Protein 6IN9 (pdb70)

Secondary structure (DSSP, 8-state):
-HHHHHHHHHHHHHH--EEEEEEEEETTEEEEEEEEEEE-TTS-EEEEEEE-SSS--EEEEETTEEEEEEGGGTTT----TTGGGTEEEEEEEEEEETTEEEEEEEEEESSTTS-EEEEEEETTT--EEEEEEE-TTS-EEEEEEEEEEEESSPPPGGGG---TTEEE---SEEES---TT-EEEEEEEEE-SSSS-EEEEEEEE-SS-EEEEEEEE-TT-----EEEEETTEEEEEEEE--TTS-EEEEEEESS-HHHHHHHHTTEEE---/-HHHHHHHHHHHHHHH--EEEEEEEEETTEEEEEEEEEEE-TT--EEEEEEE-SSS--EEEEETTEEEEEEGGGTTT--TTGGGTEEEEEEEEEEETTEEEEEEEEEESSTTS-EEEEEEETTT--EEEEEEE-TTS-EEEEEEEEEEESS--------TTEEE----EEES---TT-EEEEEEEEE-SSSS-EEEEEEEE-SS-EEEEEEEE-TT-----EEEEETTEEEEEEEE--TTS-EEEEEEESS-HHHHHHHHHHEEE---/-B--HHHHHHHHTTHHHHHHHHHHHHHHH-TTSSHHHHHHHT--/--B--S-HHHHHHHHTTHHHHHHHHHHHHHH--HHHHHHHHT--

InterPro domains:
  IPR005588 MucB/RseB [PIRSF005427] (5-313)
  IPR005588 MucB/RseB [PTHR38782] (1-313)
  IPR033434 MucB/RseB, N-terminal [PF03888] (23-193)
  IPR033434 MucB/RseB, N-terminal [cd16327] (23-184)
  IPR033436 MucB/RseB, C-terminal [PF17188] (210-309)
  IPR038484 MucB/RseB, C-terminal domain superfamily [G3DSA:3.30.200.100] (210-314)

Organism: Pseudomonas aeruginosa (strain ATCC 15692 / DSM 22644 / CIP 104116 / JCM 14847 / LMG 12228 / 1C / PRS 101 / PAO1) (NCBI:txid208964)

GO terms:
  GO:0032885 regulation of polysaccharide biosynthetic process (P, IMP)
  GO:0005515 protein binding (F, IPI)

Radius of gyration: 27.79 Å; Cα contacts (8 Å, |Δi|>4): 1560; chains: 4; bounding box: 95×62×57 Å

Solvent-accessible surface area: 27095 Å² total; per-residue (Å²): 101,4,51,89,34,12,81,101,44,35,106,4,30,116,148,30,12,8,33,0,2,0,0,2,34,23,128,75,22,27,11,0,0,33,4,15,1,47,33,53,130,122,36,21,11,54,15,19,0,27,14,8,13,41,65,128,19,5,6,3,22,29,83,67,139,27,65,5,7,6,36,30,5,25,76,35,53,96,153,31,92,125,10,48,48,62,1,58,28,137,77,90,33,128,31,41,0,11,34,40,86,0,1,15,0,24,5,68,35,141,49,143,27,7,16,6,21,53,19,9,0,1,97,106,11,0,2,38,0,28,8,20,3,45,20,118,144,48,94,81,38,2,32,8,1,6,0,34,10,71,35,58,88,54,10,55,74,88,66,5,107,34,41,109,89,10,106,128,111,174,15,59,37,132,23,122,49,50,2,69,26,13,87,87,75,125,37,24,95,47,147,3,50,57,37,116,24,80,0,2,0,4,20,9,6,9,59,63,8,94,1,3,0,1,3,4,28,7,134,45,41,153,11,29,79,3,116,6,84,31,8,2,6,2,2,1,0,32,95,18,151,32,152,86,29,0,8,4,0,4,0,0,0,9,0,16,76,43,2,0,54,121,0,2,94,13,0,83,69,95,92,156,106,82,2,29,70,37,4,62,106,40,43,60,1,26,124,129,33,35,6,26,0,2,0,0,1,33,24,130,73,24,28,7,0,0,32,4,27,2,79,35,55,130,123,38,26,18,70,9,14,0,12,11,9,13,38,85,89,27,0,4,14,5,34,91,40,136,13,60,10,11,5,51,40,3,24,78,43,99,98,93,122,8,41,50,60,0,51,13,109,66,101,32,144,32,24,0,11,37,37,62,1,11,12,0,26,2,67,36,125,41,138,32,5,19,7,17,54,12,10,0,1,112,89,10,0,4,22,0,28,6,20,2,47,29,131,164,53,104,81,36,3,33,4,1,10,0,35,12,62,50,71,32,80,30,122,15,131,30,26,91,101,11,117,118,108,183,17,55,38,135,24,139,65,50,1,72,19,8,88,94,82,105,44,55,97,40,126,1,40,62,43,133,20,82,0,2,1,2,13,9,14,10,53,47,9,60,0,2,0,1,3,5,27,7,138,51,44,166,11,22,79,6,76,26,91,53,12,2,5,1,1,1,0,40,93,18,154,29,151,84,31,3,8,2,0,3,0,0,0,9,0,8,59,41,2,0,49,139,0,2,97,12,0,100,68,92,89,156,75,94,77,77,83,68,22,37,143,46,0,103,95,8,3,59,48,2,23,53,5,1,6,0,12,12,8,35,50,0,26,100,25,6,18,6,3,0,28,2,5,13,22,200,116,19,68,52,66,108,36,94,82,18,34,164,46,0,88,91,12,5,43,45,4,5,44,2,3,7,0,21,19,16,50,103,96,10,30,34,5,0,31,3,6,12,14,189

Structure (mmCIF, N/CA/C/O backbone):
data_6IN9
#
_entry.id   6IN9
#
_cell.length_a   70.149
_cell.length_b   50.268
_cell.length_c   100.137
_cell.angle_alpha   90.00
_cell.angle_beta   109.05
_cell.angle_gamma   90.00
#
_symmetry.space_group_name_H-M   'P 1 21 1'
#
loop_
_entity.id
_entity.type
_entity.pdbx_description
1 polymer 'Sigma factor AlgU regulatory protein MucB'
2 polymer 'Sigma factor AlgU negative regulatory protein'
3 water water
#
loop_
_atom_site.group_PDB
_atom_site.id
_atom_site.type_symbol
_atom_site.label_atom_id
_atom_site.label_alt_id
_atom_site.label_comp_id
_atom_site.label_asym_id
_atom_site.label_entity_id
_atom_site.label_seq_id
_atom_site.pdbx_PDB_ins_code
_atom_site.Cartn_x
_atom_site.Cartn_y
_atom_site.Cartn_z
_atom_site.occupancy
_atom_site.B_iso_or_equiv
_atom_site.auth_seq_id
_atom_site.auth_comp_id
_atom_site.auth_asym_id
_atom_site.auth_atom_id
_atom_site.pdbx_PDB_model_num
ATOM 1 N N . ASP A 1 2 ? -77.077 23.447 318.051 1.00 53.90 23 ASP A N 1
ATOM 2 C CA . ASP A 1 2 ? -76.165 22.839 317.088 1.00 44.95 23 ASP A CA 1
ATOM 3 C C . ASP A 1 2 ? -76.391 21.336 316.943 1.00 42.77 23 ASP A C 1
ATOM 4 O O . ASP A 1 2 ? -76.507 20.604 317.943 1.00 38.95 23 ASP A O 1
ATOM 9 N N . ALA A 1 3 ? -76.440 20.871 315.691 1.00 38.22 24 ALA A N 1
ATOM 10 C CA . ALA A 1 3 ? -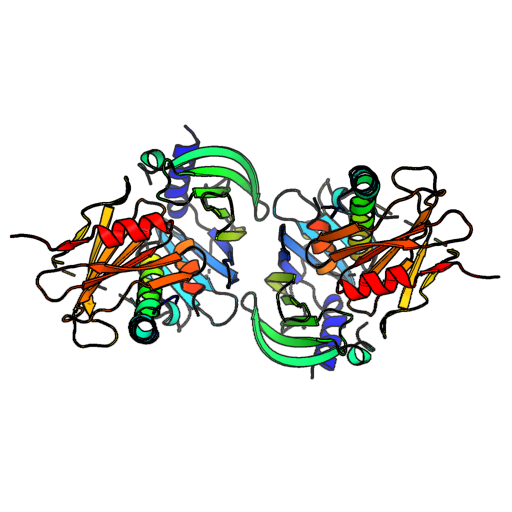76.838 19.490 315.444 1.00 36.62 24 ALA A CA 1
ATOM 11 C C . ALA A 1 3 ? -75.782 18.516 315.937 1.00 33.54 24 ALA A C 1
ATOM 12 O O . ALA A 1 3 ? -76.120 17.463 316.491 1.00 29.82 24 ALA A O 1
ATOM 14 N N . SER A 1 4 ? -74.499 18.851 315.738 1.00 31.41 25 SER A N 1
ATOM 15 C CA . SER A 1 4 ? -73.410 18.045 316.282 1.00 35.42 25 SER A CA 1
ATOM 16 C C . SER A 1 4 ? -73.613 17.770 317.762 1.00 27.27 25 SER A C 1
ATOM 17 O O . SER A 1 4 ? -73.442 16.639 318.227 1.00 28.81 25 SER A O 1
ATOM 20 N N . ASP A 1 5 ? -73.949 18.807 318.525 1.00 30.24 26 ASP A N 1
ATOM 21 C CA . ASP A 1 5 ? -74.123 18.627 319.961 1.00 30.07 26 ASP A CA 1
ATOM 22 C C . ASP A 1 5 ? -75.305 17.722 320.267 1.00 27.33 26 ASP A C 1
ATOM 23 O O . ASP A 1 5 ? -75.237 16.892 321.183 1.00 25.48 26 ASP A O 1
ATOM 28 N N . TRP A 1 6 ? -76.400 17.872 319.519 1.00 27.94 27 TRP A N 1
ATOM 29 C CA . TRP A 1 6 ? -77.556 17.008 319.746 1.00 25.54 27 TRP A CA 1
ATOM 30 C C . TRP A 1 6 ? -77.252 15.555 319.407 1.00 25.58 27 TRP A C 1
ATOM 31 O O . TRP A 1 6 ? -77.760 14.646 320.071 1.00 25.39 27 TRP A O 1
ATOM 42 N N . LEU A 1 7 ? -76.418 15.308 318.392 1.00 28.86 28 LEU A N 1
ATOM 43 C CA . LEU A 1 7 ? -76.057 13.932 318.075 1.00 24.81 28 LEU A CA 1
ATOM 44 C C . LEU A 1 7 ? -75.098 13.340 319.102 1.00 28.42 28 LEU A C 1
ATOM 45 O O . LEU A 1 7 ? -75.147 12.135 319.362 1.00 29.73 28 LEU A O 1
ATOM 50 N N . ASN A 1 8 ? -74.206 14.151 319.679 1.00 28.73 29 ASN A N 1
ATOM 51 C CA . ASN A 1 8 ? -73.401 13.648 320.789 1.00 29.39 29 ASN A CA 1
ATOM 52 C C . ASN A 1 8 ? -74.282 13.328 321.985 1.00 28.92 29 ASN A C 1
ATOM 53 O O . ASN A 1 8 ? -74.061 12.328 322.681 1.00 30.97 29 ASN A O 1
ATOM 58 N N . ARG A 1 9 ? -75.284 14.166 322.240 1.00 26.04 30 ARG A N 1
ATOM 59 C CA . ARG A 1 9 ? -76.196 13.867 323.335 1.00 27.32 30 ARG A CA 1
ATOM 60 C C . ARG A 1 9 ? -76.980 12.598 323.047 1.00 29.09 30 ARG A C 1
ATOM 61 O O . ARG A 1 9 ? -77.201 11.779 323.943 1.00 28.02 30 ARG A O 1
ATOM 69 N N . LEU A 1 10 ? -77.393 12.414 321.794 1.00 23.38 31 LEU A N 1
ATOM 70 C CA . LEU A 1 10 ? -78.041 11.168 321.411 1.00 27.31 31 LEU A CA 1
ATOM 71 C C . LEU A 1 10 ? -77.130 9.967 321.662 1.00 28.48 31 LEU A C 1
ATOM 72 O O . LEU A 1 10 ? -77.575 8.940 322.186 1.00 29.81 31 LEU A O 1
ATOM 77 N N . ALA A 1 11 ? -75.848 10.088 321.324 1.00 28.65 32 ALA A N 1
ATOM 78 C CA . ALA A 1 11 ? -74.935 8.959 321.470 1.00 30.87 32 ALA A CA 1
ATOM 79 C C . ALA A 1 11 ? -74.837 8.498 322.916 1.00 32.53 32 ALA A C 1
ATOM 80 O O . ALA A 1 11 ? -74.678 7.302 323.174 1.00 37.22 32 ALA A O 1
ATOM 82 N N . GLU A 1 12 ? -74.947 9.421 323.870 1.00 26.51 33 GLU A N 1
ATOM 83 C CA . GLU A 1 12 ? -74.803 9.092 325.281 1.00 30.40 33 GLU A CA 1
ATOM 84 C C . GLU A 1 12 ? -76.126 8.905 326.011 1.00 32.47 33 GLU A C 1
ATOM 85 O O . GLU A 1 12 ? -76.111 8.423 327.150 1.00 30.64 33 GLU A O 1
ATOM 91 N N . ALA A 1 13 ? -77.260 9.251 325.382 1.00 28.78 34 ALA A N 1
ATOM 92 C CA . ALA A 1 13 ? -78.547 9.230 326.078 1.00 30.31 34 ALA A CA 1
ATOM 93 C C . ALA A 1 13 ? -78.901 7.830 326.552 1.00 32.24 34 ALA A C 1
ATOM 94 O O . ALA A 1 13 ? -79.506 7.656 327.617 1.00 27.99 34 ALA A O 1
ATOM 96 N N . ASP A 1 14 ? -78.529 6.816 325.772 1.00 30.38 35 ASP A N 1
ATOM 97 C CA . ASP A 1 14 ? -78.876 5.450 326.125 1.00 31.86 35 ASP A CA 1
ATOM 98 C C . ASP A 1 14 ? -78.150 4.951 327.378 1.00 28.92 35 ASP A C 1
ATOM 99 O O . ASP A 1 14 ? -78.662 4.043 328.035 1.00 27.15 35 ASP A O 1
ATOM 104 N N . ARG A 1 15 ? -76.994 5.519 327.752 1.00 26.26 36 ARG A N 1
ATOM 105 C CA . ARG A 1 15 ? -76.342 5.131 329.006 1.00 30.77 36 ARG A CA 1
ATOM 106 C C . ARG A 1 15 ? -76.686 6.016 330.183 1.00 31.06 36 ARG A C 1
ATOM 107 O O . ARG A 1 15 ? -76.241 5.714 331.291 1.00 30.98 36 ARG A O 1
ATOM 115 N N . GLN A 1 16 ? -77.428 7.104 329.978 1.00 28.74 37 GLN A N 1
ATOM 116 C CA . GLN A 1 16 ? -77.736 8.046 331.045 1.00 28.60 37 GLN A CA 1
ATOM 117 C C . GLN A 1 16 ? -79.215 8.076 331.406 1.00 27.93 37 GLN A C 1
ATOM 118 O O . GLN A 1 16 ? -79.611 8.875 332.258 1.00 28.05 37 GLN A O 1
ATOM 124 N N . ASN A 1 17 ? -80.036 7.215 330.806 1.00 21.59 38 ASN A N 1
ATOM 125 C CA . ASN A 1 17 ? -81.473 7.243 331.035 1.00 23.77 38 ASN A CA 1
ATOM 126 C C . ASN A 1 17 ? -82.038 5.831 331.058 1.00 25.01 38 ASN A C 1
ATOM 127 O O . ASN A 1 17 ? -81.810 5.062 330.121 1.00 24.64 38 ASN A O 1
ATOM 132 N N . SER A 1 18 ? -82.795 5.504 332.108 1.00 22.89 39 SER A N 1
ATOM 133 C CA . SER A 1 18 ? -83.681 4.347 332.090 1.00 21.71 39 SER A CA 1
ATOM 134 C C . SER A 1 18 ? -85.020 4.762 331.494 1.00 24.28 39 SER A C 1
ATOM 135 O O . SER A 1 18 ? -85.477 5.887 331.709 1.00 27.38 39 SER A O 1
ATOM 138 N N . PHE A 1 19 ? -85.649 3.866 330.735 1.00 22.53 40 PHE A N 1
ATOM 139 C CA . PHE A 1 19 ? -86.942 4.225 330.161 1.00 24.63 40 PHE A CA 1
ATOM 140 C C . PHE A 1 19 ? -87.717 2.987 329.737 1.00 23.14 40 PHE A C 1
ATOM 141 O O . PHE A 1 19 ? -87.182 1.882 329.668 1.00 22.40 40 PHE A O 1
ATOM 149 N N . GLN A 1 20 ? -88.999 3.212 329.437 1.00 21.94 41 GLN A N 1
ATOM 150 C CA . GLN A 1 20 ? -89.916 2.227 328.885 1.00 26.02 41 GLN A CA 1
ATOM 151 C C . GLN A 1 20 ? -90.753 2.924 327.824 1.00 23.97 41 GLN A C 1
ATOM 152 O O . GLN A 1 20 ? -91.050 4.116 327.937 1.00 25.35 41 GLN A O 1
ATOM 158 N N . GLY A 1 21 ? -91.141 2.183 326.797 1.00 20.93 42 GLY A N 1
ATOM 159 C CA . GLY A 1 21 ? -91.904 2.833 325.751 1.00 21.17 42 GLY A CA 1
ATOM 160 C C . GLY A 1 21 ? -92.422 1.848 324.734 1.00 21.14 42 GLY A C 1
ATOM 161 O O . GLY A 1 21 ? -92.052 0.669 324.722 1.00 21.05 42 GLY A O 1
ATOM 162 N N . THR A 1 22 ? -93.310 2.355 323.886 1.00 17.62 43 THR A N 1
ATOM 163 C CA . THR A 1 22 ? -93.868 1.585 322.782 1.00 17.02 43 THR A CA 1
ATOM 164 C C . THR A 1 22 ? -93.610 2.356 321.496 1.00 21.41 43 THR A C 1
ATOM 165 O O . THR A 1 22 ? -93.739 3.579 321.470 1.00 18.08 43 THR A O 1
ATOM 169 N N . PHE A 1 23 ? -93.227 1.652 320.432 1.00 17.11 44 PHE A N 1
ATOM 170 C CA . PHE A 1 23 ? -92.904 2.327 319.183 1.00 14.30 44 PHE A CA 1
ATOM 171 C C . PHE A 1 23 ? -93.418 1.496 318.027 1.00 16.04 44 PHE A C 1
ATOM 172 O O . PHE A 1 23 ? -93.679 0.303 318.169 1.00 15.98 44 PHE A O 1
ATOM 180 N N . VAL A 1 24 ? -93.572 2.141 316.885 1.00 15.92 45 VAL A N 1
ATOM 181 C CA . VAL A 1 24 ? -93.997 1.457 315.672 1.00 16.73 45 VAL A CA 1
ATOM 182 C C . VAL A 1 24 ? -92.841 1.484 314.685 1.00 15.75 45 VAL A C 1
ATOM 183 O O . VAL A 1 24 ? -92.000 2.395 314.697 1.00 16.94 45 VAL A O 1
ATOM 187 N N . TYR A 1 25 ? -92.793 0.462 313.837 1.00 16.29 46 TYR A N 1
ATOM 188 C CA . TYR A 1 25 ? -91.846 0.411 312.728 1.00 16.20 46 TYR A CA 1
ATOM 189 C C . TYR A 1 25 ? -92.628 0.094 311.457 1.00 16.77 46 TYR A C 1
ATOM 190 O O . TYR A 1 25 ? -93.406 -0.867 311.425 1.00 18.17 46 TYR A O 1
ATOM 199 N N . GLU A 1 26 ? -92.448 0.916 310.427 1.00 13.48 47 GLU A N 1
ATOM 200 C CA . GLU A 1 26 ? -93.201 0.735 309.199 1.00 17.15 47 GLU A CA 1
ATOM 201 C C . GLU A 1 26 ? -92.303 0.911 307.979 1.00 20.43 47 GLU A C 1
ATOM 202 O O . GLU A 1 26 ? -91.447 1.802 307.930 1.00 18.40 47 GLU A O 1
ATOM 208 N N . ARG A 1 27 ? -92.500 0.025 307.009 1.00 19.47 48 ARG A N 1
ATOM 209 C CA . ARG A 1 27 ? -91.872 0.111 305.703 1.00 22.83 48 ARG A CA 1
ATOM 210 C C . ARG A 1 27 ? -92.902 -0.388 304.709 1.00 25.49 48 ARG A C 1
ATOM 211 O O . ARG A 1 27 ? -93.979 -0.856 305.092 1.00 25.08 48 ARG A O 1
ATOM 219 N N . ASN A 1 28 ? -92.581 -0.283 303.427 1.00 21.13 49 ASN A N 1
ATOM 220 C CA . ASN A 1 28 ? -93.472 -0.869 302.441 1.00 24.42 49 ASN A CA 1
ATOM 221 C C . ASN A 1 28 ? -93.605 -2.362 302.713 1.00 27.11 49 ASN A C 1
ATOM 222 O O . ASN A 1 28 ? -92.610 -3.097 302.722 1.00 28.09 49 ASN A O 1
ATOM 227 N N . GLY A 1 29 ? -94.824 -2.799 303.000 1.00 25.95 50 GLY A N 1
ATOM 228 C CA . GLY A 1 29 ? -95.071 -4.209 303.223 1.00 33.22 50 GLY A CA 1
ATOM 229 C C . GLY A 1 29 ? -95.049 -4.686 304.665 1.00 32.18 50 GLY A C 1
ATOM 230 O O . GLY A 1 29 ? -95.247 -5.886 304.897 1.00 28.79 50 GLY A O 1
ATOM 231 N N . SER A 1 30 ? -94.813 -3.808 305.643 1.00 23.54 51 SER A N 1
ATOM 232 C CA . SER A 1 30 ? -94.788 -4.257 307.032 1.00 26.63 51 SER A CA 1
ATOM 233 C C . SER A 1 30 ? -95.120 -3.106 307.977 1.00 24.51 51 SER A C 1
ATOM 234 O O . SER A 1 30 ? -94.566 -2.013 307.845 1.00 21.95 51 SER A O 1
ATOM 237 N N . PHE A 1 31 ? -96.024 -3.356 308.925 1.00 20.39 52 PHE A N 1
ATOM 238 C CA . PHE A 1 31 ? -96.301 -2.433 310.025 1.00 21.17 52 PHE A CA 1
ATOM 239 C C . PHE A 1 31 ? -96.290 -3.226 311.320 1.00 21.71 52 PHE A C 1
ATOM 240 O O . PHE A 1 31 ? -97.019 -4.220 311.435 1.00 23.70 52 PHE A O 1
ATOM 248 N N . SER A 1 32 ? -95.488 -2.798 312.297 1.00 18.33 53 SER A N 1
ATOM 249 C CA . SER A 1 32 ? -95.475 -3.539 313.551 1.00 22.00 53 SER A CA 1
ATOM 250 C C . SER A 1 32 ? -95.226 -2.633 314.750 1.00 20.09 53 SER A C 1
ATOM 251 O O . SER A 1 32 ? -94.566 -1.596 314.654 1.00 22.20 53 SER A O 1
ATOM 254 N N . THR A 1 33 ? -95.760 -3.056 315.891 1.00 18.28 54 THR A N 1
ATOM 255 C CA . THR A 1 33 ? -95.597 -2.370 317.162 1.00 15.70 54 THR A CA 1
ATOM 256 C C . THR A 1 33 ? -94.696 -3.191 318.068 1.00 17.32 54 THR A C 1
ATOM 257 O O . THR A 1 33 ? -94.720 -4.430 318.028 1.00 16.18 54 THR A O 1
ATOM 261 N N . HIS A 1 34 ? -93.866 -2.489 318.845 1.00 18.15 55 HIS A N 1
ATOM 262 C CA . HIS A 1 34 ? -92.916 -3.112 319.750 1.00 19.20 55 HIS A CA 1
ATOM 263 C C . HIS A 1 34 ? -92.906 -2.365 321.079 1.00 20.46 55 HIS A C 1
ATOM 264 O O . HIS A 1 34 ? -93.261 -1.183 321.163 1.00 19.82 55 HIS A O 1
ATOM 271 N N . GLU A 1 35 ? -92.481 -3.065 322.122 1.00 19.63 56 GLU A N 1
ATOM 272 C CA . GLU A 1 35 ? -92.283 -2.450 323.423 1.00 20.02 56 GLU A CA 1
ATOM 273 C C . GLU A 1 35 ? -90.825 -2.607 323.825 1.00 22.41 56 GLU A C 1
ATOM 274 O O . GLU A 1 35 ? -90.179 -3.604 323.486 1.00 20.22 56 GLU A O 1
ATOM 280 N N . ILE A 1 36 ? -90.294 -1.612 324.538 1.00 18.43 57 ILE A N 1
ATOM 281 C CA . ILE A 1 36 ? -88.907 -1.644 324.988 1.00 18.36 57 ILE A CA 1
ATOM 282 C C . ILE A 1 36 ? -88.858 -1.290 326.467 1.00 21.80 57 ILE A C 1
ATOM 283 O O . ILE A 1 36 ? -89.545 -0.365 326.917 1.00 20.77 57 ILE A O 1
ATOM 288 N N . TRP A 1 37 ? -88.062 -2.044 327.225 1.00 20.90 58 TRP A N 1
ATOM 289 C CA . TRP A 1 37 ? -87.719 -1.713 328.606 1.00 21.34 58 TRP A CA 1
ATOM 290 C C . TRP A 1 37 ? -86.211 -1.562 328.692 1.00 24.53 58 TRP A C 1
ATOM 291 O O . TRP A 1 37 ? -85.470 -2.462 328.284 1.00 20.70 58 TRP A O 1
ATOM 302 N N . HIS A 1 38 ? -85.758 -0.433 329.225 1.00 20.31 59 HIS A N 1
ATOM 303 C CA . HIS A 1 38 ? -84.359 -0.037 329.141 1.00 22.47 59 HIS A CA 1
ATOM 304 C C . HIS A 1 38 ? -83.885 0.414 330.519 1.00 25.53 59 HIS A C 1
ATOM 305 O O . HIS A 1 38 ? -84.267 1.491 330.982 1.00 21.95 59 HIS A O 1
ATOM 312 N N . ARG A 1 39 ? -83.058 -0.394 331.183 1.00 26.40 60 ARG A N 1
ATOM 313 C CA . ARG A 1 39 ? -82.583 -0.057 332.523 1.00 26.49 60 ARG A CA 1
ATOM 314 C C . ARG A 1 39 ? -81.079 0.151 332.516 1.00 28.62 60 ARG A C 1
ATOM 315 O O . ARG A 1 39 ? -80.327 -0.698 332.026 1.00 27.15 60 ARG A O 1
ATOM 323 N N . VAL A 1 40 ? -80.648 1.286 333.046 1.00 26.92 61 VAL A N 1
ATOM 324 C CA . VAL A 1 40 ? -79.241 1.560 333.275 1.00 26.58 61 VAL A CA 1
ATOM 325 C C . VAL A 1 40 ? -78.930 1.184 334.718 1.00 29.97 61 VAL A C 1
ATOM 326 O O . VAL A 1 40 ? -79.507 1.746 335.657 1.00 27.51 61 VAL A O 1
ATOM 330 N N . GLU A 1 41 ? -78.031 0.224 334.893 1.00 26.91 62 GLU A N 1
ATOM 331 C CA . GLU A 1 41 ? -77.641 -0.218 336.219 1.00 29.21 62 GLU A CA 1
ATOM 332 C C . GLU A 1 41 ? -76.663 0.777 336.841 1.00 29.30 62 GLU A C 1
ATOM 333 O O . GLU A 1 41 ? -76.133 1.667 336.176 1.00 26.47 62 GLU A O 1
ATOM 339 N N . SER A 1 42 ? -76.412 0.602 338.143 1.00 29.92 63 SER A N 1
ATOM 340 C CA . SER A 1 42 ? -75.617 1.574 338.890 1.00 33.24 63 SER A CA 1
ATOM 341 C C . SER A 1 42 ? -74.165 1.631 338.441 1.00 36.34 63 SER A C 1
ATOM 342 O O . SER A 1 42 ? -73.497 2.640 338.696 1.00 39.54 63 SER A O 1
ATOM 345 N N . ASP A 1 43 ? -73.652 0.580 337.797 1.00 31.33 64 ASP A N 1
ATOM 346 C CA . ASP A 1 43 ? -72.313 0.617 337.220 1.00 34.63 64 ASP A CA 1
ATOM 347 C C . ASP A 1 43 ? -72.305 1.154 335.796 1.00 33.01 64 ASP A C 1
ATOM 348 O O . ASP A 1 43 ? -71.238 1.216 335.179 1.00 29.90 64 ASP A O 1
ATOM 353 N N . GLY A 1 44 ? -73.464 1.538 335.259 1.00 31.15 65 GLY A N 1
ATOM 354 C CA . GLY A 1 44 ? -73.545 2.049 333.908 1.00 36.07 65 GLY A CA 1
ATOM 355 C C . GLY A 1 44 ? -73.886 1.026 332.843 1.00 33.62 65 GLY A C 1
ATOM 356 O O . GLY A 1 44 ? -74.073 1.407 331.682 1.00 32.50 65 GLY A O 1
ATOM 357 N N . ALA A 1 45 ? -73.969 -0.254 333.191 1.00 30.09 66 ALA A N 1
ATOM 358 C CA . ALA A 1 45 ? -74.367 -1.262 332.219 1.00 32.36 66 ALA A CA 1
ATOM 359 C C . ALA A 1 45 ? -75.820 -1.049 331.812 1.00 28.06 66 ALA A C 1
ATOM 360 O O . ALA A 1 45 ? -76.660 -0.689 332.633 1.00 26.72 66 ALA A O 1
ATOM 362 N N . VAL A 1 46 ? -76.112 -1.282 330.539 1.00 26.49 67 VAL A N 1
ATOM 363 C CA . VAL A 1 46 ? -77.467 -1.173 330.018 1.00 27.58 67 VAL A CA 1
ATOM 364 C C . VAL A 1 46 ? -78.072 -2.569 329.913 1.00 28.36 67 VAL A C 1
ATOM 365 O O . VAL A 1 46 ? -77.497 -3.468 329.288 1.00 26.87 67 VAL A O 1
ATOM 369 N N . ARG A 1 47 ? -79.233 -2.759 330.526 1.00 25.63 68 ARG A N 1
ATOM 370 C CA . ARG A 1 47 ? -80.023 -3.970 330.363 1.00 25.09 68 ARG A CA 1
ATOM 371 C C . ARG A 1 47 ? -81.284 -3.579 329.607 1.00 27.43 68 ARG A C 1
ATOM 372 O O . ARG A 1 47 ? -81.989 -2.658 330.023 1.00 27.32 68 ARG A O 1
ATOM 380 N N . GLU A 1 48 ? -81.560 -4.259 328.497 1.00 26.46 69 GLU A N 1
ATOM 381 C CA . GLU A 1 48 ? -82.632 -3.831 327.607 1.00 24.80 69 GLU A CA 1
ATOM 382 C C . GLU A 1 48 ? -83.409 -5.044 327.128 1.00 28.78 69 GLU A C 1
ATOM 383 O O . GLU A 1 48 ? -82.800 -6.046 326.739 1.00 27.53 69 GLU A O 1
ATOM 389 N N . ARG A 1 49 ? -84.745 -4.963 327.168 1.00 21.11 70 ARG A N 1
ATOM 390 C CA . ARG A 1 49 ? -85.609 -5.984 326.579 1.00 21.60 70 ARG A CA 1
ATOM 391 C C . ARG A 1 49 ? -86.483 -5.367 325.496 1.00 22.58 70 ARG A C 1
ATOM 392 O O . ARG A 1 49 ? -87.056 -4.294 325.694 1.00 21.63 70 ARG A O 1
ATOM 400 N N . LEU A 1 50 ? -86.599 -6.063 324.362 1.00 20.16 71 LEU A N 1
ATOM 401 C CA . LEU A 1 50 ? -87.429 -5.648 323.232 1.00 21.32 71 LEU A CA 1
ATOM 402 C C . LEU A 1 50 ? -88.425 -6.755 322.941 1.00 24.18 71 LEU A C 1
ATOM 403 O O . LEU A 1 50 ? -88.030 -7.925 322.844 1.00 22.38 71 LEU A O 1
ATOM 408 N N . LEU A 1 51 ? -89.703 -6.386 322.786 1.00 16.92 72 LEU A N 1
ATOM 409 C CA . LEU A 1 51 ? -90.783 -7.341 322.546 1.00 21.33 72 LEU A CA 1
ATOM 410 C C . LEU A 1 51 ? -91.694 -6.848 321.433 1.00 19.98 72 LEU A C 1
ATOM 411 O O . LEU A 1 51 ? -92.207 -5.727 321.498 1.00 22.16 72 LEU A O 1
ATOM 416 N N . GLN A 1 52 ? -91.940 -7.699 320.446 1.00 16.63 73 GLN A N 1
ATOM 417 C CA . GLN A 1 52 ? -92.911 -7.375 319.409 1.00 17.00 73 GLN A CA 1
ATOM 418 C C . GLN A 1 52 ? -94.318 -7.579 319.955 1.00 19.33 73 GLN A C 1
ATOM 419 O O . GLN A 1 52 ? -94.613 -8.622 320.542 1.00 18.26 73 GLN A O 1
ATOM 425 N N . LEU A 1 53 ? -95.183 -6.582 319.766 1.00 17.91 74 LEU A N 1
ATOM 426 C CA . LEU A 1 53 ? -96.519 -6.608 320.356 1.00 18.22 74 LEU A CA 1
ATOM 427 C C . LEU A 1 53 ? -97.607 -7.111 319.416 1.00 24.51 74 LEU A C 1
ATOM 428 O O . LEU A 1 53 ? -98.687 -7.488 319.888 1.00 21.11 74 LEU A O 1
ATOM 433 N N . ASP A 1 54 ? -97.377 -7.104 318.109 1.00 23.95 75 ASP A N 1
ATOM 434 C CA . ASP A 1 54 ? -98.346 -7.612 317.147 1.00 23.08 75 ASP A CA 1
ATOM 435 C C . ASP A 1 54 ? -97.859 -8.937 316.586 1.00 26.29 75 ASP A C 1
ATOM 436 O O . ASP A 1 54 ? -96.666 -9.096 316.308 1.00 25.39 75 ASP A O 1
ATOM 441 N N . GLY A 1 55 ? -98.784 -9.878 316.401 1.00 26.03 76 GLY A N 1
ATOM 442 C CA . GLY A 1 55 ? -98.410 -11.162 315.826 1.00 27.57 76 GLY A CA 1
ATOM 443 C C . GLY A 1 55 ? -97.533 -11.966 316.764 1.00 30.51 76 GLY A C 1
ATOM 444 O O . GLY A 1 55 ? -97.767 -12.024 317.974 1.00 26.45 76 GLY A O 1
ATOM 445 N N . ALA A 1 56 ? -96.493 -12.583 316.198 1.00 29.12 77 ALA A N 1
ATOM 446 C CA . ALA A 1 56 ? -95.595 -13.444 316.961 1.00 30.80 77 ALA A CA 1
ATOM 447 C C . ALA A 1 56 ? -94.872 -12.666 318.055 1.00 30.11 77 ALA A C 1
ATOM 448 O O . ALA A 1 56 ? -94.623 -11.466 317.934 1.00 28.44 77 ALA A O 1
ATOM 450 N N . ARG A 1 57 ? -94.526 -13.370 319.135 1.00 29.69 78 ARG A N 1
ATOM 451 C CA . ARG A 1 57 ? -93.807 -12.770 320.264 1.00 27.40 78 ARG A CA 1
ATOM 452 C C . ARG A 1 57 ? -92.291 -12.809 320.047 1.00 32.90 78 ARG A C 1
ATOM 453 O O . ARG A 1 57 ? -91.538 -13.471 320.769 1.00 35.11 78 ARG A O 1
ATOM 461 N N . GLN A 1 58 ? -91.834 -12.038 319.069 1.00 25.46 79 GLN A N 1
ATOM 462 C CA . GLN A 1 58 ? -90.399 -11.922 318.868 1.00 22.80 79 GLN A CA 1
ATOM 463 C C . GLN A 1 58 ? -89.810 -11.070 319.985 1.00 22.66 79 GLN A C 1
ATOM 464 O O . GLN A 1 58 ? -90.430 -10.105 320.439 1.00 22.24 79 GLN A O 1
ATOM 470 N N . GLU A 1 59 ? -88.616 -11.440 320.439 1.00 23.51 80 GLU A N 1
ATOM 471 C CA . GLU A 1 59 ? -88.074 -10.910 321.684 1.00 24.37 80 GLU A CA 1
ATOM 472 C C . GLU A 1 59 ? -86.557 -10.967 321.634 1.00 27.08 80 GLU A C 1
ATOM 473 O O . GLU A 1 59 ? -85.981 -11.891 321.057 1.00 24.38 80 GLU A O 1
ATOM 479 N N . VAL A 1 60 ? -85.912 -9.978 322.247 1.00 19.98 81 VAL A N 1
ATOM 480 C CA . VAL A 1 60 ? -84.475 -10.046 322.488 1.00 24.25 81 VAL A CA 1
ATOM 481 C C . VAL A 1 60 ? -84.179 -9.330 323.798 1.00 26.51 81 VAL A C 1
ATOM 482 O O . VAL A 1 60 ? -84.816 -8.323 324.135 1.00 26.19 81 VAL A O 1
ATOM 486 N N . VAL A 1 61 ? -83.223 -9.866 324.547 1.00 21.62 82 VAL A N 1
ATOM 487 C CA . VAL A 1 61 ? -82.714 -9.235 325.762 1.00 23.64 82 VAL A CA 1
ATOM 488 C C . VAL A 1 61 ? -81.220 -9.032 325.594 1.00 25.81 82 VAL A C 1
ATOM 489 O O . VAL A 1 61 ? -80.504 -9.954 325.182 1.00 23.39 82 VAL A O 1
ATOM 493 N N . ARG A 1 62 ? -80.754 -7.826 325.897 1.00 22.81 83 ARG A N 1
ATOM 494 C CA . ARG A 1 62 ? -79.349 -7.481 325.757 1.00 27.04 83 ARG A CA 1
ATOM 495 C C . ARG A 1 62 ? -78.813 -6.960 327.084 1.00 27.90 83 ARG A C 1
ATOM 496 O O . ARG A 1 62 ? -79.536 -6.335 327.869 1.00 27.70 83 ARG A O 1
ATOM 504 N N . VAL A 1 63 ? -77.545 -7.250 327.351 1.00 27.90 84 VAL A N 1
ATOM 505 C CA . VAL A 1 63 ? -76.836 -6.681 328.490 1.00 26.76 84 VAL A CA 1
ATOM 506 C C . VAL A 1 63 ? -75.584 -6.040 327.911 1.00 34.77 84 VAL A C 1
ATOM 507 O O . VAL A 1 63 ? -74.654 -6.749 327.503 1.00 30.20 84 VAL A O 1
ATOM 511 N N . ASP A 1 64 ? -75.577 -4.709 327.839 1.00 30.70 85 ASP A N 1
ATOM 512 C CA . ASP A 1 64 ? -74.587 -3.935 327.067 1.00 33.04 85 ASP A CA 1
ATOM 513 C C . ASP A 1 64 ? -74.645 -4.441 325.626 1.00 32.47 85 ASP A C 1
ATOM 514 O O . ASP A 1 64 ? -75.740 -4.546 325.057 1.00 42.58 85 ASP A O 1
ATOM 519 N N . GLY A 1 65 ? -73.528 -4.755 324.983 1.00 44.31 86 GLY A N 1
ATOM 520 C CA . GLY A 1 65 ? -73.690 -5.221 323.615 1.00 38.72 86 GLY A CA 1
ATOM 521 C C . GLY A 1 65 ? -74.179 -6.640 323.483 1.00 38.13 86 GLY A C 1
ATOM 522 O O . GLY A 1 65 ? -74.560 -7.056 322.384 1.00 40.81 86 GLY A O 1
ATOM 523 N N . ARG A 1 66 ? -74.211 -7.378 324.591 1.00 36.01 87 ARG A N 1
ATOM 524 C CA . ARG A 1 66 ? -74.298 -8.830 324.571 1.00 32.60 87 ARG A CA 1
ATOM 525 C C . ARG A 1 66 ? -75.745 -9.282 324.482 1.00 31.62 87 ARG A C 1
ATOM 526 O O . ARG A 1 66 ? -76.576 -8.895 325.312 1.00 27.38 87 ARG A O 1
ATOM 534 N N . THR A 1 67 ? -76.035 -10.117 323.484 1.00 29.02 88 THR A N 1
ATOM 535 C CA . THR A 1 67 ? -77.337 -10.760 323.372 1.00 24.09 88 THR A CA 1
ATOM 536 C C . THR A 1 67 ? -77.427 -11.877 324.405 1.00 28.69 88 THR A C 1
ATOM 537 O O . THR A 1 67 ? -76.705 -12.876 324.330 1.00 26.29 88 THR A O 1
ATOM 541 N N . GLN A 1 68 ? -78.296 -11.699 325.388 1.00 22.64 89 GLN A N 1
ATOM 542 C CA . GLN A 1 68 ? -78.479 -12.726 326.406 1.00 25.39 89 GLN A CA 1
ATOM 543 C C . GLN A 1 68 ? -79.445 -13.806 325.931 1.00 27.74 89 GLN A C 1
ATOM 544 O O . GLN A 1 68 ? -79.181 -14.998 326.116 1.00 27.42 89 GLN A O 1
ATOM 550 N N . CYS A 1 69 ? -80.558 -13.408 325.307 1.00 25.66 90 CYS A N 1
ATOM 551 C CA . CYS A 1 69 ? -81.485 -14.337 324.674 1.00 26.03 90 CYS A CA 1
ATOM 552 C C . CYS A 1 69 ? -82.125 -13.647 323.475 1.00 27.72 90 CYS A C 1
ATOM 553 O O . CYS A 1 69 ? -82.197 -12.415 323.412 1.00 24.97 90 CYS A O 1
ATOM 556 N N . ILE A 1 70 ? -82.584 -14.453 322.518 1.00 24.90 91 ILE A N 1
ATOM 557 C CA . ILE A 1 70 ? -83.188 -13.928 321.294 1.00 26.19 91 ILE A CA 1
ATOM 558 C C . ILE A 1 70 ? -84.110 -14.996 320.719 1.00 25.83 91 ILE A C 1
ATOM 559 O O . ILE A 1 70 ? -83.800 -16.190 320.763 1.00 25.46 91 ILE A O 1
ATOM 564 N N . SER A 1 71 ? -85.246 -14.565 320.173 1.00 18.72 92 SER A N 1
ATOM 565 C CA . SER A 1 71 ? -86.194 -15.529 319.638 1.00 26.77 92 SER A CA 1
ATOM 566 C C . SER A 1 71 ? -85.706 -16.058 318.294 1.00 26.38 92 SER A C 1
ATOM 567 O O . SER A 1 71 ? -84.932 -15.402 317.588 1.00 23.19 92 SER A O 1
ATOM 570 N N . GLY A 1 72 ? -86.154 -17.274 317.951 1.00 26.61 93 GLY A N 1
ATOM 571 C CA . GLY A 1 72 ? -85.582 -17.968 316.802 1.00 29.64 93 GLY A CA 1
ATOM 572 C C . GLY A 1 72 ? -85.764 -17.241 315.482 1.00 27.89 93 GLY A C 1
ATOM 573 O O . GLY A 1 72 ? -84.878 -17.279 314.615 1.00 26.90 93 GLY A O 1
ATOM 574 N N . GLY A 1 73 ? -86.894 -16.560 315.312 1.00 23.53 94 GLY A N 1
ATOM 575 C CA . GLY A 1 73 ? -87.190 -15.881 314.059 1.00 29.23 94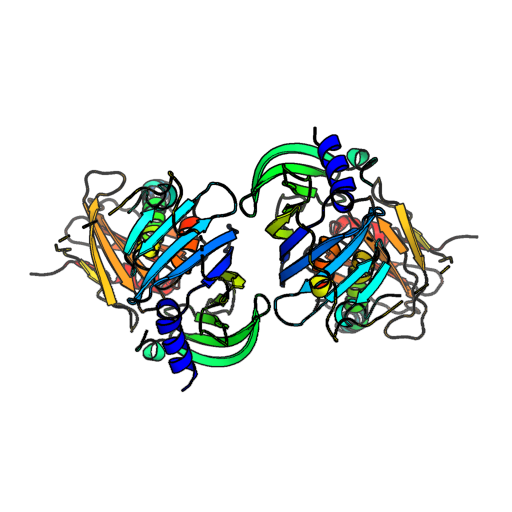 GLY A CA 1
ATOM 576 C C . GLY A 1 73 ? -86.334 -14.664 313.781 1.00 29.32 94 GLY A C 1
ATOM 577 O O . GLY A 1 73 ? -86.398 -14.121 312.671 1.00 29.93 94 GLY A O 1
ATOM 578 N N . LEU A 1 74 ? -85.552 -14.216 314.760 1.00 21.95 95 LEU A N 1
ATOM 579 C CA . LEU A 1 74 ? -84.621 -13.115 314.589 1.00 20.96 95 LEU A CA 1
ATOM 580 C C . LEU A 1 74 ? -83.188 -13.589 314.445 1.00 25.23 95 LEU A C 1
ATOM 581 O O . LEU A 1 74 ? -82.291 -12.759 314.279 1.00 21.74 95 LEU A O 1
ATOM 586 N N . ALA A 1 75 ? -82.954 -14.901 314.512 1.00 25.35 96 ALA A N 1
ATOM 587 C CA . ALA A 1 75 ? -81.609 -15.419 314.693 1.00 27.21 96 ALA A CA 1
ATOM 588 C C . ALA A 1 75 ? -81.224 -16.526 313.726 1.00 26.76 96 ALA A C 1
ATOM 589 O O . ALA A 1 75 ? -80.092 -17.023 313.808 1.00 27.08 96 ALA A O 1
ATOM 591 N N . ASP A 1 76 ? -82.106 -16.915 312.802 1.00 25.55 97 ASP A N 1
ATOM 592 C CA . ASP A 1 76 ? -81.817 -18.097 311.989 1.00 27.91 97 ASP A CA 1
ATOM 593 C C . ASP A 1 76 ? -80.636 -17.896 311.042 1.00 28.64 97 ASP A C 1
ATOM 594 O O . ASP A 1 76 ? -80.045 -18.887 310.608 1.00 29.21 97 ASP A O 1
ATOM 599 N N . GLN A 1 77 ? -80.266 -16.654 310.716 1.00 26.61 98 GLN A N 1
ATOM 600 C CA . GLN A 1 77 ? -79.106 -16.388 309.865 1.00 27.59 98 GLN A CA 1
ATOM 601 C C . GLN A 1 77 ? -77.996 -15.632 310.595 1.00 31.24 98 GLN A C 1
ATOM 602 O O . GLN A 1 77 ? -77.230 -14.886 309.974 1.00 33.42 98 GLN A O 1
ATOM 608 N N . LEU A 1 78 ? -77.865 -15.828 311.903 1.00 30.17 99 LEU A N 1
ATOM 609 C CA . LEU A 1 78 ? -76.750 -15.255 312.651 1.00 33.75 99 LEU A CA 1
ATOM 610 C C . LEU A 1 78 ? -75.560 -16.211 312.598 1.00 44.11 99 LEU A C 1
ATOM 611 O O . LEU A 1 78 ? -75.640 -17.338 313.097 1.00 51.05 99 LEU A O 1
ATOM 616 N N . ALA A 1 79 ? -74.464 -15.766 311.984 1.00 52.32 100 ALA A N 1
ATOM 617 C CA . ALA A 1 79 ? -73.263 -16.593 311.857 1.00 49.47 100 ALA A CA 1
ATOM 618 C C . ALA A 1 79 ? -72.487 -16.635 313.168 1.00 53.15 100 ALA A C 1
ATOM 619 O O . ALA A 1 79 ? -73.074 -16.776 314.243 1.00 60.40 100 ALA A O 1
ATOM 621 N N . ASP A 1 90 ? -71.144 6.223 317.538 1.00 54.67 111 ASP A N 1
ATOM 622 C CA . ASP A 1 90 ? -69.918 6.917 317.162 1.00 57.29 111 ASP A CA 1
ATOM 623 C C . ASP A 1 90 ? -70.199 7.910 316.026 1.00 60.50 111 ASP A C 1
ATOM 624 O O . ASP A 1 90 ? -69.968 7.610 314.853 1.00 60.76 111 ASP A O 1
ATOM 629 N N . PRO A 1 91 ? -70.710 9.098 316.375 1.00 53.63 112 PRO A N 1
ATOM 630 C CA . PRO A 1 91 ? -71.068 10.078 315.339 1.00 49.83 112 PRO A CA 1
ATOM 631 C C . PRO A 1 91 ? -70.002 11.131 315.061 1.00 47.20 112 PRO A C 1
ATOM 632 O O . PRO A 1 91 ? -70.304 12.149 314.429 1.00 47.82 112 PRO A O 1
ATOM 636 N N . SER A 1 92 ? -68.759 10.906 315.505 1.00 50.31 113 SER A N 1
ATOM 637 C CA . SER A 1 92 ? -67.745 11.959 315.427 1.00 48.88 113 SER A CA 1
ATOM 638 C C . SER A 1 92 ? -67.396 12.321 313.983 1.00 47.71 113 SER A C 1
ATOM 639 O O . SER A 1 92 ? -67.211 13.502 313.662 1.00 48.40 113 SER A O 1
ATOM 642 N N . GLN A 1 93 ? -67.300 11.329 313.100 1.00 41.80 114 GLN A N 1
ATOM 643 C CA . GLN A 1 93 ? -66.901 11.548 311.714 1.00 39.60 114 GLN A CA 1
ATOM 644 C C . GLN A 1 93 ? -68.084 11.717 310.763 1.00 35.32 114 GLN A C 1
ATOM 645 O O . GLN A 1 93 ? -67.869 11.947 309.568 1.00 27.39 114 GLN A O 1
ATOM 651 N N . LEU A 1 94 ? -69.320 11.630 311.266 1.00 30.58 115 LEU A N 1
ATOM 652 C CA . LEU A 1 94 ? -70.495 11.651 310.400 1.00 27.60 115 LEU A CA 1
ATOM 653 C C . LEU A 1 94 ? -70.579 12.924 309.559 1.00 26.64 115 LEU A C 1
ATOM 654 O O . LEU A 1 94 ? -71.066 12.883 308.420 1.00 24.23 115 LEU A O 1
ATOM 659 N N . ALA A 1 95 ? -70.114 14.063 310.085 1.00 22.67 116 ALA A N 1
ATOM 660 C CA . ALA A 1 95 ? -70.254 15.293 309.315 1.00 23.21 116 ALA A CA 1
ATOM 661 C C . ALA A 1 95 ? -69.445 15.281 308.017 1.00 26.25 116 ALA A C 1
ATOM 662 O O . ALA A 1 95 ? -69.686 16.121 307.142 1.00 25.36 116 ALA A O 1
ATOM 664 N N . SER A 1 96 ? -68.507 14.349 307.851 1.00 26.42 117 SER A N 1
ATOM 665 C CA . SER A 1 96 ? -67.789 14.316 306.583 1.00 26.60 117 SER A CA 1
ATOM 666 C C . SER A 1 96 ? -68.691 13.855 305.443 1.00 25.35 117 SER A C 1
ATOM 667 O O . SER A 1 96 ? -68.471 14.250 304.291 1.00 24.28 117 SER A O 1
ATOM 670 N N . TRP A 1 97 ? -69.704 13.017 305.738 1.00 21.44 118 TRP A N 1
ATOM 671 C CA . TRP A 1 97 ? -70.545 12.408 304.703 1.00 24.40 118 TRP A CA 1
ATOM 672 C C . TRP A 1 97 ? -71.991 12.871 304.756 1.00 22.05 118 TRP A C 1
ATOM 673 O O . TRP A 1 97 ? -72.717 12.667 303.778 1.00 19.56 118 TRP A O 1
ATOM 684 N N . TYR A 1 98 ? -72.405 13.513 305.849 1.00 19.83 119 TYR A N 1
ATOM 685 C CA . TYR A 1 98 ? -73.747 14.055 306.000 1.00 23.37 119 TYR A CA 1
ATOM 686 C C . TYR A 1 98 ? -73.682 15.487 306.513 1.00 22.09 119 TYR A C 1
ATOM 687 O O . TYR A 1 98 ? -72.847 15.814 307.363 1.00 26.50 119 TYR A O 1
ATOM 696 N N . ASP A 1 99 ? -74.591 16.329 306.035 1.00 21.76 120 ASP A N 1
ATOM 697 C CA . ASP A 1 99 ? -74.775 17.648 306.627 1.00 21.07 120 ASP A CA 1
ATOM 698 C C . ASP A 1 99 ? -75.762 17.512 307.779 1.00 24.31 120 ASP A C 1
ATOM 699 O O . ASP A 1 99 ? -76.862 16.988 307.591 1.00 27.08 120 ASP A O 1
ATOM 704 N N . LEU A 1 100 ? -75.349 17.937 308.970 1.00 24.95 121 LEU A N 1
ATOM 705 C CA . LEU A 1 100 ? -76.148 17.797 310.185 1.00 24.88 121 LEU A CA 1
ATOM 706 C C . LEU A 1 100 ? -76.727 19.158 310.536 1.00 29.02 121 LEU A C 1
ATOM 707 O O . LEU A 1 100 ? -75.976 20.107 310.788 1.00 28.99 121 LEU A O 1
ATOM 712 N N . ARG A 1 101 ? -78.054 19.254 310.550 1.00 22.53 122 ARG A N 1
ATOM 713 C CA . ARG A 1 101 ? -78.754 20.534 310.634 1.00 25.17 122 ARG A CA 1
ATOM 714 C C . ARG A 1 101 ? -79.914 20.454 311.603 1.00 25.05 122 ARG A C 1
ATOM 715 O O . ARG A 1 101 ? -80.790 19.601 311.450 1.00 24.46 122 ARG A O 1
ATOM 723 N N . LEU A 1 102 ? -79.959 21.393 312.541 1.00 21.84 123 LEU A N 1
ATOM 724 C CA . LEU A 1 102 ? -81.140 21.583 313.377 1.00 22.47 123 LEU A CA 1
ATOM 725 C C . LEU A 1 102 ? -82.169 22.349 312.558 1.00 27.01 123 LEU A C 1
ATOM 726 O O . LEU A 1 102 ? -81.887 23.456 312.093 1.00 28.48 123 LEU A O 1
ATOM 731 N N . VAL A 1 103 ? -83.343 21.765 312.336 1.00 23.69 124 VAL A N 1
ATOM 732 C CA . VAL A 1 103 ? -84.320 22.379 311.441 1.00 26.74 124 VAL A CA 1
ATOM 733 C C . VAL A 1 103 ? -85.568 22.856 312.160 1.00 36.15 124 VAL A C 1
ATOM 734 O O . VAL A 1 103 ? -86.392 23.546 311.536 1.00 38.66 124 VAL A O 1
ATOM 738 N N . GLY A 1 104 ? -85.716 22.566 313.438 1.00 27.12 125 GLY A N 1
ATOM 739 C CA . GLY A 1 104 ? -86.777 23.195 314.200 1.00 34.41 125 GLY A CA 1
ATOM 740 C C . GLY A 1 104 ? -87.188 22.322 315.374 1.00 27.85 125 GLY A C 1
ATOM 741 O O . GLY A 1 104 ? -86.376 21.582 315.925 1.00 25.93 125 GLY A O 1
ATOM 742 N N . GLU A 1 105 ? -88.457 22.450 315.746 1.00 27.05 126 GLU A N 1
ATOM 743 C CA . GLU A 1 105 ? -88.991 21.775 316.913 1.00 26.49 126 GLU A CA 1
ATOM 744 C C . GLU A 1 105 ? -90.241 21.008 316.524 1.00 25.32 126 GLU A C 1
ATOM 745 O O . GLU A 1 105 ? -90.912 21.328 315.539 1.00 26.88 126 GLU A O 1
ATOM 751 N N . SER A 1 106 ? -90.547 19.978 317.310 1.00 24.00 127 SER A N 1
ATOM 752 C CA . SER A 1 106 ? -91.712 19.161 317.037 1.00 23.30 127 SER A CA 1
ATOM 753 C C . SER A 1 106 ? -92.273 18.636 318.347 1.00 22.07 127 SER A C 1
ATOM 754 O O . SER A 1 106 ? -91.733 18.876 319.434 1.00 22.26 127 SER A O 1
ATOM 757 N N . ARG A 1 107 ? -93.354 17.883 318.217 1.00 20.34 128 ARG A N 1
ATOM 758 C CA . ARG A 1 107 ? -93.965 17.158 319.321 1.00 19.93 128 ARG A CA 1
ATOM 759 C C . ARG A 1 107 ? -94.182 15.730 318.844 1.00 22.78 128 ARG A C 1
ATOM 760 O O . ARG A 1 107 ? -94.767 15.513 317.776 1.00 22.85 128 ARG A O 1
ATOM 768 N N . VAL A 1 108 ? -93.647 14.758 319.587 1.00 19.90 129 VAL A N 1
ATOM 769 C CA . VAL A 1 108 ? -93.789 13.343 319.258 1.00 19.09 129 VAL A CA 1
ATOM 770 C C . VAL A 1 108 ? -94.164 12.626 320.541 1.00 15.79 129 VAL A C 1
ATOM 771 O O . VAL A 1 108 ? -93.541 12.860 321.579 1.00 19.03 129 VAL A O 1
ATOM 775 N N . ALA A 1 109 ? -95.178 11.759 320.476 1.00 19.22 130 ALA A N 1
ATOM 776 C CA . ALA A 1 109 ? -95.631 11.006 321.655 1.00 19.48 130 ALA A CA 1
ATOM 777 C C . ALA A 1 109 ? -95.936 11.933 322.829 1.00 19.98 130 ALA A C 1
ATOM 778 O O . ALA A 1 109 ? -95.708 11.586 324.000 1.00 20.01 130 ALA A O 1
ATOM 780 N N . GLY A 1 110 ? -96.444 13.125 322.523 1.00 19.62 131 GLY A N 1
ATOM 781 C CA . GLY A 1 110 ? -96.788 14.076 323.563 1.00 23.17 131 GLY A CA 1
ATOM 782 C C . GLY A 1 110 ? -95.611 14.776 324.209 1.00 23.84 131 GLY A C 1
ATOM 783 O O . GLY A 1 110 ? -95.798 15.461 325.219 1.00 25.46 131 GLY A O 1
ATOM 784 N N . ARG A 1 111 ? -94.403 14.632 323.667 1.00 19.41 132 ARG A N 1
ATOM 785 C CA . ARG A 1 111 ? -93.197 15.201 324.261 1.00 20.31 132 ARG A CA 1
ATOM 786 C C . ARG A 1 111 ? -92.552 16.203 323.309 1.00 21.78 132 ARG A C 1
ATOM 787 O O . ARG A 1 111 ? -92.513 15.968 322.096 1.00 20.89 132 ARG A O 1
ATOM 795 N N . PRO A 1 112 ? -92.001 17.303 323.819 1.00 23.32 133 PRO A N 1
ATOM 796 C CA . PRO A 1 112 ? -91.309 18.240 322.925 1.00 23.18 133 PRO A CA 1
ATOM 797 C C . PRO A 1 112 ? -89.992 17.657 322.431 1.00 19.85 133 PRO A C 1
ATOM 798 O O . PRO A 1 112 ? -89.248 17.019 323.181 1.00 20.74 133 PRO A O 1
ATOM 802 N N . ALA A 1 113 ? -89.718 17.882 321.150 1.00 21.67 134 ALA A N 1
ATOM 803 C CA . ALA A 1 113 ? -88.547 17.320 320.491 1.00 20.65 134 ALA A CA 1
ATOM 804 C C . ALA A 1 113 ? -87.877 18.388 319.634 1.00 21.41 134 ALA A C 1
ATOM 805 O O . ALA A 1 113 ? -88.487 19.407 319.304 1.00 24.02 134 ALA A O 1
ATOM 807 N N . VAL A 1 114 ? -86.601 18.158 319.287 1.00 19.85 135 VAL A N 1
ATOM 808 C CA . VAL A 1 114 ? -85.918 18.935 318.251 1.00 20.74 135 VAL A CA 1
ATOM 809 C C . VAL A 1 114 ? -85.828 18.075 317.002 1.00 21.59 135 VAL A C 1
ATOM 810 O O . VAL A 1 114 ? -85.740 16.843 317.080 1.00 21.81 135 VAL A O 1
ATOM 814 N N . VAL A 1 115 ? -85.848 18.728 315.843 1.00 21.25 136 VAL A N 1
ATOM 815 C CA . VAL A 1 115 ? -85.797 18.047 314.548 1.00 18.17 136 VAL A CA 1
ATOM 816 C C . VAL A 1 115 ? -84.406 18.255 313.943 1.00 23.17 136 VAL A C 1
ATOM 817 O O . VAL A 1 115 ? -83.969 19.392 313.728 1.00 22.81 136 VAL A O 1
ATOM 821 N N . LEU A 1 116 ? -83.721 17.155 313.655 1.00 19.61 137 LEU A N 1
ATOM 822 C CA . LEU A 1 116 ? -82.422 17.188 312.988 1.00 20.21 137 LEU A CA 1
ATOM 823 C C . LEU A 1 116 ? -82.581 16.628 311.593 1.00 23.71 137 LEU A C 1
ATOM 824 O O . LEU A 1 116 ? -83.146 15.541 311.427 1.00 25.18 137 LEU A O 1
ATOM 829 N N . ALA A 1 117 ? -82.065 17.343 310.596 1.00 20.63 138 ALA A N 1
ATOM 830 C CA . ALA A 1 117 ? -82.002 16.814 309.239 1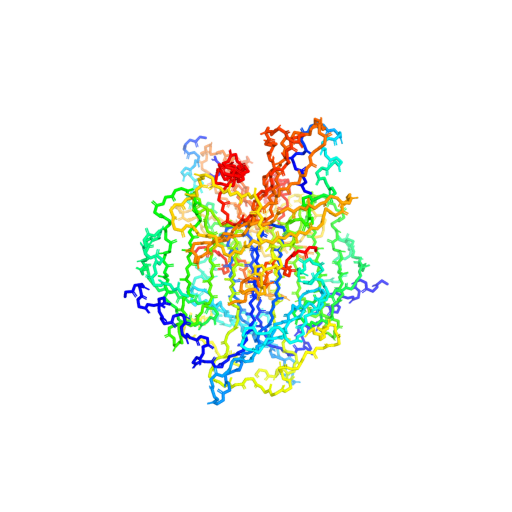.00 21.94 138 ALA A CA 1
ATOM 831 C C . ALA A 1 117 ? -80.583 16.330 308.981 1.00 24.83 138 ALA A C 1
ATOM 832 O O . ALA A 1 117 ? -79.626 17.104 309.094 1.00 26.02 138 ALA A O 1
ATOM 834 N N . VAL A 1 118 ? -80.454 15.048 308.664 1.00 24.32 139 VAL A N 1
ATOM 835 C CA . VAL A 1 118 ? -79.183 14.404 308.376 1.00 20.72 139 VAL A CA 1
ATOM 836 C C . VAL A 1 118 ? -79.177 14.167 306.872 1.00 26.39 139 VAL A C 1
ATOM 837 O O . VAL A 1 118 ? -79.747 13.189 306.387 1.00 21.13 139 VAL A O 1
ATOM 841 N N . THR A 1 119 ? -78.573 15.079 306.124 1.00 21.54 140 THR A N 1
ATOM 842 C CA . THR A 1 119 ? -78.725 15.111 304.671 1.00 20.30 140 THR A CA 1
ATOM 843 C C . THR A 1 119 ? -77.455 14.603 304.007 1.00 23.54 140 THR A C 1
ATOM 844 O O . THR A 1 119 ? -76.374 15.128 304.302 1.00 26.34 140 THR A O 1
ATOM 848 N N . PRO A 1 120 ? -77.536 13.630 303.100 1.00 21.20 141 PRO A N 1
ATOM 849 C CA . PRO A 1 120 ? -76.315 13.114 302.466 1.00 21.82 141 PRO A CA 1
ATOM 850 C C . PRO A 1 120 ? -75.615 14.203 301.674 1.00 22.92 141 PRO A C 1
ATOM 851 O O . PRO A 1 120 ? -76.251 15.069 301.064 1.00 19.44 141 PRO A O 1
ATOM 855 N N . ARG A 1 121 ? -74.293 14.147 301.693 1.00 20.57 142 ARG A N 1
ATOM 856 C CA . ARG A 1 121 ? -73.466 15.025 300.878 1.00 25.18 142 ARG A CA 1
ATOM 857 C C . ARG A 1 121 ? -73.160 14.426 299.510 1.00 28.20 142 ARG A C 1
ATOM 858 O O . ARG A 1 121 ? -72.360 14.994 298.760 1.00 25.29 142 ARG A O 1
ATOM 866 N N . ASP A 1 122 ? -73.780 13.299 299.171 1.00 23.00 143 ASP A N 1
ATOM 867 C CA . ASP A 1 122 ? -73.678 12.725 297.835 1.00 24.23 143 ASP A CA 1
ATOM 868 C C . ASP A 1 122 ? -74.902 11.851 297.594 1.00 26.65 143 ASP A C 1
ATOM 869 O O . ASP A 1 122 ? -75.815 11.771 298.424 1.00 24.79 143 ASP A O 1
ATOM 874 N N . GLN A 1 123 ? -74.911 11.196 296.440 1.00 21.44 144 GLN A N 1
ATOM 875 C CA . GLN A 1 123 ? -76.030 10.392 295.982 1.00 28.11 144 GLN A CA 1
ATOM 876 C C . GLN A 1 123 ? -75.974 8.952 296.465 1.00 24.22 144 GLN A C 1
ATOM 877 O O . GLN A 1 123 ? -76.834 8.161 296.076 1.00 24.93 144 GLN A O 1
ATOM 883 N N . HIS A 1 124 ? -74.981 8.589 297.279 1.00 20.11 145 HIS A N 1
ATOM 884 C CA . HIS A 1 124 ? -74.685 7.190 297.550 1.00 22.59 145 HIS A CA 1
ATOM 885 C C . HIS A 1 124 ? -75.258 6.686 298.854 1.00 23.55 145 HIS A C 1
ATOM 886 O O . HIS A 1 124 ? -75.036 5.527 299.192 1.00 23.84 145 HIS A O 1
ATOM 893 N N . ARG A 1 125 ? -75.993 7.513 299.589 1.00 20.93 146 ARG A N 1
ATOM 894 C CA . ARG A 1 125 ? -76.573 7.075 300.842 1.00 18.50 146 ARG A CA 1
ATOM 895 C C . ARG A 1 125 ? -77.890 7.805 301.046 1.00 21.22 146 ARG A C 1
ATOM 896 O O . ARG A 1 125 ? -78.193 8.797 300.383 1.00 21.35 146 ARG A O 1
ATOM 904 N N . TYR A 1 126 ? -78.646 7.320 302.005 1.00 22.11 147 TYR A N 1
ATOM 905 C CA . TYR A 1 126 ? -79.926 7.909 302.343 1.00 20.41 147 TYR A CA 1
ATOM 906 C C . TYR A 1 126 ? -79.781 8.906 303.487 1.00 20.61 147 TYR A C 1
ATOM 907 O O . TYR A 1 126 ? -78.872 8.812 304.313 1.00 24.51 147 TYR A O 1
ATOM 916 N N . GLY A 1 127 ? -80.727 9.855 303.547 1.00 22.54 148 GLY A N 1
ATOM 917 C CA . GLY A 1 127 ? -80.785 10.822 304.622 1.00 21.00 148 GLY A CA 1
ATOM 918 C C . GLY A 1 127 ? -81.803 10.444 305.683 1.00 22.33 148 GLY A C 1
ATOM 919 O O . GLY A 1 127 ? -82.625 9.548 305.498 1.00 19.26 148 GLY A O 1
ATOM 920 N N . PHE A 1 128 ? -81.754 11.173 306.800 1.00 18.54 149 PHE A N 1
ATOM 921 C CA . PHE A 1 128 ? -82.682 10.941 307.904 1.00 22.02 149 PHE A CA 1
ATOM 922 C C . PHE A 1 128 ? -83.316 12.247 308.362 1.00 24.36 149 PHE A C 1
ATOM 923 O O . PHE A 1 128 ? -82.716 13.322 308.272 1.00 22.17 149 PHE A O 1
ATOM 931 N N . GLU A 1 129 ? -84.537 12.136 308.866 1.00 21.28 150 GLU A N 1
ATOM 932 C CA . GLU A 1 129 ? -85.129 13.170 309.703 1.00 22.65 150 GLU A CA 1
ATOM 933 C C . GLU A 1 129 ? -85.269 12.563 311.095 1.00 21.69 150 GLU A C 1
ATOM 934 O O . GLU A 1 129 ? -85.951 11.551 311.263 1.00 21.36 150 GLU A O 1
ATOM 940 N N . LEU A 1 130 ? -84.576 13.142 312.075 1.00 21.37 151 LEU A N 1
ATOM 941 C CA . LEU A 1 130 ? -84.495 12.602 313.427 1.00 21.25 151 LEU A CA 1
ATOM 942 C C . LEU A 1 130 ? -85.172 13.554 314.397 1.00 24.17 151 LEU A C 1
ATOM 943 O O . LEU A 1 130 ? -84.865 14.750 314.401 1.00 21.65 151 LEU A O 1
ATOM 948 N N . HIS A 1 131 ? -86.096 13.036 315.207 1.00 19.90 152 HIS A N 1
ATOM 949 C CA . HIS A 1 131 ? -86.726 13.834 316.257 1.00 17.84 152 HIS A CA 1
ATOM 950 C C . HIS A 1 131 ? -86.188 13.350 317.594 1.00 20.90 152 HIS A C 1
ATOM 951 O O . HIS A 1 131 ? -86.341 12.171 317.935 1.00 22.41 152 HIS A O 1
ATOM 958 N N . LEU A 1 132 ? -85.533 14.244 318.330 1.00 17.74 153 LEU A N 1
ATOM 959 C CA . LEU A 1 132 ? -84.852 13.897 319.570 1.00 19.28 153 LEU A CA 1
ATOM 960 C C . LEU A 1 132 ? -85.562 14.535 320.755 1.00 22.68 153 LEU A C 1
ATOM 961 O O . LEU A 1 132 ? -85.839 15.738 320.743 1.00 20.47 153 LEU A O 1
ATOM 966 N N . ASP A 1 133 ? -85.822 13.726 321.779 1.00 18.49 154 ASP A N 1
ATOM 967 C CA . ASP A 1 133 ? -86.480 14.188 322.995 1.00 19.81 154 ASP A CA 1
ATOM 968 C C . ASP A 1 133 ? -85.699 15.307 323.665 1.00 19.95 154 ASP A C 1
ATOM 969 O O . ASP A 1 133 ? -84.493 15.181 323.907 1.00 22.44 154 ASP A O 1
ATOM 974 N N . ARG A 1 134 ? -86.388 16.405 323.981 1.00 23.14 155 ARG A N 1
ATOM 975 C CA . ARG A 1 134 ? -85.689 17.552 324.568 1.00 23.53 155 ARG A CA 1
ATOM 976 C C . ARG A 1 134 ? -85.171 17.236 325.963 1.00 26.25 155 ARG A C 1
ATOM 977 O O . ARG A 1 134 ? -84.071 17.655 326.333 1.00 29.45 155 ARG A O 1
ATOM 985 N N . ASP A 1 135 ? -85.952 16.500 326.753 1.00 26.93 156 ASP A N 1
ATOM 986 C CA . ASP A 1 135 ? -85.580 16.253 328.142 1.00 24.38 156 ASP A CA 1
ATOM 987 C C . ASP A 1 135 ? -84.397 15.299 328.268 1.00 31.07 156 ASP A C 1
ATOM 988 O O . ASP A 1 135 ? -83.607 15.422 329.212 1.00 29.87 156 ASP A O 1
ATOM 993 N N . THR A 1 136 ? -84.254 14.335 327.346 1.00 24.56 157 THR A N 1
ATOM 994 C CA . THR A 1 136 ? -83.243 13.300 327.493 1.00 23.96 157 THR A CA 1
ATOM 995 C C . THR A 1 136 ? -82.295 13.140 326.314 1.00 22.09 157 THR A C 1
ATOM 996 O O . THR A 1 136 ? -81.268 12.475 326.475 1.00 26.08 157 THR A O 1
ATOM 1000 N N . GLY A 1 137 ? -82.604 13.698 325.142 1.00 21.79 158 GLY A N 1
ATOM 1001 C CA . GLY A 1 137 ? -81.849 13.397 323.936 1.00 20.98 158 GLY A CA 1
ATOM 1002 C C . GLY A 1 137 ? -82.143 12.042 323.314 1.00 23.85 158 GLY A C 1
ATOM 1003 O O . GLY A 1 137 ? -81.518 11.696 322.306 1.00 20.71 158 GLY A O 1
ATOM 1004 N N . LEU A 1 138 ? -83.087 11.271 323.859 1.00 22.57 159 LEU A N 1
ATOM 1005 C CA . LEU A 1 138 ? -83.406 9.971 323.277 1.00 17.34 159 LEU A CA 1
ATOM 1006 C C . LEU A 1 138 ? -84.173 10.141 321.970 1.00 18.71 159 LEU A C 1
ATOM 1007 O O . LEU A 1 138 ? -84.956 11.084 321.822 1.00 21.76 159 LEU A O 1
ATOM 1012 N N . PRO A 1 139 ? -84.021 9.202 321.036 1.00 20.86 160 PRO A N 1
ATOM 1013 C CA . PRO A 1 139 ? -84.714 9.323 319.741 1.00 18.91 160 PRO A CA 1
ATOM 1014 C C . PRO A 1 139 ? -86.197 9.005 319.883 1.00 22.48 160 PRO A C 1
ATOM 1015 O O . PRO A 1 139 ? -86.570 7.971 320.442 1.00 25.02 160 PRO A O 1
ATOM 1019 N N . LEU A 1 140 ? -87.041 9.903 319.371 1.00 20.20 161 LEU A N 1
ATOM 1020 C CA . LEU A 1 140 ? -88.486 9.696 319.347 1.00 18.36 161 LEU A CA 1
ATOM 1021 C C . LEU A 1 140 ? -88.992 9.281 317.977 1.00 19.49 161 LEU A C 1
ATOM 1022 O O . LEU A 1 140 ? -89.994 8.574 317.887 1.00 19.20 161 LEU A O 1
ATOM 1027 N N . LYS A 1 141 ? -88.315 9.707 316.912 1.00 16.28 162 LYS A N 1
ATOM 1028 C CA . LYS A 1 141 ? -88.783 9.447 315.560 1.00 16.95 162 LYS A CA 1
ATOM 1029 C C . LYS A 1 141 ? -87.588 9.483 314.634 1.00 18.02 162 LYS A C 1
ATOM 1030 O O . LYS A 1 141 ? -86.741 10.375 314.755 1.00 19.34 162 LYS A O 1
ATOM 1036 N N . SER A 1 142 ? -87.511 8.500 313.744 1.00 17.34 163 SER A N 1
ATOM 1037 C CA . SER A 1 142 ? -86.469 8.412 312.729 1.00 17.11 163 SER A CA 1
ATOM 1038 C C . SER A 1 142 ? -87.162 8.097 311.418 1.00 21.06 163 SER A C 1
ATOM 1039 O O . SER A 1 142 ? -87.833 7.062 311.308 1.00 20.08 163 SER A O 1
ATOM 1042 N N . LEU A 1 143 ? -87.000 8.973 310.436 1.00 16.54 164 LEU A N 1
ATOM 1043 C CA . LEU A 1 143 ? -87.555 8.774 309.104 1.00 16.35 164 LEU A CA 1
ATOM 1044 C C . LEU A 1 143 ? -86.408 8.642 308.123 1.00 20.87 164 LEU A C 1
ATOM 1045 O O . LEU A 1 143 ? -85.532 9.508 308.088 1.00 21.26 164 LEU A O 1
ATOM 1050 N N . LEU A 1 144 ? -86.400 7.553 307.357 1.00 17.90 165 LEU A N 1
ATOM 1051 C CA . LEU A 1 144 ? -85.377 7.344 306.335 1.00 16.14 165 LEU A CA 1
ATOM 1052 C C . LEU A 1 144 ? -85.916 7.832 304.996 1.00 17.96 165 LEU A C 1
ATOM 1053 O O . LEU A 1 144 ? -86.987 7.406 304.556 1.00 20.08 165 LEU A O 1
ATOM 1058 N N . LEU A 1 145 ? -85.169 8.730 304.346 1.00 19.78 166 LEU A N 1
ATOM 1059 C CA . LEU A 1 145 ? -85.628 9.391 303.131 1.00 22.80 166 LEU A CA 1
ATOM 1060 C C . LEU A 1 145 ? -84.724 9.027 301.962 1.00 25.41 166 LEU A C 1
ATOM 1061 O O . LEU A 1 145 ? -83.508 8.943 302.123 1.00 24.28 166 LEU A O 1
ATOM 1066 N N . ASN A 1 146 ? -85.314 8.843 300.783 1.00 24.28 167 ASN A N 1
ATOM 1067 C CA . ASN A 1 146 ? -84.513 8.621 299.587 1.00 31.21 167 ASN A CA 1
ATOM 1068 C C . ASN A 1 146 ? -84.123 9.971 298.973 1.00 36.68 167 ASN A C 1
ATOM 1069 O O . ASN A 1 146 ? -84.399 11.040 299.528 1.00 37.58 167 ASN A O 1
ATOM 1074 N N . GLU A 1 147 ? -83.480 9.921 297.803 1.00 43.14 168 GLU A N 1
ATOM 1075 C CA . GLU A 1 147 ? -83.012 11.117 297.098 1.00 43.81 168 GLU A CA 1
ATOM 1076 C C . GLU A 1 147 ? -84.133 12.113 296.814 1.00 45.56 168 GLU A C 1
ATOM 1077 O O . GLU A 1 147 ? -83.898 13.326 296.821 1.00 54.17 168 GLU A O 1
ATOM 1083 N N . LYS A 1 148 ? -85.341 11.636 296.540 1.00 44.63 169 LYS A N 1
ATOM 1084 C CA . LYS A 1 148 ? -86.460 12.511 296.222 1.00 40.98 169 LYS A CA 1
ATOM 1085 C C . LYS A 1 148 ? -87.189 13.010 297.465 1.00 44.77 169 LYS A C 1
ATOM 1086 O O . LYS A 1 148 ? -88.228 13.668 297.339 1.00 45.63 169 LYS A O 1
ATOM 1092 N N . GLY A 1 149 ? -86.671 12.719 298.657 1.00 40.88 170 GLY A N 1
ATOM 1093 C CA . GLY A 1 149 ? -87.364 13.061 299.880 1.00 36.68 170 GLY A CA 1
ATOM 1094 C C . GLY A 1 149 ? -88.528 12.167 300.237 1.00 35.76 170 GLY A C 1
ATOM 1095 O O . GLY A 1 149 ? -89.261 12.488 301.180 1.00 40.52 170 GLY A O 1
ATOM 1096 N N . GLN A 1 150 ? -88.733 11.062 299.522 1.00 35.53 171 GLN A N 1
ATOM 1097 C CA . GLN A 1 150 ? -89.831 10.166 299.852 1.00 33.17 171 GLN A CA 1
ATOM 1098 C C . GLN A 1 150 ? -89.457 9.234 301.003 1.00 33.26 171 GLN A C 1
ATOM 1099 O O . GLN A 1 150 ? -88.304 8.826 301.167 1.00 25.53 171 GLN A O 1
ATOM 1105 N N . LEU A 1 151 ? -90.470 8.873 301.780 1.00 27.63 172 LEU A N 1
ATOM 1106 C CA . LEU A 1 151 ? -90.294 8.065 302.981 1.00 29.18 172 LEU A CA 1
ATOM 1107 C C . LEU A 1 151 ? -90.048 6.605 302.619 1.00 23.06 172 LEU A C 1
ATOM 1108 O O . LEU A 1 151 ? -90.858 5.997 301.915 1.00 27.61 172 LEU A O 1
ATOM 1113 N N . LEU A 1 152 ? -88.940 6.040 303.110 1.00 22.82 173 LEU A N 1
ATOM 1114 C CA . LEU A 1 152 ? -88.669 4.613 302.980 1.00 20.45 173 LEU A CA 1
ATOM 1115 C C . LEU A 1 152 ? -88.982 3.827 304.245 1.00 20.61 173 LEU A C 1
ATOM 1116 O O . LEU A 1 152 ? -89.289 2.633 304.159 1.00 23.16 173 LEU A O 1
ATOM 1121 N N . GLU A 1 153 ? -88.845 4.431 305.422 1.00 17.63 174 GLU A N 1
ATOM 1122 C CA . GLU A 1 153 ? -89.189 3.691 306.631 1.00 17.92 174 GLU A CA 1
ATOM 1123 C C . GLU A 1 153 ? -89.494 4.693 307.731 1.00 18.44 174 GLU A C 1
ATOM 1124 O O . GLU A 1 153 ? -88.971 5.814 307.740 1.00 18.07 174 GLU A O 1
ATOM 1130 N N . ARG A 1 154 ? -90.355 4.281 308.647 1.00 18.20 175 ARG A N 1
ATOM 1131 C CA . ARG A 1 154 ? -90.764 5.123 309.760 1.00 18.06 175 ARG A CA 1
ATOM 1132 C C . ARG A 1 154 ? -90.517 4.350 311.040 1.00 18.97 175 ARG A C 1
ATOM 1133 O O . ARG A 1 154 ? -90.994 3.221 311.175 1.00 18.70 175 ARG A O 1
ATOM 1141 N N . PHE A 1 155 ? -89.774 4.956 311.965 1.00 16.43 176 PHE A N 1
ATOM 1142 C CA . PHE A 1 155 ? -89.561 4.459 313.321 1.00 16.39 176 PHE A CA 1
ATOM 1143 C C . PHE A 1 155 ? -90.052 5.549 314.266 1.00 16.19 176 PHE A C 1
ATOM 1144 O O . PHE A 1 155 ? -89.543 6.669 314.216 1.00 18.92 176 PHE A O 1
ATOM 1152 N N . GLN A 1 156 ? -91.041 5.247 315.109 1.00 18.56 177 GLN A N 1
ATOM 1153 C CA . GLN A 1 156 ? -91.647 6.328 315.887 1.00 21.41 177 GLN A CA 1
ATOM 1154 C C . GLN A 1 156 ? -92.232 5.810 317.191 1.00 18.51 177 GLN A C 1
ATOM 1155 O O . GLN A 1 156 ? -93.039 4.880 317.184 1.00 17.96 177 GLN A O 1
ATOM 1161 N N . PHE A 1 157 ? -91.829 6.424 318.302 1.00 17.37 178 PHE A N 1
ATOM 1162 C CA . PHE A 1 157 ? -92.441 6.116 319.586 1.00 17.87 178 PHE A CA 1
ATOM 1163 C C . PHE A 1 157 ? -93.852 6.685 319.651 1.00 20.73 178 PHE A C 1
ATOM 1164 O O . PHE A 1 157 ? -94.104 7.819 319.217 1.00 19.52 178 PHE A O 1
ATOM 1172 N N . THR A 1 158 ? -94.776 5.882 320.181 1.00 17.53 179 THR A N 1
ATOM 1173 C CA . THR A 1 158 ? -96.107 6.361 320.536 1.00 17.44 179 THR A CA 1
ATOM 1174 C C . THR A 1 158 ? -96.232 6.698 322.016 1.00 23.75 179 THR A C 1
ATOM 1175 O O . THR A 1 158 ? -97.109 7.488 322.390 1.00 20.62 179 THR A O 1
ATOM 1179 N N . GLN A 1 159 ? -95.387 6.118 322.863 1.00 19.54 180 GLN A N 1
ATOM 1180 C CA . GLN A 1 159 ? -95.272 6.590 324.236 1.00 22.18 180 GLN A CA 1
ATOM 1181 C C . GLN A 1 159 ? -93.866 6.296 324.731 1.00 28.12 180 GLN A C 1
ATOM 1182 O O . GLN A 1 159 ? -93.284 5.250 324.425 1.00 20.06 180 GLN A O 1
ATOM 1188 N N . LEU A 1 160 ? -93.318 7.241 325.479 1.00 21.87 181 LEU A N 1
ATOM 1189 C CA . LEU A 1 160 ? -91.999 7.090 326.071 1.00 23.32 181 LEU A CA 1
ATOM 1190 C C . LEU A 1 160 ? -92.101 7.558 327.510 1.00 29.46 181 LEU A C 1
ATOM 1191 O O . LEU A 1 160 ? -92.553 8.674 327.768 1.00 26.81 181 LEU A O 1
ATOM 1196 N N . ASN A 1 161 ? -91.721 6.697 328.441 1.00 23.75 182 ASN A N 1
ATOM 1197 C CA . ASN A 1 161 ? -91.805 6.993 329.868 1.00 27.18 182 ASN A CA 1
ATOM 1198 C C . ASN A 1 161 ? -90.385 6.972 330.412 1.00 29.31 182 ASN A C 1
ATOM 1199 O O . ASN A 1 161 ? -89.758 5.912 330.467 1.00 27.63 182 ASN A O 1
ATOM 1204 N N . THR A 1 162 ? -89.855 8.142 330.766 1.00 27.98 183 THR A N 1
ATOM 1205 C CA . THR A 1 162 ? -88.446 8.256 331.111 1.00 34.25 183 THR A CA 1
ATOM 1206 C C . THR A 1 162 ? -88.268 8.512 332.601 1.00 40.30 183 THR A C 1
ATOM 1207 O O . THR A 1 162 ? -89.212 8.829 333.328 1.00 37.13 183 THR A O 1
ATOM 1211 N N . GLY A 1 163 ? -87.016 8.371 333.037 1.00 46.94 184 GLY A N 1
ATOM 1212 C CA . GLY A 1 163 ? -86.654 8.549 334.427 1.00 47.73 184 GLY A CA 1
ATOM 1213 C C . GLY A 1 163 ? -86.744 7.261 335.216 1.00 46.27 184 GLY A C 1
ATOM 1214 O O . GLY A 1 163 ? -85.724 6.614 335.474 1.00 49.98 184 GLY A O 1
ATOM 1215 N N . ALA A 1 164 ? -87.965 6.872 335.583 1.00 47.19 185 ALA A N 1
ATOM 1216 C CA . ALA A 1 164 ? -88.159 5.724 336.459 1.00 47.76 185 ALA A CA 1
ATOM 1217 C C . ALA A 1 164 ? -87.717 4.444 335.765 1.00 45.70 185 ALA A C 1
ATOM 1218 O O . ALA A 1 164 ? -88.056 4.201 334.603 1.00 47.84 185 ALA A O 1
ATOM 1220 N N . ALA A 1 165 ? -86.963 3.635 336.473 1.00 41.64 186 ALA A N 1
ATOM 1221 C CA . ALA A 1 165 ? -86.385 2.464 335.838 1.00 40.58 186 ALA A CA 1
ATOM 1222 C C . ALA A 1 165 ? -87.411 1.333 335.770 1.00 41.50 186 ALA A C 1
ATOM 1223 O O . ALA A 1 165 ? -88.210 1.160 336.696 1.00 42.87 186 ALA A O 1
ATOM 1225 N N . PRO A 1 166 ? -87.426 0.575 334.676 1.00 38.06 187 PRO A N 1
ATOM 1226 C CA . PRO A 1 166 ? -88.291 -0.609 334.606 1.00 38.52 187 PRO A CA 1
ATOM 1227 C C . PRO A 1 166 ? -88.017 -1.554 335.767 1.00 35.21 187 PRO A C 1
ATOM 1228 O O . PRO A 1 166 ? -86.873 -1.735 336.185 1.00 39.13 187 PRO A O 1
ATOM 1232 N N . ALA A 1 167 ? -89.078 -2.160 336.293 1.00 35.95 188 ALA A N 1
ATOM 1233 C CA . ALA A 1 167 ? -88.898 -3.132 337.357 1.00 38.52 188 ALA A CA 1
ATOM 1234 C C . ALA A 1 167 ? -88.239 -4.396 336.812 1.00 38.57 188 ALA A C 1
ATOM 1235 O O . ALA A 1 167 ? -88.283 -4.687 335.611 1.00 35.62 188 ALA A O 1
ATOM 1237 N N . GLU A 1 168 ? -87.614 -5.149 337.722 1.00 36.97 189 GLU A N 1
ATOM 1238 C CA . GLU A 1 168 ? -86.855 -6.327 337.322 1.00 35.23 189 GLU A CA 1
ATOM 1239 C C . GLU A 1 168 ? -87.712 -7.319 336.545 1.00 36.40 189 GLU A C 1
ATOM 1240 O O . GLU A 1 168 ? -87.237 -7.934 335.583 1.00 35.65 189 GLU A O 1
ATOM 1246 N N . ASP A 1 169 ? -88.976 -7.499 336.944 1.00 33.97 190 ASP A N 1
ATOM 1247 C CA . ASP A 1 169 ? -89.824 -8.434 336.214 1.00 34.29 190 ASP A CA 1
ATOM 1248 C C . ASP A 1 169 ? -90.034 -8.009 334.769 1.00 36.76 190 ASP A C 1
ATOM 1249 O O . ASP A 1 169 ? -90.268 -8.869 333.912 1.00 34.28 190 ASP A O 1
ATOM 1254 N N . GLN A 1 170 ? -89.930 -6.712 334.471 1.00 31.93 191 GLN A N 1
ATOM 1255 C CA . GLN A 1 170 ? -90.122 -6.247 333.103 1.00 33.07 191 GLN A CA 1
ATOM 1256 C C . GLN A 1 170 ? -88.901 -6.473 332.220 1.00 33.60 191 GLN A C 1
ATOM 1257 O O . GLN A 1 170 ? -88.997 -6.288 330.997 1.00 31.13 191 GLN A O 1
ATOM 1263 N N . LEU A 1 171 ? -87.766 -6.855 332.802 1.00 29.67 192 LEU A N 1
ATOM 1264 C CA . LEU A 1 171 ? -86.548 -7.143 332.053 1.00 26.81 192 LEU A CA 1
ATOM 1265 C C . LEU A 1 171 ? -86.375 -8.626 331.766 1.00 32.80 192 LEU A C 1
ATOM 1266 O O . LEU A 1 171 ? -85.376 -9.013 331.150 1.00 34.17 192 LEU A O 1
ATOM 1271 N N . GLN A 1 172 ? -87.313 -9.464 332.193 1.00 34.28 193 GLN A N 1
ATOM 1272 C CA . GLN A 1 172 ? -87.199 -10.907 332.026 1.00 37.76 193 GLN A CA 1
ATOM 1273 C C . GLN A 1 172 ? -88.005 -11.347 330.812 1.00 34.53 193 GLN A C 1
ATOM 1274 O O . GLN A 1 172 ? -89.194 -11.039 330.707 1.00 39.23 193 GLN A O 1
ATOM 1280 N N . ALA A 1 173 ? -87.365 -12.072 329.906 1.00 38.37 194 ALA A N 1
ATOM 1281 C CA . ALA A 1 173 ? -88.056 -12.439 328.681 1.00 32.34 194 ALA A CA 1
ATOM 1282 C C . ALA A 1 173 ? -88.888 -13.696 328.884 1.00 30.18 194 ALA A C 1
ATOM 1283 O O . ALA A 1 173 ? -88.784 -14.383 329.900 1.00 37.92 194 ALA A O 1
ATOM 1285 N N . GLY A 1 174 ? -89.731 -13.990 327.890 1.00 29.62 195 GLY A N 1
ATOM 1286 C CA . GLY A 1 174 ? -90.561 -15.173 327.907 1.00 36.09 195 GLY A CA 1
ATOM 1287 C C . GLY A 1 174 ? -89.852 -16.381 327.322 1.00 37.17 195 GLY A C 1
ATOM 1288 O O . GLY A 1 174 ? -88.683 -16.330 326.950 1.00 34.13 195 GLY A O 1
ATOM 1289 N N . ALA A 1 175 ? -90.599 -17.488 327.228 1.00 35.36 196 ALA A N 1
ATOM 1290 C CA . ALA A 1 175 ? -89.994 -18.758 326.833 1.00 37.31 196 ALA A CA 1
ATOM 1291 C C . ALA A 1 175 ? -89.479 -18.737 325.399 1.00 36.33 196 ALA A C 1
ATOM 1292 O O . ALA A 1 175 ? -88.539 -19.474 325.073 1.00 39.81 196 ALA A O 1
ATOM 1294 N N . GLU A 1 176 ? -90.079 -17.925 324.526 1.00 36.51 197 GLU A N 1
ATOM 1295 C CA . GLU A 1 176 ? -89.635 -17.904 323.138 1.00 39.05 197 GLU A CA 1
ATOM 1296 C C . GLU A 1 176 ? -88.279 -17.226 322.978 1.00 34.52 197 GLU A C 1
ATOM 1297 O O . GLU A 1 176 ? -87.630 -17.403 321.942 1.00 33.70 197 GLU A O 1
ATOM 1303 N N . CYS A 1 177 ? -87.826 -16.476 323.982 1.00 29.16 198 CYS A N 1
ATOM 1304 C CA . CYS A 1 177 ? -86.497 -15.868 323.951 1.00 34.49 198 CYS A CA 1
ATOM 1305 C C . CYS A 1 177 ? -85.482 -16.938 324.330 1.00 33.27 198 CYS A C 1
ATOM 1306 O O . CYS A 1 177 ? -85.396 -17.326 325.500 1.00 30.34 198 CYS A O 1
ATOM 1309 N N . GLN A 1 178 ? -84.713 -17.417 323.347 1.00 27.82 199 GLN A N 1
ATOM 1310 C CA . GLN A 1 178 ? -83.803 -18.540 323.548 1.00 30.10 199 GLN A CA 1
ATOM 1311 C C . GLN A 1 178 ? -82.448 -18.036 324.030 1.00 30.86 199 GLN A C 1
ATOM 1312 O O . GLN A 1 178 ? -81.850 -17.153 323.407 1.00 27.86 199 GLN A O 1
ATOM 1318 N N . VAL A 1 179 ? -81.972 -18.590 325.150 1.00 30.37 200 VAL A N 1
ATOM 1319 C CA . VAL A 1 179 ? -80.660 -18.217 325.668 1.00 35.73 200 VAL A CA 1
ATOM 1320 C C . VAL A 1 179 ? -79.601 -18.595 324.648 1.00 34.08 200 VAL A C 1
ATOM 1321 O O . VAL A 1 179 ? -79.636 -19.688 324.070 1.00 37.59 200 VAL A O 1
ATOM 1325 N N . VAL A 1 180 ? -78.675 -17.681 324.395 1.00 32.48 201 VAL A N 1
ATOM 1326 C CA . VAL A 1 180 ? -77.621 -17.927 323.426 1.00 39.83 201 VAL A CA 1
ATOM 1327 C C . VAL A 1 180 ? -76.278 -17.536 324.021 1.00 45.83 201 VAL A C 1
ATOM 1328 O O . VAL A 1 180 ? -76.223 -16.772 324.987 1.00 42.68 201 VAL A O 1
ATOM 1332 N N . THR A 1 190 ? -60.041 -14.197 307.021 1.00 56.65 211 THR A N 1
ATOM 1333 C CA . THR A 1 190 ? -59.453 -13.698 305.778 1.00 55.36 211 THR A CA 1
ATOM 1334 C C . THR A 1 190 ? -60.224 -14.200 304.569 1.00 44.97 211 THR A C 1
ATOM 1335 O O . THR A 1 190 ? -60.253 -15.400 304.290 1.00 53.05 211 THR A O 1
ATOM 1339 N N . VAL A 1 191 ? -60.846 -13.287 303.842 1.00 37.02 212 VAL A N 1
ATOM 1340 C CA . VAL A 1 191 ? -61.516 -13.623 302.597 1.00 29.07 212 VAL A CA 1
ATOM 1341 C C . VAL A 1 191 ? -60.712 -13.005 301.461 1.00 30.30 212 VAL A C 1
ATOM 1342 O O . VAL A 1 191 ? -60.164 -11.903 301.598 1.00 28.51 212 VAL A O 1
ATOM 1346 N N . ALA A 1 192 ? -60.595 -13.744 300.364 1.00 26.52 213 ALA A N 1
ATOM 1347 C CA . ALA A 1 192 ? -59.708 -13.395 299.262 1.00 29.14 213 ALA A CA 1
ATOM 1348 C C . ALA A 1 192 ? -60.406 -12.505 298.246 1.00 26.76 213 ALA A C 1
ATOM 1349 O O . ALA A 1 192 ? -60.312 -12.730 297.040 1.00 23.04 213 ALA A O 1
ATOM 1351 N N . TRP A 1 193 ? -61.106 -11.486 298.749 1.00 21.20 214 TRP A N 1
ATOM 1352 C CA . TRP A 1 193 ? -61.957 -10.620 297.943 1.00 19.38 214 TRP A CA 1
ATOM 1353 C C . TRP A 1 193 ? -61.916 -9.222 298.536 1.00 23.70 214 TRP A C 1
ATOM 1354 O O . TRP A 1 193 ? -61.762 -9.060 299.751 1.00 25.61 214 TRP A O 1
ATOM 1365 N N . ARG A 1 194 ? -62.089 -8.218 297.675 1.00 21.25 215 ARG A N 1
ATOM 1366 C CA . ARG A 1 194 ? -62.152 -6.830 298.122 1.00 25.05 215 ARG A CA 1
ATOM 1367 C C . ARG A 1 194 ? -62.984 -6.001 297.153 1.00 24.50 215 ARG A C 1
ATOM 1368 O O . ARG A 1 194 ? -63.200 -6.388 296.005 1.00 26.09 215 ARG A O 1
ATOM 1376 N N . SER A 1 195 ? -63.429 -4.832 297.607 1.00 28.49 216 SER A N 1
ATOM 1377 C CA . SER A 1 195 ? -64.052 -3.878 296.697 1.00 29.00 216 SER A CA 1
ATOM 1378 C C . SER A 1 195 ? -63.025 -2.876 296.184 1.00 31.54 216 SER A C 1
ATOM 1379 O O . SER A 1 195 ? -62.232 -2.328 296.959 1.00 35.98 216 SER A O 1
ATOM 1382 N N . GLU A 1 196 ? -63.044 -2.643 294.875 1.00 22.40 217 GLU A N 1
ATOM 1383 C CA . GLU A 1 196 ? -62.235 -1.592 294.276 1.00 28.36 217 GLU A CA 1
ATOM 1384 C C . GLU A 1 196 ? -62.880 -0.225 294.385 1.00 28.93 217 GLU A C 1
ATOM 1385 O O . GLU A 1 196 ? -62.221 0.777 294.082 1.00 31.05 217 GLU A O 1
ATOM 1391 N N . TRP A 1 197 ? -64.152 -0.160 294.762 1.00 25.14 218 TRP A N 1
ATOM 1392 C CA . TRP A 1 197 ? -64.829 1.119 294.916 1.00 28.39 218 TRP A CA 1
ATOM 1393 C C . TRP A 1 197 ? -65.765 1.050 296.103 1.00 25.82 218 TRP A C 1
ATOM 1394 O O . TRP A 1 197 ? -66.504 0.074 296.260 1.00 23.13 218 TRP A O 1
ATOM 1405 N N . LEU A 1 198 ? -65.746 2.101 296.914 1.00 24.85 219 LEU A N 1
ATOM 1406 C CA . LEU A 1 198 ? -66.718 2.334 297.968 1.00 24.32 219 LEU A CA 1
ATOM 1407 C C . LEU A 1 198 ? -67.086 3.810 297.949 1.00 23.47 219 LEU A C 1
ATOM 1408 O O . LEU A 1 198 ? -66.245 4.646 297.601 1.00 25.82 219 LEU A O 1
ATOM 1413 N N . PRO A 1 199 ? -68.322 4.154 298.326 1.00 23.39 220 PRO A N 1
ATOM 1414 C CA . PRO A 1 199 ? -68.626 5.571 298.550 1.00 22.19 220 PRO A CA 1
ATOM 1415 C C . PRO A 1 199 ? -67.776 6.111 299.664 1.00 24.12 220 PRO A C 1
ATOM 1416 O O . PRO A 1 199 ? -67.349 5.366 300.570 1.00 22.85 220 PRO A O 1
ATOM 1420 N N . PRO A 1 200 ? -67.460 7.410 299.643 1.00 24.79 221 PRO A N 1
ATOM 1421 C CA . PRO A 1 200 ? -66.669 7.993 300.731 1.00 24.73 221 PRO A CA 1
ATOM 1422 C C . PRO A 1 200 ? -67.291 7.684 302.084 1.00 22.36 221 PRO A C 1
ATOM 1423 O O . PRO A 1 200 ? -68.515 7.658 302.242 1.00 22.45 221 PRO A O 1
ATOM 1427 N N . GLY A 1 201 ? -66.433 7.413 303.060 1.00 22.07 222 GLY A N 1
ATOM 1428 C CA . GLY A 1 201 ? -66.866 7.182 304.409 1.00 24.03 222 GLY A CA 1
ATOM 1429 C C . GLY A 1 201 ? -67.239 5.751 304.731 1.00 26.56 222 GLY A C 1
ATOM 1430 O O . GLY A 1 201 ? -67.324 5.406 305.913 1.00 23.17 222 GLY A O 1
ATOM 1431 N N . PHE A 1 202 ? -67.463 4.907 303.728 1.00 23.62 223 PHE A N 1
ATOM 1432 C CA . PHE A 1 202 ? -67.710 3.499 304.010 1.00 21.65 223 PHE A CA 1
ATOM 1433 C C . PHE A 1 202 ? -66.387 2.785 304.210 1.00 23.23 223 PHE A C 1
ATOM 1434 O O . PHE A 1 202 ? -65.422 3.020 303.478 1.00 25.15 223 PHE A O 1
ATOM 1442 N N . THR A 1 203 ? -66.352 1.922 305.223 1.00 24.32 224 THR A N 1
ATOM 1443 C CA . THR A 1 203 ? -65.177 1.154 305.579 1.00 25.91 224 THR A CA 1
ATOM 1444 C C . THR A 1 203 ? -65.613 -0.281 305.831 1.00 22.10 224 THR A C 1
ATOM 1445 O O . THR A 1 203 ? -66.773 -0.530 306.161 1.00 21.52 224 THR A O 1
ATOM 1449 N N . LEU A 1 204 ? -64.679 -1.216 305.650 1.00 26.02 225 LEU A N 1
ATOM 1450 C CA . LEU A 1 204 ? -64.930 -2.622 305.960 1.00 25.98 225 LEU A CA 1
ATOM 1451 C C . LEU A 1 204 ? -65.166 -2.803 307.451 1.00 29.72 225 LEU A C 1
ATOM 1452 O O . LEU A 1 204 ? -64.324 -2.434 308.277 1.00 31.57 225 LEU A O 1
ATOM 1457 N N . THR A 1 205 ? -66.326 -3.355 307.790 1.00 23.65 226 THR A N 1
ATOM 1458 C CA . THR A 1 205 ? -66.677 -3.657 309.169 1.00 25.94 226 THR A CA 1
ATOM 1459 C C . THR A 1 205 ? -66.147 -5.026 309.578 1.00 30.37 226 THR A C 1
ATOM 1460 O O . THR A 1 205 ? -65.631 -5.198 310.690 1.00 32.88 226 THR A O 1
ATOM 1464 N N . ARG A 1 206 ? -66.211 -5.993 308.668 1.00 27.29 227 ARG A N 1
ATOM 1465 C CA . ARG A 1 206 ? -66.004 -7.389 309.018 1.00 29.65 227 ARG A CA 1
ATOM 1466 C C . ARG A 1 206 ? -66.016 -8.213 307.744 1.00 29.17 227 ARG A C 1
ATOM 1467 O O . ARG A 1 206 ? -66.739 -7.884 306.799 1.00 26.14 227 ARG A O 1
ATOM 1475 N N . SER A 1 207 ? -65.211 -9.283 307.720 1.00 26.69 228 SER A N 1
ATOM 1476 C CA . SER A 1 207 ? -65.286 -10.248 306.632 1.00 25.97 228 SER A CA 1
ATOM 1477 C C . SER A 1 207 ? -65.209 -11.657 307.203 1.00 31.64 228 SER A C 1
ATOM 1478 O O . SER A 1 207 ? -64.530 -11.902 308.204 1.00 28.99 228 SER A O 1
ATOM 1481 N N . PHE A 1 208 ? -65.936 -12.578 306.571 1.00 23.86 229 PHE A N 1
ATOM 1482 C CA . PHE A 1 208 ? -66.007 -13.949 307.057 1.00 26.86 229 PHE A CA 1
ATOM 1483 C C . PHE A 1 208 ? -66.515 -14.839 305.934 1.00 25.20 229 PHE A C 1
ATOM 1484 O O . PHE A 1 208 ? -66.995 -14.366 304.902 1.00 23.05 229 PHE A O 1
ATOM 1492 N N . MET A 1 209 ? -66.393 -16.140 306.152 1.00 25.70 230 MET A N 1
ATOM 1493 C CA . MET A 1 209 ? -66.850 -17.146 305.206 1.00 25.18 230 MET A CA 1
ATOM 1494 C C . MET A 1 209 ? -68.103 -17.811 305.745 1.00 29.02 230 MET A C 1
ATOM 1495 O O . MET A 1 209 ? -68.226 -18.036 306.955 1.00 32.29 230 MET A O 1
ATOM 1500 N N . ARG A 1 210 ? -69.040 -18.106 304.848 1.00 24.39 231 ARG A N 1
ATOM 1501 C CA . ARG A 1 210 ? -70.148 -18.987 305.186 1.00 23.90 231 ARG A CA 1
ATOM 1502 C C . ARG A 1 210 ? -70.273 -20.047 304.101 1.00 26.63 231 ARG A C 1
ATOM 1503 O O . ARG A 1 210 ? -69.400 -20.162 303.230 1.00 24.13 231 ARG A O 1
ATOM 1511 N N . ARG A 1 211 ? -71.308 -20.867 304.172 1.00 25.64 232 ARG A N 1
ATOM 1512 C CA . ARG A 1 211 ? -71.574 -21.839 303.128 1.00 25.44 232 ARG A CA 1
ATOM 1513 C C . ARG A 1 211 ? -72.793 -21.393 302.339 1.00 24.29 232 ARG A C 1
ATOM 1514 O O . ARG A 1 211 ? -73.670 -20.706 302.871 1.00 24.63 232 ARG A O 1
ATOM 1522 N N . SER A 1 212 ? -72.815 -21.745 301.057 1.00 23.33 233 SER A N 1
ATOM 1523 C CA . SER A 1 212 ? -74.006 -21.511 300.251 1.00 21.19 233 SER A CA 1
ATOM 1524 C C . SER A 1 212 ? -75.217 -22.155 300.919 1.00 22.64 233 SER A C 1
ATOM 1525 O O . SER A 1 212 ? -75.098 -23.252 301.478 1.00 22.36 233 SER A O 1
ATOM 1528 N N . PRO A 1 213 ? -76.394 -21.530 300.856 1.00 22.61 234 PRO A N 1
ATOM 1529 C CA . PRO A 1 213 ? -77.598 -22.193 301.392 1.00 26.24 234 PRO A CA 1
ATOM 1530 C C . PRO A 1 213 ? -78.009 -23.412 300.595 1.00 29.39 234 PRO A C 1
ATOM 1531 O O . PRO A 1 213 ? -78.832 -24.203 301.082 1.00 31.55 234 PRO A O 1
ATOM 1535 N N . VAL A 1 214 ? -77.485 -23.565 299.380 1.00 23.97 235 VAL A N 1
ATOM 1536 C CA . VAL A 1 214 ? -77.965 -24.547 298.422 1.00 26.87 235 VAL A CA 1
ATOM 1537 C C . VAL A 1 214 ? -76.924 -25.629 298.147 1.00 27.01 235 VAL A C 1
ATOM 1538 O O . VAL A 1 214 ? -77.272 -26.800 297.998 1.00 28.38 235 VAL A O 1
ATOM 1542 N N . THR A 1 215 ? -75.655 -25.259 298.054 1.00 25.38 236 THR A N 1
ATOM 1543 C CA . THR A 1 215 ? -74.598 -26.140 297.573 1.00 28.76 236 THR A CA 1
ATOM 1544 C C . THR A 1 215 ? -73.484 -26.227 298.601 1.00 27.12 236 THR A C 1
ATOM 1545 O O . THR A 1 215 ? -73.488 -25.500 299.599 1.00 26.92 236 THR A O 1
ATOM 1549 N N . PRO A 1 216 ? -72.514 -27.134 298.400 1.00 27.37 237 PRO A N 1
ATOM 1550 C CA . PRO A 1 216 ? -71.362 -27.213 299.316 1.00 28.88 237 PRO A CA 1
ATOM 1551 C C . PRO A 1 216 ? -70.434 -26.009 299.269 1.00 26.92 237 PRO A C 1
ATOM 1552 O O . PRO A 1 216 ? -69.498 -25.939 300.069 1.00 27.79 237 PRO A O 1
ATOM 1556 N N . ASP A 1 217 ? -70.669 -25.062 298.407 1.00 20.85 238 ASP A N 1
ATOM 1557 C CA . ASP A 1 217 ? -69.657 -24.054 298.110 1.00 24.69 238 ASP A CA 1
ATOM 1558 C C . ASP A 1 217 ? -69.491 -23.046 299.248 1.00 24.93 238 ASP A C 1
ATOM 1559 O O . ASP A 1 217 ? -70.475 -22.637 299.871 1.00 23.89 238 ASP A O 1
ATOM 1564 N N . PRO A 1 218 ? -68.257 -22.648 299.549 1.00 21.97 239 PRO A N 1
ATOM 1565 C CA . PRO A 1 218 ? -68.052 -21.507 300.444 1.00 23.39 239 PRO A CA 1
ATOM 1566 C C . PRO A 1 218 ? -68.509 -20.226 299.776 1.00 21.31 239 PRO A C 1
ATOM 1567 O O . PRO A 1 218 ? -68.415 -20.065 298.556 1.00 20.33 239 PRO A O 1
ATOM 1571 N N . VAL A 1 219 ? -69.012 -19.314 300.599 1.00 20.78 240 VAL A N 1
ATOM 1572 C CA . VAL A 1 219 ? -69.486 -18.006 300.167 1.00 22.46 240 VAL A CA 1
ATOM 1573 C C . VAL A 1 219 ? -68.789 -16.969 301.036 1.00 20.96 240 VAL A C 1
ATOM 1574 O O . VAL A 1 219 ? -68.862 -17.042 302.269 1.00 22.25 240 VAL A O 1
ATOM 1578 N N . ALA A 1 220 ? -68.090 -16.026 300.405 1.00 20.62 241 ALA A N 1
ATOM 1579 C CA . ALA A 1 220 ? -67.407 -14.971 301.144 1.00 21.16 241 ALA A CA 1
ATOM 1580 C C . ALA A 1 220 ? -68.387 -13.844 301.459 1.00 20.29 241 ALA A C 1
ATOM 1581 O O . ALA A 1 220 ? -69.240 -13.502 300.635 1.00 19.63 241 ALA A O 1
ATOM 1583 N N A CYS A 1 221 ? -68.282 -13.284 302.662 0.34 20.39 242 CYS A N 1
ATOM 1584 N N B CYS A 1 221 ? -68.259 -13.287 302.660 0.66 20.30 242 CYS A N 1
ATOM 1585 C CA A CYS A 1 221 ? -69.136 -12.174 303.065 0.34 24.49 242 CYS A CA 1
ATOM 1586 C CA B CYS A 1 221 ? -69.092 -12.192 303.129 0.66 21.44 242 CYS A CA 1
ATOM 1587 C C A CYS A 1 221 ? -68.274 -11.037 303.588 0.34 24.48 242 CYS A C 1
ATOM 1588 C C B CYS A 1 221 ? -68.193 -11.038 303.545 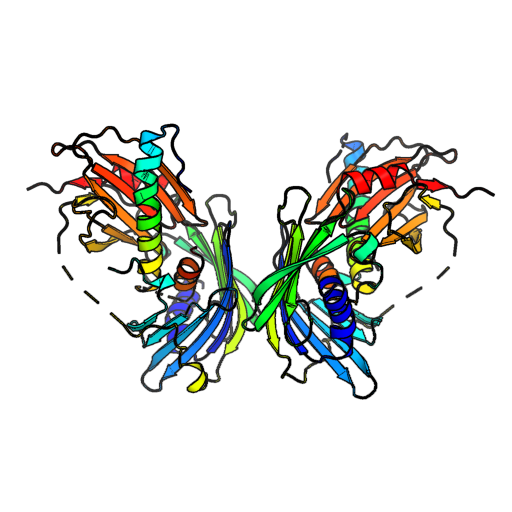0.66 24.68 242 CYS A C 1
ATOM 1589 O O A CYS A 1 221 ? -67.436 -11.244 304.470 0.34 23.77 242 CYS A O 1
ATOM 1590 O O B CYS A 1 221 ? -67.246 -11.232 304.311 0.66 23.55 242 CYS A O 1
ATOM 1595 N N . LEU A 1 222 ? -68.486 -9.845 303.039 1.00 21.59 243 LEU A N 1
ATOM 1596 C CA . LEU A 1 222 ? -67.862 -8.616 303.508 1.00 22.54 243 LEU A CA 1
ATOM 1597 C C . LEU A 1 222 ? -68.961 -7.662 303.940 1.00 24.89 243 LEU A C 1
ATOM 1598 O O . LEU A 1 222 ? -69.976 -7.543 303.253 1.00 25.86 243 LEU A O 1
ATOM 1603 N N . THR A 1 223 ? -68.774 -6.979 305.067 1.00 19.80 244 THR A N 1
ATOM 1604 C CA . THR A 1 223 ? -69.762 -6.010 305.521 1.00 19.03 244 THR A CA 1
ATOM 1605 C C . THR A 1 223 ? -69.112 -4.643 305.664 1.00 20.14 244 THR A C 1
ATOM 1606 O O . THR A 1 223 ? -67.950 -4.535 306.078 1.00 22.93 244 THR A O 1
ATOM 1610 N N . TYR A 1 224 ? -69.874 -3.605 305.322 1.00 17.61 245 TYR A N 1
ATOM 1611 C CA . TYR A 1 224 ? -69.387 -2.232 305.237 1.00 22.07 245 TYR A CA 1
ATOM 1612 C C . TYR A 1 224 ? -70.356 -1.290 305.930 1.00 19.53 245 TYR A C 1
ATOM 1613 O O . TYR A 1 224 ? -71.546 -1.560 306.012 1.00 21.16 245 TYR A O 1
ATOM 1622 N N . GLY A 1 225 ? -69.835 -0.158 306.400 1.00 19.91 246 GLY A N 1
ATOM 1623 C CA . GLY A 1 225 ? -70.690 0.849 307.006 1.00 23.24 246 GLY A CA 1
ATOM 1624 C C . GLY A 1 225 ? -70.019 2.204 306.989 1.00 21.89 246 GLY A C 1
ATOM 1625 O O . GLY A 1 225 ? -68.791 2.304 306.895 1.00 20.28 246 GLY A O 1
ATOM 1626 N N . ASP A 1 226 ? -70.841 3.257 307.086 1.00 23.38 247 ASP A N 1
ATOM 1627 C CA . ASP A 1 226 ? -70.348 4.628 307.176 1.00 24.94 247 ASP A CA 1
ATOM 1628 C C . ASP A 1 226 ? -70.708 5.279 308.513 1.00 26.01 247 ASP A C 1
ATOM 1629 O O . ASP A 1 226 ? -70.560 6.496 308.654 1.00 28.03 247 ASP A O 1
ATOM 1634 N N . GLY A 1 227 ? -71.184 4.503 309.494 1.00 31.50 248 GLY A N 1
ATOM 1635 C CA . GLY A 1 227 ? -71.625 5.027 310.771 1.00 29.03 248 GLY A CA 1
ATOM 1636 C C . GLY A 1 227 ? -73.130 5.155 310.909 1.00 32.77 248 GLY A C 1
ATOM 1637 O O . GLY A 1 227 ? -73.640 5.177 312.041 1.00 36.42 248 GLY A O 1
ATOM 1638 N N . LEU A 1 228 ? -73.849 5.223 309.795 1.00 26.36 249 LEU A N 1
ATOM 1639 C CA . LEU A 1 228 ? -75.294 5.340 309.689 1.00 27.01 249 LEU A CA 1
ATOM 1640 C C . LEU A 1 228 ? -75.914 4.273 308.800 1.00 28.27 249 LEU A C 1
ATOM 1641 O O . LEU A 1 228 ? -76.983 3.747 309.129 1.00 30.08 249 LEU A O 1
ATOM 1646 N N . ALA A 1 229 ? -75.300 3.982 307.660 1.00 24.31 250 ALA A N 1
ATOM 1647 C CA . ALA A 1 229 ? -75.778 2.986 306.719 1.00 22.50 250 ALA A CA 1
ATOM 1648 C C . ALA A 1 229 ? -74.821 1.805 306.704 1.00 24.61 250 ALA A C 1
ATOM 1649 O O . ALA A 1 229 ? -73.620 1.962 306.926 1.00 21.41 250 ALA A O 1
ATOM 1651 N N . ARG A 1 230 ? -75.373 0.626 306.419 1.00 21.24 251 ARG A N 1
ATOM 1652 C CA . ARG A 1 230 ? -74.622 -0.613 306.307 1.00 20.75 251 ARG A CA 1
ATOM 1653 C C . ARG A 1 230 ? -75.021 -1.333 305.029 1.00 21.43 251 ARG A C 1
ATOM 1654 O O . ARG A 1 230 ? -76.156 -1.216 304.569 1.00 20.51 251 ARG A O 1
ATOM 1662 N N . PHE A 1 231 ? -74.071 -2.060 304.443 1.00 17.99 252 PHE A N 1
ATOM 1663 C CA . PHE A 1 231 ? -74.413 -3.033 303.412 1.00 18.04 252 PHE A CA 1
ATOM 1664 C C . PHE A 1 231 ? -73.464 -4.218 303.522 1.00 18.18 252 PHE A C 1
ATOM 1665 O O . PHE A 1 231 ? -72.374 -4.116 304.092 1.00 20.17 252 PHE A O 1
ATOM 1673 N N . SER A 1 232 ? -73.914 -5.350 302.992 1.00 18.31 253 SER A N 1
ATOM 1674 C CA . SER A 1 232 ? -73.192 -6.615 303.028 1.00 19.33 253 SER A CA 1
ATOM 1675 C C . SER A 1 232 ? -72.977 -7.103 301.601 1.00 21.25 253 SER A C 1
ATOM 1676 O O . SER A 1 232 ? -73.825 -6.903 300.728 1.00 20.02 253 SER A O 1
ATOM 1679 N N . VAL A 1 233 ? -71.841 -7.752 301.373 1.00 18.43 254 VAL A N 1
ATOM 1680 C CA . VAL A 1 233 ? -71.486 -8.290 300.058 1.00 15.73 254 VAL A CA 1
ATOM 1681 C C . VAL A 1 233 ? -71.298 -9.795 300.207 1.00 18.62 254 VAL A C 1
ATOM 1682 O O . VAL A 1 233 ? -70.638 -10.242 301.147 1.00 21.11 254 VAL A O 1
ATOM 1686 N N . PHE A 1 234 ? -71.871 -10.564 299.284 1.00 16.21 255 PHE A N 1
ATOM 1687 C CA . PHE A 1 234 ? -71.779 -12.020 299.264 1.00 15.20 255 PHE A CA 1
ATOM 1688 C C . PHE A 1 234 ? -71.181 -12.400 297.928 1.00 19.60 255 PHE A C 1
ATOM 1689 O O . PHE A 1 234 ? -71.618 -11.875 296.902 1.00 18.56 255 PHE A O 1
ATOM 1697 N N . ILE A 1 235 ? -70.193 -13.300 297.934 1.00 17.21 256 ILE A N 1
ATOM 1698 C CA . ILE A 1 235 ? -69.534 -13.735 296.707 1.00 15.31 256 ILE A CA 1
ATOM 1699 C C . ILE A 1 235 ? -69.629 -15.256 296.639 1.00 18.48 256 ILE A C 1
ATOM 1700 O O . ILE A 1 235 ? -69.056 -15.949 297.491 1.00 17.46 256 ILE A O 1
ATOM 1705 N N . GLU A 1 236 ? -70.332 -15.772 295.615 1.00 16.81 257 GLU A N 1
ATOM 1706 C CA . GLU A 1 236 ? -70.688 -17.196 295.513 1.00 17.50 257 GLU A CA 1
ATOM 1707 C C . GLU A 1 236 ? -70.262 -17.757 294.158 1.00 18.87 257 GLU A C 1
ATOM 1708 O O . GLU A 1 236 ? -70.550 -17.140 293.113 1.00 18.17 257 GLU A O 1
ATOM 1714 N N . PRO A 1 237 ? -69.581 -18.904 294.121 1.00 19.58 258 PRO A N 1
ATOM 1715 C CA . PRO A 1 237 ? -69.064 -19.421 292.841 1.00 18.27 258 PRO A CA 1
ATOM 1716 C C . PRO A 1 237 ? -70.171 -19.890 291.907 1.00 18.12 258 PRO A C 1
ATOM 1717 O O . PRO A 1 237 ? -71.154 -20.499 292.329 1.00 20.31 258 PRO A O 1
ATOM 1721 N N . LEU A 1 238 ? -69.961 -19.662 290.610 1.00 18.12 259 LEU A N 1
ATOM 1722 C CA . LEU A 1 238 ? -70.919 -20.074 289.596 1.00 16.06 259 LEU A CA 1
ATOM 1723 C C . LEU A 1 238 ? -70.531 -21.368 288.892 1.00 18.80 259 LEU A C 1
ATOM 1724 O O . LEU A 1 238 ? -71.392 -21.978 288.251 1.00 21.14 259 LEU A O 1
ATOM 1729 N N . HIS A 1 239 ? -69.279 -21.804 289.001 1.00 21.24 260 HIS A N 1
ATOM 1730 C CA . HIS A 1 239 ? -68.854 -23.052 288.353 1.00 19.20 260 HIS A CA 1
ATOM 1731 C C . HIS A 1 239 ? -69.183 -23.046 286.866 1.00 22.84 260 HIS A C 1
ATOM 1732 O O . HIS A 1 239 ? -69.686 -24.036 286.330 1.00 21.87 260 HIS A O 1
ATOM 1739 N N . GLY A 1 240 ? -68.967 -21.909 286.208 1.00 18.86 261 GLY A N 1
ATOM 1740 C CA . GLY A 1 240 ? -69.200 -21.798 284.788 1.00 23.11 261 GLY A CA 1
ATOM 1741 C C . GLY A 1 240 ? -70.640 -21.621 284.358 1.00 25.99 261 GLY A C 1
ATOM 1742 O O . GLY A 1 240 ? -70.890 -21.503 283.150 1.00 25.33 261 GLY A O 1
ATOM 1743 N N . ALA A 1 241 ? -71.593 -21.588 285.291 1.00 23.76 262 ALA A N 1
ATOM 1744 C CA . ALA A 1 241 ? -73.000 -21.452 284.931 1.00 26.27 262 ALA A CA 1
ATOM 1745 C C . ALA A 1 241 ? -73.321 -20.054 284.401 1.00 25.59 262 ALA A C 1
ATOM 1746 O O . ALA A 1 241 ? -72.733 -19.053 284.816 1.00 26.49 262 ALA A O 1
ATOM 1748 N N . MET A 1 242 ? -74.287 -20.000 283.479 1.00 27.18 263 MET A N 1
ATOM 1749 C CA . MET A 1 242 ? -74.832 -18.751 282.945 1.00 36.38 263 MET A CA 1
ATOM 1750 C C . MET A 1 242 ? -76.003 -18.359 283.826 1.00 35.75 263 MET A C 1
ATOM 1751 O O . MET A 1 242 ? -77.131 -18.814 283.634 1.00 46.68 263 MET A O 1
ATOM 1756 N N . VAL A 1 243 ? -75.736 -17.521 284.815 1.00 29.88 264 VAL A N 1
ATOM 1757 C CA . VAL A 1 243 ? -76.773 -16.953 285.661 1.00 29.13 264 VAL A CA 1
ATOM 1758 C C . VAL A 1 243 ? -76.645 -15.442 285.557 1.00 26.99 264 VAL A C 1
ATOM 1759 O O . VAL A 1 243 ? -75.537 -14.909 285.661 1.00 30.56 264 VAL A O 1
ATOM 1763 N N . GLY A 1 244 ? -77.768 -14.761 285.320 1.00 33.75 265 GLY A N 1
ATOM 1764 C CA . GLY A 1 244 ? -77.769 -13.336 285.072 1.00 35.60 265 GLY A CA 1
ATOM 1765 C C . GLY A 1 244 ? -78.099 -12.508 286.305 1.00 33.11 265 GLY A C 1
ATOM 1766 O O . GLY A 1 244 ? -78.127 -12.998 287.436 1.00 32.43 265 GLY A O 1
ATOM 1767 N N . ASP A 1 245 ? -78.345 -11.218 286.059 1.00 31.49 266 ASP A N 1
ATOM 1768 C CA . ASP A 1 245 ? -78.640 -10.245 287.110 1.00 28.15 266 ASP A CA 1
ATOM 1769 C C . ASP A 1 245 ? -79.893 -10.614 287.901 1.00 29.19 266 ASP A C 1
ATOM 1770 O O . ASP A 1 245 ? -80.818 -11.251 287.391 1.00 26.96 266 ASP A O 1
ATOM 1775 N N . ALA A 1 246 ? -79.954 -10.129 289.142 1.00 23.66 267 ALA A N 1
ATOM 1776 C CA . ALA A 1 246 ? -81.210 -10.133 289.887 1.00 26.97 267 ALA A CA 1
ATOM 1777 C C . ALA A 1 246 ? -81.278 -8.879 290.743 1.00 25.51 267 ALA A C 1
ATOM 1778 O O . ALA A 1 246 ? -80.255 -8.268 291.072 1.00 22.00 267 ALA A O 1
ATOM 1780 N N . ARG A 1 247 ? -82.496 -8.481 291.089 1.00 26.41 268 ARG A N 1
ATOM 1781 C CA . ARG A 1 247 ? -82.627 -7.381 292.026 1.00 27.50 268 ARG A CA 1
ATOM 1782 C C . ARG A 1 247 ? -83.918 -7.543 292.807 1.00 35.06 268 ARG A C 1
ATOM 1783 O O . ARG A 1 247 ? -84.849 -8.230 292.379 1.00 35.57 268 ARG A O 1
ATOM 1791 N N . SER A 1 248 ? -83.945 -6.916 293.975 1.00 26.53 269 SER A N 1
ATOM 1792 C CA . SER A 1 248 ? -85.093 -7.007 294.863 1.00 29.52 269 SER A CA 1
ATOM 1793 C C . SER A 1 248 ? -85.046 -5.814 295.802 1.00 25.47 269 SER A C 1
ATOM 1794 O O . SER A 1 248 ? -84.056 -5.079 295.867 1.00 23.99 269 SER A O 1
ATOM 1797 N N . GLN A 1 249 ? -86.149 -5.607 296.511 1.00 25.91 270 GLN A N 1
ATOM 1798 C CA . GLN A 1 249 ? -86.244 -4.480 297.421 1.00 28.01 270 GLN A CA 1
ATOM 1799 C C . GLN A 1 249 ? -87.124 -4.936 298.566 1.00 30.06 270 GLN A C 1
ATOM 1800 O O . GLN A 1 249 ? -88.125 -5.614 298.329 1.00 30.22 270 GLN A O 1
ATOM 1806 N N . LEU A 1 250 ? -86.725 -4.626 299.794 1.00 26.62 271 LEU A N 1
ATOM 1807 C CA . LEU A 1 250 ? -87.575 -4.851 300.965 1.00 24.59 271 LEU A CA 1
ATOM 1808 C C . LEU A 1 250 ? -87.494 -3.585 301.810 1.00 28.81 271 LEU A C 1
ATOM 1809 O O . LEU A 1 250 ? -86.565 -3.418 302.608 1.00 26.98 271 LEU A O 1
ATOM 1814 N N . GLY A 1 251 ? -88.454 -2.688 301.618 1.00 27.65 272 GLY A N 1
ATOM 1815 C CA . GLY A 1 251 ? -88.436 -1.403 302.269 1.00 28.58 272 GLY A CA 1
ATOM 1816 C C . GLY A 1 251 ? -87.186 -0.632 301.907 1.00 27.11 272 GLY A C 1
ATOM 1817 O O . GLY A 1 251 ? -86.882 -0.415 300.732 1.00 30.93 272 GLY A O 1
ATOM 1818 N N . PRO A 1 252 ? -86.416 -0.231 302.922 1.00 23.29 273 PRO A N 1
ATOM 1819 C CA . PRO A 1 252 ? -85.175 0.504 302.673 1.00 23.65 273 PRO A CA 1
ATOM 1820 C C . PRO A 1 252 ? -84.029 -0.368 302.191 1.00 24.95 273 PRO A C 1
ATOM 1821 O O . PRO A 1 252 ? -82.975 0.174 301.839 1.00 24.27 273 PRO A O 1
ATOM 1825 N N . THR A 1 253 ? -84.182 -1.684 302.195 1.00 23.12 274 THR A N 1
ATOM 1826 C CA . THR A 1 253 ? -83.084 -2.602 301.909 1.00 19.34 274 THR A CA 1
ATOM 1827 C C . THR A 1 253 ? -83.152 -3.036 300.449 1.00 22.92 274 THR A C 1
ATOM 1828 O O . THR A 1 253 ? -84.107 -3.704 300.039 1.00 23.31 274 THR A O 1
ATOM 1832 N N . VAL A 1 254 ? -82.130 -2.694 299.689 1.00 19.41 275 VAL A N 1
ATOM 1833 C CA . VAL A 1 254 ? -82.010 -3.116 298.299 1.00 20.61 275 VAL A CA 1
ATOM 1834 C C . VAL A 1 254 ? -81.164 -4.383 298.241 1.00 19.81 275 VAL A C 1
ATOM 1835 O O . VAL A 1 254 ? -80.314 -4.631 299.106 1.00 18.72 275 VAL A O 1
ATOM 1839 N N . VAL A 1 255 ? -81.436 -5.214 297.234 1.00 17.94 276 VAL A N 1
ATOM 1840 C CA . VAL A 1 255 ? -80.654 -6.413 296.926 1.00 18.55 276 VAL A CA 1
ATOM 1841 C C . VAL A 1 255 ? -80.332 -6.359 295.447 1.00 19.49 276 VAL A C 1
ATOM 1842 O O . VAL A 1 255 ? -81.251 -6.274 294.628 1.00 21.98 276 VAL A O 1
ATOM 1846 N N . VAL A 1 256 ? -79.042 -6.427 295.097 1.00 20.58 277 VAL A N 1
ATOM 1847 C CA . VAL A 1 256 ? -78.626 -6.530 293.700 1.00 19.54 277 VAL A CA 1
ATOM 1848 C C . VAL A 1 256 ? -77.633 -7.680 293.587 1.00 21.81 277 VAL A C 1
ATOM 1849 O O . VAL A 1 256 ? -76.766 -7.848 294.450 1.00 19.55 277 VAL A O 1
ATOM 1853 N N . SER A 1 257 ? -77.793 -8.499 292.546 1.00 20.22 278 SER A N 1
ATOM 1854 C CA . SER A 1 257 ? -76.849 -9.565 292.229 1.00 18.62 278 SER A CA 1
ATOM 1855 C C . SER A 1 257 ? -76.351 -9.357 290.812 1.00 24.61 278 SER A C 1
ATOM 1856 O O . SER A 1 257 ? -77.157 -9.185 289.887 1.00 21.29 278 SER A O 1
ATOM 1859 N N . LYS A 1 258 ? -75.027 -9.350 290.653 1.00 19.98 279 LYS A N 1
ATOM 1860 C CA . LYS A 1 258 ? -74.379 -9.168 289.358 1.00 21.12 279 LYS A CA 1
ATOM 1861 C C . LYS A 1 258 ? -73.282 -10.213 289.223 1.00 23.47 279 LYS A C 1
ATOM 1862 O O . LYS A 1 258 ? -72.552 -10.475 290.181 1.00 21.54 279 LYS A O 1
ATOM 1868 N N . ARG A 1 259 ? -73.181 -10.823 288.046 1.00 20.77 280 ARG A N 1
ATOM 1869 C CA . ARG A 1 259 ? -72.107 -11.780 287.800 1.00 19.61 280 ARG A CA 1
ATOM 1870 C C . ARG A 1 259 ? -70.767 -11.062 287.685 1.00 23.19 280 ARG A C 1
ATOM 1871 O O . ARG A 1 259 ? -70.673 -9.954 287.144 1.00 24.61 280 ARG A O 1
ATOM 1879 N N . LEU A 1 260 ? -69.734 -11.678 288.241 1.00 17.29 281 LEU A N 1
ATOM 1880 C CA . LEU A 1 260 ? -68.359 -11.219 288.114 1.00 20.81 281 LEU A CA 1
ATOM 1881 C C . LEU A 1 260 ? -67.597 -12.217 287.254 1.00 21.30 281 LEU A C 1
ATOM 1882 O O . LEU A 1 260 ? -67.509 -13.398 287.606 1.00 21.14 281 LEU A O 1
ATOM 1887 N N . GLN A 1 261 ? -67.061 -11.746 286.120 1.00 21.33 282 GLN A N 1
ATOM 1888 C CA . GLN A 1 261 ? -66.176 -12.588 285.313 1.00 26.27 282 GLN A CA 1
ATOM 1889 C C . GLN A 1 261 ? -64.896 -12.879 286.091 1.00 23.43 282 GLN A C 1
ATOM 1890 O O . GLN A 1 261 ? -64.264 -11.963 286.623 1.00 22.86 282 GLN A O 1
ATOM 1896 N N . THR A 1 262 ? -64.507 -14.157 286.173 1.00 21.65 283 THR A N 1
ATOM 1897 C CA . THR A 1 262 ? -63.263 -14.524 286.843 1.00 23.95 283 THR A CA 1
ATOM 1898 C C . THR A 1 262 ? -62.579 -15.671 286.102 1.00 27.10 283 THR A C 1
ATOM 1899 O O . THR A 1 262 ? -63.152 -16.312 285.210 1.00 24.02 283 THR A O 1
ATOM 1903 N N . ASP A 1 263 ? -61.346 -15.942 286.513 1.00 20.64 284 ASP A N 1
ATOM 1904 C CA . ASP A 1 263 ? -60.616 -17.095 286.011 1.00 22.81 284 ASP A CA 1
ATOM 1905 C C . ASP A 1 263 ? -60.873 -18.350 286.837 1.00 23.88 284 ASP A C 1
ATOM 1906 O O . ASP A 1 263 ? -60.160 -19.344 286.675 1.00 21.52 284 ASP A O 1
ATOM 1911 N N . ASP A 1 264 ? -61.880 -18.340 287.705 1.00 23.61 285 ASP A N 1
ATOM 1912 C CA . ASP A 1 264 ? -62.208 -19.549 288.444 1.00 21.98 285 ASP A CA 1
ATOM 1913 C C . ASP A 1 264 ? -63.689 -19.881 288.313 1.00 21.06 285 ASP A C 1
ATOM 1914 O O . ASP A 1 264 ? -64.327 -20.362 289.253 1.00 22.39 285 ASP A O 1
ATOM 1919 N N . GLY A 1 265 ? -64.249 -19.674 287.117 1.00 18.66 286 GLY A N 1
ATOM 1920 C CA . GLY A 1 265 ? -65.608 -20.087 286.834 1.00 19.53 286 GLY A CA 1
ATOM 1921 C C . GLY A 1 265 ? -66.666 -19.020 287.002 1.00 21.20 286 GLY A C 1
ATOM 1922 O O . GLY A 1 265 ? -67.853 -19.322 286.840 1.00 20.30 286 GLY A O 1
ATOM 1923 N N . GLY A 1 266 ? -66.280 -17.791 287.322 1.00 19.49 287 GLY A N 1
ATOM 1924 C CA . GLY A 1 266 ? -67.246 -16.737 287.570 1.00 19.30 287 GLY A CA 1
ATOM 1925 C C . GLY A 1 266 ? -67.822 -16.768 288.970 1.00 22.56 287 GLY A C 1
ATOM 1926 O O . GLY A 1 266 ? -67.883 -17.827 289.608 1.00 20.83 287 GLY A O 1
ATOM 1927 N N . GLN A 1 267 ? -68.219 -15.601 289.474 1.00 18.60 288 GLN A N 1
ATOM 1928 C CA . GLN A 1 267 ? -68.870 -15.498 290.774 1.00 17.53 288 GLN A CA 1
ATOM 1929 C C . GLN A 1 267 ? -70.134 -14.672 290.641 1.00 19.65 288 GLN A C 1
ATOM 1930 O O . GLN A 1 267 ? -70.235 -13.782 289.788 1.00 19.58 288 GLN A O 1
ATOM 1936 N N . MET A 1 268 ? -71.100 -14.961 291.497 1.00 16.68 289 MET A N 1
ATOM 1937 C CA . MET A 1 268 ? -72.247 -14.081 291.645 1.00 18.57 289 MET A CA 1
ATOM 1938 C C . MET A 1 268 ? -71.959 -13.188 292.837 1.00 19.00 289 MET A C 1
ATOM 1939 O O . MET A 1 268 ? -71.650 -13.694 293.920 1.00 17.16 289 MET A O 1
ATOM 1944 N N . VAL A 1 269 ? -72.021 -11.870 292.634 1.00 16.46 290 VAL A N 1
ATOM 1945 C CA . VAL A 1 269 ? -71.796 -10.899 293.704 1.00 15.42 290 VAL A CA 1
ATOM 1946 C C . VAL A 1 269 ? -73.150 -10.313 294.093 1.00 17.64 290 VAL A C 1
ATOM 1947 O O . VAL A 1 269 ? -73.838 -9.733 293.245 1.00 19.19 290 VAL A O 1
ATOM 1951 N N . THR A 1 270 ? -73.539 -10.469 295.360 1.00 16.18 291 THR A N 1
ATOM 1952 C CA . THR A 1 270 ? -74.794 -9.914 295.860 1.00 16.32 291 THR A CA 1
ATOM 1953 C C . THR A 1 270 ? -74.503 -8.826 296.891 1.00 18.84 291 THR A C 1
ATOM 1954 O O . THR A 1 270 ? -73.696 -9.027 297.805 1.00 19.45 291 THR A O 1
ATOM 1958 N N . VAL A 1 271 ? -75.120 -7.657 296.715 1.00 16.23 292 VAL A N 1
ATOM 1959 C CA . VAL A 1 271 ? -74.983 -6.563 297.670 1.00 14.85 292 VAL A CA 1
ATOM 1960 C C . VAL A 1 271 ? -76.357 -6.312 298.267 1.00 17.86 292 VAL A C 1
ATOM 1961 O O . VAL A 1 271 ? -77.336 -6.134 297.527 1.00 18.29 292 VAL A O 1
ATOM 1965 N N . VAL A 1 272 ? -76.423 -6.284 299.599 1.00 14.63 293 VAL A N 1
ATOM 1966 C CA . VAL A 1 272 ? -77.671 -6.082 300.330 1.00 13.34 293 VAL A CA 1
ATOM 1967 C C . VAL A 1 272 ? -77.441 -4.950 301.318 1.00 13.55 293 VAL A C 1
ATOM 1968 O O . VAL A 1 272 ? -76.512 -5.025 302.127 1.00 15.17 293 VAL A O 1
ATOM 1972 N N . GLY A 1 273 ? -78.292 -3.934 301.297 1.00 17.18 294 GLY A N 1
ATOM 1973 C CA . GLY A 1 273 ? -78.187 -2.962 302.366 1.00 17.46 294 GLY A CA 1
ATOM 1974 C C . GLY A 1 273 ? -79.077 -1.756 302.174 1.00 18.63 294 GLY A C 1
ATOM 1975 O O . GLY A 1 273 ? -79.845 -1.651 301.218 1.00 18.29 294 GLY A O 1
ATOM 1976 N N . GLU A 1 274 ? -78.939 -0.835 303.122 1.00 19.01 295 GLU A N 1
ATOM 1977 C CA . GLU A 1 274 ? -79.799 0.346 303.186 1.00 20.99 295 GLU A CA 1
ATOM 1978 C C . GLU A 1 274 ? -79.123 1.523 302.492 1.00 23.45 295 GLU A C 1
ATOM 1979 O O . GLU A 1 274 ? -78.785 2.549 303.089 1.00 22.46 295 GLU A O 1
ATOM 1985 N N . VAL A 1 275 ? -78.923 1.328 301.191 1.00 21.71 296 VAL A N 1
ATOM 1986 C CA . VAL A 1 275 ? -78.286 2.306 300.310 1.00 20.09 296 VAL A CA 1
ATOM 1987 C C . VAL A 1 275 ? -79.034 2.318 298.987 1.00 21.00 296 VAL A C 1
ATOM 1988 O O . VAL A 1 275 ? -79.749 1.360 298.652 1.00 20.13 296 VAL A O 1
ATOM 1992 N N . PRO A 1 276 ? -78.894 3.399 298.211 1.00 22.44 297 PRO A N 1
ATOM 1993 C CA . PRO A 1 276 ? -79.604 3.480 296.928 1.00 21.45 297 PRO A CA 1
ATOM 1994 C C . PRO A 1 276 ? -79.213 2.341 296.001 1.00 21.01 297 PRO A C 1
ATOM 1995 O O . PRO A 1 276 ? -78.114 1.787 296.086 1.00 21.18 297 PRO A O 1
ATOM 1999 N N . LEU A 1 277 ? -80.131 2.021 295.087 1.00 22.60 298 LEU A N 1
ATOM 2000 C CA . LEU A 1 277 ? -79.893 0.979 294.092 1.00 23.58 298 LEU A CA 1
ATOM 2001 C C . LEU A 1 277 ? -78.552 1.154 293.385 1.00 25.57 298 LEU A C 1
ATOM 2002 O O . LEU A 1 277 ? -77.799 0.189 293.209 1.00 20.11 298 LEU A O 1
ATOM 2007 N N . GLY A 1 278 ? -78.249 2.375 292.931 1.00 28.54 299 GLY A N 1
ATOM 2008 C CA . GLY A 1 278 ? -77.042 2.559 292.133 1.00 25.92 299 GLY A CA 1
ATOM 2009 C C . GLY A 1 278 ? -75.757 2.340 292.908 1.00 28.44 299 GLY A C 1
ATOM 2010 O O . GLY A 1 278 ? -74.725 1.973 292.326 1.00 24.25 299 GLY A O 1
ATOM 2011 N N . THR A 1 279 ? -75.789 2.594 294.216 1.00 22.62 300 THR A N 1
ATOM 2012 C CA . THR A 1 279 ? -74.647 2.321 295.076 1.00 20.33 300 THR A CA 1
ATOM 2013 C C . THR A 1 279 ? -74.401 0.821 295.197 1.00 22.05 300 THR A C 1
ATOM 2014 O O . THR A 1 279 ? -73.266 0.347 295.052 1.00 20.63 300 THR A O 1
ATOM 2018 N N . ALA A 1 280 ? -75.455 0.064 295.488 1.00 19.80 301 ALA A N 1
ATOM 2019 C CA . ALA A 1 280 ? -75.316 -1.387 295.551 1.00 19.57 301 ALA A CA 1
ATOM 2020 C C . ALA A 1 280 ? -74.809 -1.933 294.223 1.00 19.50 301 ALA A C 1
ATOM 2021 O O . ALA A 1 280 ? -73.970 -2.836 294.199 1.00 19.28 301 ALA A O 1
ATOM 2023 N N . GLU A 1 281 ? -75.324 -1.405 293.106 1.00 20.02 302 GLU A N 1
ATOM 2024 C CA . GLU A 1 281 ? -74.876 -1.880 291.800 1.00 20.85 302 GLU A CA 1
ATOM 2025 C C . GLU A 1 281 ? -73.408 -1.572 291.581 1.00 19.29 302 GLU A C 1
ATOM 2026 O O . GLU A 1 281 ? -72.654 -2.433 291.109 1.00 21.66 302 GLU A O 1
ATOM 2032 N N . ARG A 1 282 ? -72.985 -0.348 291.900 1.00 20.69 303 ARG A N 1
ATOM 2033 C CA . ARG A 1 282 ? -71.598 0.026 291.656 1.00 22.55 303 ARG A CA 1
ATOM 2034 C C . ARG A 1 282 ? -70.650 -0.766 292.549 1.00 23.37 303 ARG A C 1
ATOM 2035 O O . ARG A 1 282 ? -69.556 -1.144 292.116 1.00 21.91 303 ARG A O 1
ATOM 2043 N N . VAL A 1 283 ? -71.046 -1.019 293.803 1.00 18.49 304 VAL A N 1
ATOM 2044 C CA . VAL A 1 283 ? -70.240 -1.873 294.667 1.00 18.22 304 VAL A CA 1
ATOM 2045 C C . VAL A 1 283 ? -70.137 -3.272 294.069 1.00 19.97 304 VAL A C 1
ATOM 2046 O O . VAL A 1 283 ? -69.040 -3.836 293.942 1.00 20.54 304 VAL A O 1
ATOM 2050 N N . ALA A 1 284 ? -71.277 -3.838 293.674 1.00 16.88 305 ALA A N 1
ATOM 2051 C CA . ALA A 1 284 ? -71.294 -5.214 293.178 1.00 18.13 305 ALA A CA 1
ATOM 2052 C C . ALA A 1 284 ? -70.394 -5.369 291.961 1.00 21.51 305 ALA A C 1
ATOM 2053 O O . ALA A 1 284 ? -69.708 -6.387 291.813 1.00 20.56 305 ALA A O 1
ATOM 2055 N N . LEU A 1 285 ? -70.373 -4.368 291.084 1.00 20.53 306 LEU A N 1
ATOM 2056 C CA . LEU A 1 285 ? -69.517 -4.441 289.896 1.00 20.34 306 LEU A CA 1
ATOM 2057 C C . LEU A 1 285 ? -68.054 -4.103 290.178 1.00 26.01 306 LEU A C 1
ATOM 2058 O O . LEU A 1 285 ? -67.228 -4.233 289.265 1.00 22.81 306 LEU A O 1
ATOM 2063 N N . SER A 1 286 ? -67.720 -3.686 291.405 1.00 22.18 307 SER A N 1
ATOM 2064 C CA . SER A 1 286 ? -66.367 -3.306 291.807 1.00 23.66 307 SER A CA 1
ATOM 2065 C C . SER A 1 286 ? -65.665 -4.368 292.643 1.00 23.78 307 SER A C 1
ATOM 2066 O O . SER A 1 286 ? -64.501 -4.185 293.004 1.00 22.44 307 SER A O 1
ATOM 2069 N N . ILE A 1 287 ? -66.342 -5.468 292.964 1.00 21.51 308 ILE A N 1
ATOM 2070 C CA . ILE A 1 287 ? -65.718 -6.516 293.757 1.00 20.24 308 ILE A CA 1
ATOM 2071 C C . ILE A 1 287 ? -64.675 -7.240 292.919 1.00 21.74 308 ILE A C 1
ATOM 2072 O O . ILE A 1 287 ? -64.886 -7.508 291.727 1.00 21.28 308 ILE A O 1
ATOM 2077 N N . ARG A 1 288 ? -63.533 -7.540 293.527 1.00 19.34 309 ARG A N 1
ATOM 2078 C CA . ARG A 1 288 ? -62.438 -8.167 292.798 1.00 23.01 309 ARG A CA 1
ATOM 2079 C C . ARG A 1 288 ? -61.770 -9.211 293.675 1.00 19.63 309 ARG A C 1
ATOM 2080 O O . ARG A 1 288 ? -61.771 -9.086 294.905 1.00 21.56 309 ARG A O 1
ATOM 2088 N N . PRO A 1 289 ? -61.168 -10.234 293.075 1.00 23.78 310 PRO A N 1
ATOM 2089 C CA . PRO A 1 289 ? -60.358 -11.159 293.871 1.00 22.20 310 PRO A CA 1
ATOM 2090 C C . PRO A 1 289 ? -59.070 -10.496 294.342 1.00 24.01 310 PRO A C 1
ATOM 2091 O O . PRO A 1 289 ? -58.533 -9.585 293.708 1.00 25.40 310 PRO A O 1
ATOM 2095 N N . GLU A 1 290 ? -58.578 -10.973 295.474 1.00 20.74 311 GLU A N 1
ATOM 2096 C CA . GLU A 1 290 ? -57.285 -10.537 295.975 1.00 28.48 311 GLU A CA 1
ATOM 2097 C C . GLU A 1 290 ? -56.171 -11.137 295.122 1.00 32.97 311 GLU A C 1
ATOM 2098 O O . GLU A 1 290 ? -56.256 -12.288 294.695 1.00 32.58 311 GLU A O 1
ATOM 2104 N N . ALA A 1 291 ? -55.127 -10.354 294.858 1.00 36.14 312 ALA A N 1
ATOM 2105 C CA . ALA A 1 291 ? -53.985 -10.834 294.087 1.00 36.54 312 ALA A CA 1
ATOM 2106 C C . ALA A 1 291 ? -52.788 -11.093 294.994 1.00 37.22 312 ALA A C 1
ATOM 2107 O O . ALA A 1 291 ? -52.625 -10.453 296.038 1.00 45.15 312 ALA A O 1
ATOM 2109 N N . ALA A 1 292 ? -51.947 -12.043 294.589 1.00 45.52 313 ALA A N 1
ATOM 2110 C CA . ALA A 1 292 ? -50.712 -12.334 295.317 1.00 43.51 313 ALA A CA 1
ATOM 2111 C C . ALA A 1 292 ? -49.661 -11.271 295.017 1.00 47.02 313 ALA A C 1
ATOM 2112 O O . ALA A 1 292 ? -49.588 -10.763 293.898 1.00 47.85 313 ALA A O 1
ATOM 2114 N N . ALA B 1 1 ? -123.948 -17.614 314.951 1.00 70.69 22 ALA B N 1
ATOM 2115 C CA . ALA B 1 1 ? -123.314 -16.532 314.206 1.00 71.67 22 ALA B CA 1
ATOM 2116 C C . ALA B 1 1 ? -122.550 -15.613 315.149 1.00 65.75 22 ALA B C 1
ATOM 2117 O O . ALA B 1 1 ? -122.991 -14.497 315.432 1.00 64.64 22 ALA B O 1
ATOM 2119 N N . ASP B 1 2 ? -121.396 -16.090 315.625 1.00 67.43 23 ASP B N 1
ATOM 2120 C CA . ASP B 1 2 ? -120.635 -15.336 316.617 1.00 65.60 23 ASP B CA 1
ATOM 2121 C C . ASP B 1 2 ? -120.059 -14.048 316.042 1.00 61.77 23 ASP B C 1
ATOM 2122 O O . ASP B 1 2 ? -119.831 -13.090 316.790 1.00 60.17 23 ASP B O 1
ATOM 2127 N N . ALA B 1 3 ? -119.815 -14.003 314.731 1.00 63.56 24 ALA B N 1
ATOM 2128 C CA . ALA B 1 3 ? -119.354 -12.769 314.101 1.00 60.78 24 ALA B CA 1
ATOM 2129 C C . ALA B 1 3 ? -120.300 -11.619 314.411 1.00 57.98 24 ALA B C 1
ATOM 2130 O O . ALA B 1 3 ? -119.911 -10.620 315.027 1.00 52.58 24 ALA B O 1
ATOM 2132 N N . SER B 1 4 ? -121.565 -11.765 314.004 1.00 60.71 25 SER B N 1
ATOM 2133 C CA . SER B 1 4 ? -122.581 -10.766 314.315 1.00 60.82 25 SER B CA 1
ATOM 2134 C C . SER B 1 4 ? -122.633 -10.475 315.810 1.00 58.79 25 SER B C 1
ATOM 2135 O O . SER B 1 4 ? -122.767 -9.316 316.220 1.00 54.36 25 SER B O 1
ATOM 2138 N N . ASP B 1 5 ? -122.518 -11.517 316.640 1.00 56.68 26 ASP B N 1
ATOM 2139 C CA . ASP B 1 5 ? -122.491 -11.308 318.084 1.00 60.30 26 ASP B CA 1
ATOM 2140 C C . ASP B 1 5 ? -121.240 -10.547 318.504 1.00 63.01 26 ASP B C 1
ATOM 2141 O O . ASP B 1 5 ? -121.310 -9.651 319.356 1.00 60.45 26 ASP B O 1
ATOM 2146 N N . TRP B 1 6 ? -120.084 -10.894 317.925 1.00 57.08 27 TRP B N 1
ATOM 2147 C CA . TRP B 1 6 ? -118.866 -10.136 318.201 1.00 60.09 27 TRP B CA 1
ATOM 2148 C C . TRP B 1 6 ? -119.057 -8.667 317.850 1.00 58.30 27 TRP B C 1
ATOM 2149 O O . TRP B 1 6 ? -118.698 -7.778 318.630 1.00 55.47 27 TRP B O 1
ATOM 2160 N N . LEU B 1 7 ? -119.643 -8.392 316.683 1.00 57.12 28 LEU B N 1
ATOM 2161 C CA . LEU B 1 7 ? -119.859 -7.003 316.303 1.00 56.98 28 LEU B CA 1
ATOM 2162 C C . LEU B 1 7 ? -120.966 -6.375 317.134 1.00 61.72 28 LEU B C 1
ATOM 2163 O O . LEU B 1 7 ? -120.935 -5.166 317.387 1.00 60.04 28 LEU B O 1
ATOM 2168 N N . ASN B 1 8 ? -121.958 -7.161 317.554 1.00 61.99 29 ASN B N 1
ATOM 2169 C CA . ASN B 1 8 ? -122.789 -6.717 318.665 1.00 62.69 29 ASN B CA 1
ATOM 2170 C C . ASN B 1 8 ? -121.910 -6.398 319.867 1.00 61.48 29 ASN B C 1
ATOM 2171 O O . ASN B 1 8 ? -121.917 -5.274 320.378 1.00 61.43 29 ASN B O 1
ATOM 2176 N N . ARG B 1 9 ? -121.105 -7.376 320.301 1.00 61.21 30 ARG B N 1
ATOM 2177 C CA . ARG B 1 9 ? -120.247 -7.174 321.466 1.00 60.80 30 ARG B CA 1
ATOM 2178 C C . ARG B 1 9 ? -119.317 -5.980 321.292 1.00 59.93 30 ARG B C 1
ATOM 2179 O O . ARG B 1 9 ? -118.923 -5.348 322.279 1.00 56.22 30 ARG B O 1
ATOM 2187 N N . LEU B 1 10 ? -118.942 -5.669 320.051 1.00 61.41 31 LEU B N 1
ATOM 2188 C CA . LEU B 1 10 ? -118.232 -4.424 319.784 1.00 58.94 31 LEU B CA 1
ATOM 2189 C C . LEU B 1 10 ? -119.071 -3.213 320.184 1.00 61.63 31 LEU B C 1
ATOM 2190 O O . LEU B 1 10 ? -118.541 -2.233 320.720 1.00 65.75 31 LEU B O 1
ATOM 2195 N N . ALA B 1 11 ? -120.385 -3.267 319.941 1.00 64.91 32 ALA B N 1
ATOM 2196 C CA . ALA B 1 11 ? -121.241 -2.112 320.197 1.00 61.00 32 ALA B CA 1
ATOM 2197 C C . ALA B 1 11 ? -121.420 -1.854 321.686 1.00 61.52 32 ALA B C 1
ATOM 2198 O O . ALA B 1 11 ? -121.527 -0.694 322.102 1.00 67.36 32 ALA B O 1
ATOM 2200 N N . GLU B 1 12 ? -121.466 -2.917 322.490 1.00 59.26 33 GLU B N 1
ATOM 2201 C CA . GLU B 1 12 ? -121.515 -2.849 323.944 1.00 61.90 33 GLU B CA 1
ATOM 2202 C C . GLU B 1 12 ? -120.165 -2.609 324.591 1.00 62.00 33 GLU B C 1
ATOM 2203 O O . GLU B 1 12 ? -120.122 -2.279 325.782 1.00 56.90 33 GLU B O 1
ATOM 2209 N N . ALA B 1 13 ? -119.071 -2.803 323.852 1.00 63.64 34 ALA B N 1
ATOM 2210 C CA . ALA B 1 13 ? -117.743 -2.716 324.449 1.00 59.46 34 ALA B CA 1
ATOM 2211 C C . ALA B 1 13 ? -117.518 -1.347 325.074 1.00 54.83 34 ALA B C 1
ATOM 2212 O O . ALA B 1 13 ? -117.113 -1.241 326.238 1.00 55.59 34 ALA B O 1
ATOM 2214 N N . ASP B 1 14 ? -117.813 -0.287 324.318 1.00 54.28 35 ASP B N 1
ATOM 2215 C CA . ASP B 1 14 ? -117.536 1.067 324.782 1.00 54.35 35 ASP B CA 1
ATOM 2216 C C . ASP B 1 14 ? -118.306 1.394 326.052 1.00 50.36 35 ASP B C 1
ATOM 2217 O O . ASP B 1 14 ? -117.796 2.090 326.937 1.00 47.92 35 ASP B O 1
ATOM 2222 N N . ARG B 1 15 ? -119.528 0.892 326.171 1.00 51.25 36 ARG B N 1
ATOM 2223 C CA . ARG B 1 15 ? -120.375 1.325 327.269 1.00 49.21 36 ARG B CA 1
ATOM 2224 C C . ARG B 1 15 ? -120.130 0.577 328.567 1.00 48.15 36 ARG B C 1
ATOM 2225 O O . ARG B 1 15 ? -120.620 1.020 329.612 1.00 44.32 36 ARG B O 1
ATOM 2233 N N . GLN B 1 16 ? -119.370 -0.519 328.543 1.00 47.12 37 GLN B N 1
ATOM 2234 C CA . GLN B 1 16 ? -119.167 -1.325 329.740 1.00 50.41 37 GLN B CA 1
ATOM 2235 C C . GLN B 1 16 ? -117.697 -1.550 330.088 1.00 51.13 37 GLN B C 1
ATOM 2236 O O . GLN B 1 16 ? -117.404 -2.310 331.020 1.00 51.63 37 GLN B O 1
ATOM 2242 N N . ASN B 1 17 ? -116.764 -0.920 329.382 1.00 45.42 38 ASN B N 1
ATOM 2243 C CA . ASN B 1 17 ? -115.350 -1.096 329.676 1.00 41.93 38 ASN B CA 1
ATOM 2244 C C . ASN B 1 17 ? -114.689 0.268 329.790 1.00 39.73 38 ASN B C 1
ATOM 2245 O O . ASN B 1 17 ? -114.833 1.103 328.890 1.00 39.43 38 ASN B O 1
ATOM 2250 N N . SER B 1 18 ? -114.008 0.505 330.908 1.00 27.92 39 SER B N 1
ATOM 2251 C CA . SER B 1 18 ? -113.106 1.639 331.040 1.00 33.26 39 SER B CA 1
ATOM 2252 C C . SER B 1 18 ? -111.729 1.250 330.519 1.00 33.47 39 SER B C 1
ATOM 2253 O O . SER B 1 18 ? -111.313 0.096 330.638 1.00 29.46 39 SER B O 1
ATOM 2256 N N . PHE B 1 19 ? -111.023 2.219 329.936 1.00 25.15 40 PHE B N 1
ATOM 2257 C CA . PHE B 1 19 ? -109.693 1.912 329.408 1.00 23.96 40 PHE B CA 1
ATOM 2258 C C . PHE B 1 19 ? -108.947 3.195 329.082 1.00 27.07 40 PHE B C 1
ATOM 2259 O O . PHE B 1 19 ? -109.541 4.268 328.942 1.00 22.77 40 PHE B O 1
ATOM 2267 N N . GLN B 1 20 ? -107.626 3.058 328.950 1.00 23.69 41 GLN B N 1
ATOM 2268 C CA . GLN B 1 20 ? -106.759 4.108 328.446 1.00 21.19 41 GLN B CA 1
ATOM 2269 C C . GLN B 1 20 ? -105.872 3.469 327.383 1.00 25.17 41 GLN B C 1
ATOM 2270 O O . GLN B 1 20 ? -105.486 2.302 327.515 1.00 24.18 41 GLN B O 1
ATOM 2276 N N . GLY B 1 21 ? -105.587 4.206 326.314 1.00 23.47 42 GLY B N 1
ATOM 2277 C CA . GLY B 1 21 ? -104.773 3.594 325.279 1.00 24.13 42 GLY B CA 1
ATOM 2278 C C . GLY B 1 21 ? -104.100 4.615 324.393 1.00 20.89 42 GLY B C 1
ATOM 2279 O O . GLY B 1 21 ? -104.366 5.812 324.470 1.00 19.81 42 GLY B O 1
ATOM 2280 N N . THR B 1 22 ? -103.200 4.115 323.546 1.00 20.82 43 THR B N 1
ATOM 2281 C CA . THR B 1 22 ? -102.577 4.927 322.504 1.00 19.88 43 THR B CA 1
ATOM 2282 C C . THR B 1 22 ? -102.803 4.217 321.177 1.00 19.83 43 THR B C 1
ATOM 2283 O O . THR B 1 22 ? -102.754 2.983 321.111 1.00 18.46 43 THR B O 1
ATOM 2287 N N . PHE B 1 23 ? -103.113 4.987 320.135 1.00 14.66 44 PHE B N 1
ATOM 2288 C CA . PHE B 1 23 ? -103.356 4.404 318.828 1.00 17.25 44 PHE B CA 1
ATOM 2289 C C . PHE B 1 23 ? -102.766 5.298 317.748 1.00 16.28 44 PHE B C 1
ATOM 2290 O O . PHE B 1 23 ? -102.469 6.471 317.972 1.00 19.13 44 PHE B O 1
ATOM 2298 N N . VAL B 1 24 ? -102.589 4.701 316.578 1.00 14.96 45 VAL B N 1
ATOM 2299 C CA . VAL B 1 24 ? -102.100 5.395 315.399 1.00 16.97 45 VAL B CA 1
ATOM 2300 C C . VAL B 1 24 ? -103.201 5.387 314.353 1.00 16.75 45 VAL B C 1
ATOM 2301 O O . VAL B 1 24 ? -104.058 4.494 314.314 1.00 17.18 45 VAL B O 1
ATOM 2305 N N . TYR B 1 25 ? -103.177 6.404 313.504 1.00 15.54 46 TYR B N 1
ATOM 2306 C CA . TYR B 1 25 ? -104.062 6.467 312.351 1.00 16.31 46 TYR B CA 1
ATOM 2307 C C . TYR B 1 25 ? -103.207 6.866 311.166 1.00 15.83 46 TYR B C 1
ATOM 2308 O O . TYR B 1 25 ? -102.444 7.839 311.248 1.00 19.11 46 TYR B O 1
ATOM 2317 N N . GLU B 1 26 ? -103.340 6.115 310.071 1.00 15.61 47 GLU B N 1
ATOM 2318 C CA . GLU B 1 26 ? -102.515 6.306 308.894 1.00 19.07 47 GLU B CA 1
ATOM 2319 C C . GLU B 1 26 ? -103.379 6.166 307.651 1.00 18.43 47 GLU B C 1
ATOM 2320 O O . GLU B 1 26 ? -104.250 5.292 307.575 1.00 17.37 47 GLU B O 1
ATOM 2326 N N . ARG B 1 27 ? -103.162 7.063 306.703 1.00 19.45 48 ARG B N 1
ATOM 2327 C CA . ARG B 1 27 ? -103.710 6.954 305.363 1.00 17.70 48 ARG B CA 1
ATOM 2328 C C . ARG B 1 27 ? -102.669 7.527 304.425 1.00 25.97 48 ARG B C 1
ATOM 2329 O O . ARG B 1 27 ? -101.638 8.050 304.860 1.00 24.55 48 ARG B O 1
ATOM 2337 N N . ASN B 1 28 ? -102.944 7.439 303.131 1.00 24.66 49 ASN B N 1
ATOM 2338 C CA . ASN B 1 28 ? -102.105 8.101 302.143 1.00 29.47 49 ASN B CA 1
ATOM 2339 C C . ASN B 1 28 ? -101.956 9.578 302.509 1.00 29.30 49 ASN B C 1
ATOM 2340 O O . ASN B 1 28 ? -102.935 10.330 302.494 1.00 32.45 49 ASN B O 1
ATOM 2345 N N . GLY B 1 29 ? -100.753 9.987 302.896 1.00 27.52 50 GLY B N 1
ATOM 2346 C CA . GLY B 1 29 ? -100.471 11.379 303.190 1.00 31.68 50 GLY B CA 1
ATOM 2347 C C . GLY B 1 29 ? -100.549 11.815 304.641 1.00 31.44 50 GLY B C 1
ATOM 2348 O O . GLY B 1 29 ? -100.380 13.006 304.910 1.00 28.55 50 GLY B O 1
ATOM 2349 N N . SER B 1 30 ? -100.784 10.905 305.588 1.00 24.19 51 SER B N 1
ATOM 2350 C CA . SER B 1 30 ? -100.866 11.333 306.979 1.00 24.50 51 SER B CA 1
ATOM 2351 C C . SER B 1 30 ? -100.579 10.156 307.907 1.00 26.52 51 SER B C 1
ATOM 2352 O O . SER B 1 30 ? -101.067 9.046 307.680 1.00 23.22 51 SER B O 1
ATOM 2355 N N . PHE B 1 31 ? -99.792 10.414 308.952 1.00 21.03 52 PHE B N 1
ATOM 2356 C CA . PHE B 1 31 ? -99.560 9.462 310.034 1.00 20.04 52 PHE B CA 1
ATOM 2357 C C . PHE B 1 31 ? -99.587 10.231 311.348 1.00 22.59 52 PHE B C 1
ATOM 2358 O O . PHE B 1 31 ? -98.916 11.260 311.472 1.00 20.56 52 PHE B O 1
ATOM 2366 N N A SER B 1 32 ? -100.363 9.755 312.322 0.50 17.59 53 SER B N 1
ATOM 2367 N N B SER B 1 32 ? -100.355 9.753 312.328 0.50 20.14 53 SER B N 1
ATOM 2368 C CA A SER B 1 32 ? -100.430 10.478 313.582 0.50 22.19 53 SER B CA 1
ATOM 2369 C CA B SER B 1 32 ? -100.436 10.488 313.583 0.50 22.69 53 SER B CA 1
ATOM 2370 C C A SER B 1 32 ? -100.706 9.511 314.723 0.50 20.11 53 SER B C 1
ATOM 2371 C C B SER B 1 32 ? -100.758 9.543 314.733 0.50 20.12 53 SER B C 1
ATOM 2372 O O A SER B 1 32 ? -101.284 8.443 314.523 0.50 20.45 53 SER B O 1
ATOM 2373 O O B SER B 1 32 ? -101.422 8.524 314.549 0.50 20.89 53 SER B O 1
ATOM 2378 N N . THR B 1 33 ? -100.260 9.895 315.917 1.00 19.48 54 THR B N 1
ATOM 2379 C CA . THR B 1 33 ? -100.492 9.150 317.150 1.00 20.27 54 THR B CA 1
ATOM 2380 C C . THR B 1 33 ? -101.464 9.907 318.047 1.00 18.30 54 THR B C 1
ATOM 2381 O O . THR B 1 33 ? -101.452 11.138 318.091 1.00 17.25 54 THR B O 1
ATOM 2385 N N . HIS B 1 34 ? -102.297 9.156 318.773 1.00 16.27 55 HIS B N 1
ATOM 2386 C CA . HIS B 1 34 ? -103.359 9.716 319.602 1.00 18.49 55 HIS B CA 1
ATOM 2387 C C . HIS B 1 34 ? -103.425 8.960 320.923 1.00 20.24 55 HIS B C 1
ATOM 2388 O O . HIS B 1 34 ? -103.097 7.771 320.991 1.00 19.17 55 HIS B O 1
ATOM 2395 N N . GLU B 1 35 ? -103.869 9.652 321.972 1.00 18.82 56 GLU B N 1
ATOM 2396 C CA . GLU B 1 35 ? -104.168 9.010 323.248 1.00 20.00 56 GLU B CA 1
ATOM 2397 C C . GLU B 1 35 ? -105.661 9.102 323.533 1.00 21.63 56 GLU B C 1
ATOM 2398 O O . GLU B 1 35 ? -106.325 10.072 323.144 1.00 19.39 56 GLU B O 1
ATOM 2404 N N . ILE B 1 36 ? -106.189 8.085 324.216 1.00 17.84 57 ILE B N 1
ATOM 2405 C CA . ILE B 1 36 ? -107.614 8.041 324.546 1.00 20.15 57 ILE B CA 1
ATOM 2406 C C . ILE B 1 36 ? -107.776 7.598 325.997 1.00 23.63 57 ILE B C 1
ATOM 2407 O O . ILE B 1 36 ? -107.097 6.671 326.454 1.00 19.57 57 ILE B O 1
ATOM 2412 N N . TRP B 1 37 ? -108.634 8.306 326.732 1.00 24.41 58 TRP B N 1
ATOM 2413 C CA . TRP B 1 37 ? -109.083 7.901 328.057 1.00 22.84 58 TRP B CA 1
ATOM 2414 C C . TRP B 1 37 ? -110.587 7.707 327.978 1.00 24.78 58 TRP B C 1
ATOM 2415 O O . TRP B 1 37 ? -111.298 8.548 327.417 1.00 19.44 58 TRP B O 1
ATOM 2426 N N . HIS B 1 38 ? -111.068 6.595 328.516 1.00 20.48 59 HIS B N 1
ATOM 2427 C CA . HIS B 1 38 ? -112.460 6.198 328.345 1.00 23.92 59 HIS B CA 1
ATOM 2428 C C . HIS B 1 38 ? -112.915 5.646 329.683 1.00 27.49 59 HIS B C 1
ATOM 2429 O O . HIS B 1 38 ? -112.442 4.585 330.092 1.00 24.78 59 HIS B O 1
ATOM 2436 N N . ARG B 1 39 ? -113.810 6.360 330.369 1.00 26.62 60 ARG B N 1
ATOM 2437 C CA . ARG B 1 39 ? -114.272 5.953 331.689 1.00 27.39 60 ARG B CA 1
ATOM 2438 C C . ARG B 1 39 ? -115.774 5.730 331.670 1.00 26.45 60 ARG B C 1
ATOM 2439 O O . ARG B 1 39 ? -116.518 6.581 331.182 1.00 26.25 60 ARG B O 1
ATOM 2447 N N . VAL B 1 40 ? -116.212 4.589 332.189 1.00 25.20 61 VAL B N 1
ATOM 2448 C CA . VAL B 1 40 ? -117.628 4.342 332.442 1.00 23.37 61 VAL B CA 1
ATOM 2449 C C . VAL B 1 40 ? -117.847 4.533 333.934 1.00 27.05 61 VAL B C 1
ATOM 2450 O O . VAL B 1 40 ? -117.247 3.820 334.747 1.00 26.80 61 VAL B O 1
ATOM 2454 N N . GLU B 1 41 ? -118.653 5.527 334.298 1.00 26.95 62 GLU B N 1
ATOM 2455 C CA . GLU B 1 41 ? -118.955 5.770 335.698 1.00 31.30 62 GLU B CA 1
ATOM 2456 C C . GLU B 1 41 ? -119.958 4.737 336.192 1.00 29.92 62 GLU B C 1
ATOM 2457 O O . GLU B 1 41 ? -120.580 4.019 335.407 1.00 29.41 62 GLU B O 1
ATOM 2463 N N . SER B 1 42 ? -120.127 4.680 337.515 1.00 33.26 63 SER B N 1
ATOM 2464 C CA . SER B 1 42 ? -120.964 3.637 338.107 1.00 31.95 63 SER B CA 1
ATOM 2465 C C . SER B 1 42 ? -122.428 3.746 337.695 1.00 35.96 63 SER B C 1
ATOM 2466 O O . SER B 1 42 ? -123.150 2.746 337.763 1.00 37.32 63 SER B O 1
ATOM 2469 N N . ASP B 1 43 ? -122.882 4.928 337.279 1.00 31.37 64 ASP B N 1
ATOM 2470 C CA . ASP B 1 43 ? -124.234 5.125 336.774 1.00 31.95 64 ASP B CA 1
ATOM 2471 C C . ASP B 1 43 ? -124.327 4.933 335.268 1.00 31.96 64 ASP B C 1
ATOM 2472 O O . ASP B 1 43 ? -125.379 5.195 334.682 1.00 27.62 64 ASP B O 1
ATOM 2477 N N . GLY B 1 44 ? -123.248 4.499 334.625 1.00 28.56 65 GLY B N 1
ATOM 2478 C CA . GLY B 1 44 ? -123.277 4.202 333.214 1.00 29.23 65 GLY B CA 1
ATOM 2479 C C . GLY B 1 44 ? -122.878 5.344 332.311 1.00 31.54 65 GLY B C 1
ATOM 2480 O O . GLY B 1 44 ? -122.776 5.138 331.095 1.00 30.34 65 GLY B O 1
ATOM 2481 N N . ALA B 1 45 ? -122.661 6.540 332.857 1.00 28.11 66 ALA B N 1
ATOM 2482 C CA . ALA B 1 45 ? -122.176 7.643 332.038 1.00 29.21 66 ALA B CA 1
ATOM 2483 C C . ALA B 1 45 ? -120.837 7.262 331.420 1.00 29.62 66 ALA B C 1
ATOM 2484 O O . ALA B 1 45 ? -119.943 6.773 332.114 1.00 25.43 66 ALA B O 1
ATOM 2486 N N . VAL B 1 46 ? -120.713 7.463 330.113 1.00 31.50 67 VAL B N 1
ATOM 2487 C CA . VAL B 1 46 ? -119.505 7.128 329.364 1.00 31.98 67 VAL B CA 1
ATOM 2488 C C . VAL B 1 46 ? -118.801 8.435 329.019 1.00 34.40 67 VAL B C 1
ATOM 2489 O O . VAL B 1 46 ? -119.328 9.248 328.248 1.00 39.15 67 VAL B O 1
ATOM 2493 N N . ARG B 1 47 ? -117.619 8.655 329.599 1.00 28.59 68 ARG B N 1
ATOM 2494 C CA . ARG B 1 47 ? -116.835 9.861 329.366 1.00 27.57 68 ARG B CA 1
ATOM 2495 C C . ARG B 1 47 ? -115.556 9.518 328.611 1.00 30.84 68 ARG B C 1
ATOM 2496 O O . ARG B 1 47 ? -114.859 8.557 328.959 1.00 26.58 68 ARG B O 1
ATOM 2504 N N . GLU B 1 48 ? -115.234 10.324 327.600 1.00 25.53 69 GLU B N 1
ATOM 2505 C CA . GLU B 1 48 ? -114.128 9.988 326.713 1.00 26.53 69 GLU B CA 1
ATOM 2506 C C . GLU B 1 48 ? -113.335 11.235 326.358 1.00 27.23 69 GLU B C 1
ATOM 2507 O O . GLU B 1 48 ? -113.912 12.285 326.050 1.00 28.12 69 GLU B O 1
ATOM 2513 N N . ARG B 1 49 ? -112.007 11.119 326.402 1.00 21.86 70 ARG B N 1
ATOM 2514 C CA . ARG B 1 49 ? -111.131 12.202 325.979 1.00 22.36 70 ARG B CA 1
ATOM 2515 C C . ARG B 1 49 ? -110.141 11.657 324.962 1.00 22.91 70 ARG B C 1
ATOM 2516 O O . ARG B 1 49 ? -109.535 10.608 325.198 1.00 20.79 70 ARG B O 1
ATOM 2524 N N . LEU B 1 50 ? -109.978 12.369 323.840 1.00 19.88 71 LEU B N 1
ATOM 2525 C CA . LEU B 1 50 ? -109.001 12.021 322.810 1.00 21.85 71 LEU B CA 1
ATOM 2526 C C . LEU B 1 50 ? -108.014 13.171 322.645 1.00 21.00 71 LEU B C 1
ATOM 2527 O O . LEU B 1 50 ? -108.402 14.346 322.648 1.00 20.74 71 LEU B O 1
ATOM 2532 N N . LEU B 1 51 ? -106.733 12.835 322.510 1.00 19.64 72 LEU B N 1
ATOM 2533 C CA . LEU B 1 51 ? -105.678 13.832 322.435 1.00 18.24 72 LEU B CA 1
ATOM 2534 C C . LEU B 1 51 ? -104.668 13.400 321.376 1.00 21.87 72 LEU B C 1
ATOM 2535 O O . LEU B 1 51 ? -104.150 12.281 321.431 1.00 19.47 72 LEU B O 1
ATOM 2540 N N . GLN B 1 52 ? -104.416 14.271 320.405 1.00 17.72 73 GLN B N 1
ATOM 2541 C CA . GLN B 1 52 ? -103.399 13.991 319.398 1.00 19.17 73 GLN B CA 1
ATOM 2542 C C . GLN B 1 52 ? -102.032 14.242 319.998 1.00 21.58 73 GLN B C 1
ATOM 2543 O O . GLN B 1 52 ? -101.804 15.296 320.598 1.00 21.61 73 GLN B O 1
ATOM 2549 N N . LEU B 1 53 ? -101.125 13.259 319.852 1.00 18.24 74 LEU B N 1
ATOM 2550 C CA . LEU B 1 53 ? -99.818 13.282 320.502 1.00 18.39 74 LEU B CA 1
ATOM 2551 C C . LEU B 1 53 ? -98.695 13.769 319.598 1.00 22.82 74 LEU B C 1
ATOM 2552 O O . LEU B 1 53 ? -97.630 14.131 320.110 1.00 20.83 74 LEU B O 1
ATOM 2557 N N . ASP B 1 54 ? -98.891 13.759 318.283 1.00 21.18 75 ASP B N 1
ATOM 2558 C CA . ASP B 1 54 ? -97.897 14.265 317.339 1.00 21.97 75 ASP B CA 1
ATOM 2559 C C . ASP B 1 54 ? -98.342 15.610 316.793 1.00 23.07 75 ASP B C 1
ATOM 2560 O O . ASP B 1 54 ? -99.522 15.810 316.480 1.00 22.36 75 ASP B O 1
ATOM 2565 N N . GLY B 1 55 ? -97.389 16.520 316.645 1.00 25.67 76 GLY B N 1
ATOM 2566 C CA . GLY B 1 55 ? -97.722 17.805 316.075 1.00 26.13 76 GLY B CA 1
ATOM 2567 C C . GLY B 1 55 ? -98.508 18.676 317.037 1.00 26.00 76 GLY B C 1
ATOM 2568 O O . GLY B 1 55 ? -98.422 18.550 318.264 1.00 27.47 76 GLY B O 1
ATOM 2569 N N . ALA B 1 56 ? -99.278 19.591 316.462 1.00 28.33 77 ALA B N 1
ATOM 2570 C CA . ALA B 1 56 ? -100.068 20.505 317.272 1.00 34.08 77 ALA B CA 1
ATOM 2571 C C . ALA B 1 56 ? -101.092 19.731 318.090 1.00 31.97 77 ALA B C 1
ATOM 2572 O O . ALA B 1 56 ? -101.677 18.746 317.621 1.00 31.42 77 ALA B O 1
ATOM 2574 N N . ARG B 1 57 ? -101.247 20.136 319.347 1.00 28.90 78 ARG B N 1
ATOM 2575 C CA . ARG B 1 57 ? -102.262 19.551 320.202 1.00 29.00 78 ARG B CA 1
ATOM 2576 C C . ARG B 1 57 ? -103.620 19.729 319.547 1.00 32.36 78 ARG B C 1
ATOM 2577 O O . ARG B 1 57 ? -103.947 20.821 319.076 1.00 30.86 78 ARG B O 1
ATOM 2585 N N . GLN B 1 58 ? -104.379 18.641 319.473 1.00 24.67 79 GLN B N 1
ATOM 2586 C CA . GLN B 1 58 ? -105.790 18.657 319.122 1.00 21.31 79 GLN B CA 1
ATOM 2587 C C . GLN B 1 58 ? -106.496 17.708 320.073 1.00 23.45 79 GLN B C 1
ATOM 2588 O O . GLN B 1 58 ? -105.928 16.687 320.456 1.00 23.86 79 GLN B O 1
ATOM 2594 N N . GLU B 1 59 ? -107.734 18.041 320.458 1.00 21.46 80 GLU B N 1
ATOM 2595 C CA . GLU B 1 59 ? -108.442 17.234 321.448 1.00 20.09 80 GLU B CA 1
ATOM 2596 C C . GLU B 1 59 ? -109.943 17.341 321.278 1.00 22.90 80 GLU B C 1
ATOM 2597 O O . GLU B 1 59 ? -110.474 18.332 320.758 1.00 21.91 80 GLU B O 1
ATOM 2603 N N . VAL B 1 60 ? -110.629 16.341 321.826 1.00 20.09 81 VAL B N 1
ATOM 2604 C CA . VAL B 1 60 ? -112.081 16.359 321.914 1.00 22.76 81 VAL B CA 1
ATOM 2605 C C . VAL B 1 60 ? -112.465 15.618 323.183 1.00 24.21 81 VAL B C 1
ATOM 2606 O O . VAL B 1 60 ? -111.775 14.689 323.611 1.00 21.52 81 VAL B O 1
ATOM 2610 N N . VAL B 1 61 ? -113.548 16.067 323.814 1.00 22.94 82 VAL B N 1
ATOM 2611 C CA . VAL B 1 61 ? -114.146 15.376 324.949 1.00 26.68 82 VAL B CA 1
ATOM 2612 C C . VAL B 1 61 ? -115.587 15.071 324.581 1.00 26.22 82 VAL B C 1
ATOM 2613 O O . VAL B 1 61 ? -116.301 15.948 324.078 1.00 26.30 82 VAL B O 1
ATOM 2617 N N . ARG B 1 62 ? -115.991 13.825 324.785 1.00 26.20 83 ARG B N 1
ATOM 2618 C CA . ARG B 1 62 ? -117.356 13.380 324.560 1.00 28.41 83 ARG B CA 1
ATOM 2619 C C . ARG B 1 62 ? -117.898 12.810 325.860 1.00 32.64 83 ARG B C 1
ATOM 2620 O O . ARG B 1 62 ? -117.178 12.117 326.584 1.00 29.56 83 ARG B O 1
ATOM 2628 N N . VAL B 1 63 ? -119.164 13.100 326.155 1.00 30.36 84 VAL B N 1
ATOM 2629 C CA . VAL B 1 63 ? -119.855 12.504 327.292 1.00 34.40 84 VAL B CA 1
ATOM 2630 C C . VAL B 1 63 ? -121.151 11.900 326.776 1.00 36.95 84 VAL B C 1
ATOM 2631 O O . VAL B 1 63 ? -121.979 12.606 326.184 1.00 34.85 84 VAL B O 1
ATOM 2635 N N . ASP B 1 64 ? -121.308 10.593 326.968 1.00 36.18 85 ASP B N 1
ATOM 2636 C CA . ASP B 1 64 ? -122.466 9.846 326.484 1.00 37.97 85 ASP B CA 1
ATOM 2637 C C . ASP B 1 64 ? -122.748 10.146 325.013 1.00 43.26 85 ASP B C 1
ATOM 2638 O O . ASP B 1 64 ? -123.888 10.378 324.602 1.00 41.08 85 ASP B O 1
ATOM 2643 N N . GLY B 1 65 ? -121.680 10.143 324.216 1.00 38.56 86 GLY B N 1
ATOM 2644 C CA . GLY B 1 65 ? -121.775 10.327 322.787 1.00 37.46 86 GLY B CA 1
ATOM 2645 C C . GLY B 1 65 ? -121.924 11.754 322.326 1.00 39.37 86 GLY B C 1
ATOM 2646 O O . GLY B 1 65 ? -121.991 11.990 321.113 1.00 47.28 86 GLY B O 1
ATOM 2647 N N . ARG B 1 66 ? -121.973 12.716 323.235 1.00 36.04 87 ARG B N 1
ATOM 2648 C CA . ARG B 1 66 ? -122.158 14.108 322.864 1.00 38.14 87 ARG B CA 1
ATOM 2649 C C . ARG B 1 66 ? -120.849 14.854 323.063 1.00 34.83 87 ARG B C 1
ATOM 2650 O O . ARG B 1 66 ? -120.230 14.767 324.129 1.00 31.62 87 ARG B O 1
ATOM 2658 N N . THR B 1 67 ? -120.434 15.581 322.029 1.00 36.02 88 THR B N 1
ATOM 2659 C CA . THR B 1 67 ? -119.226 16.381 322.119 1.00 37.00 88 THR B CA 1
ATOM 2660 C C . THR B 1 67 ? -119.390 17.457 323.181 1.00 34.60 88 THR B C 1
ATOM 2661 O O . THR B 1 67 ? -120.322 18.263 323.128 1.00 43.16 88 THR B O 1
ATOM 2665 N N . GLN B 1 68 ? -118.513 17.435 324.176 1.00 30.62 89 GLN B N 1
ATOM 2666 C CA . GLN B 1 68 ? -118.508 18.451 325.216 1.00 34.78 89 GLN B CA 1
ATOM 2667 C C . GLN B 1 68 ? -117.630 19.631 324.823 1.00 39.09 89 GLN B C 1
ATOM 2668 O O . GLN B 1 68 ? -118.060 20.785 324.911 1.00 37.70 89 GLN B O 1
ATOM 2674 N N . CYS B 1 69 ? -116.405 19.353 324.372 1.00 28.24 90 CYS B N 1
ATOM 2675 C CA . CYS B 1 69 ? -115.475 20.388 323.953 1.00 26.01 90 CYS B CA 1
ATOM 2676 C C . CYS B 1 69 ? -114.630 19.839 322.812 1.00 25.37 90 CYS B C 1
ATOM 2677 O O . CYS B 1 69 ? -114.470 18.625 322.670 1.00 24.67 90 CYS B O 1
ATOM 2680 N N . ILE B 1 70 ? -114.079 20.743 322.008 1.00 28.60 91 ILE B N 1
ATOM 2681 C CA . ILE B 1 70 ? -113.316 20.331 320.830 1.00 27.24 91 ILE B CA 1
ATOM 2682 C C . ILE B 1 70 ? -112.373 21.462 320.446 1.00 26.84 91 ILE B C 1
ATOM 2683 O O . ILE B 1 70 ? -112.733 22.644 320.518 1.00 26.84 91 ILE B O 1
ATOM 2688 N N . SER B 1 71 ? -111.155 21.102 320.045 1.00 22.72 92 SER B N 1
ATOM 2689 C CA . SER B 1 71 ? -110.223 22.139 319.643 1.00 21.61 92 SER B CA 1
ATOM 2690 C C . SER B 1 71 ? -110.617 22.691 318.271 1.00 27.34 92 SER B C 1
ATOM 2691 O O . SER B 1 71 ? -111.286 22.029 317.474 1.00 26.02 92 SER B O 1
ATOM 2694 N N . GLY B 1 72 ? -110.201 23.937 318.013 1.00 27.81 93 GLY B N 1
ATOM 2695 C CA . GLY B 1 72 ? -110.711 24.668 316.864 1.00 28.68 93 GLY B CA 1
ATOM 2696 C C . GLY B 1 72 ? -110.309 24.068 315.533 1.00 28.23 93 GLY B C 1
ATOM 2697 O O . GLY B 1 72 ? -111.057 24.166 314.556 1.00 27.75 93 GLY B O 1
ATOM 2698 N N . GLY B 1 73 ? -109.147 23.416 315.477 1.00 25.41 94 GLY B N 1
ATOM 2699 C CA . GLY B 1 73 ? -108.695 22.783 314.244 1.00 30.49 94 GLY B CA 1
ATOM 2700 C C . GLY B 1 73 ? -109.520 21.590 313.807 1.00 30.82 94 GLY B C 1
ATOM 2701 O O . GLY B 1 73 ? -109.382 21.148 312.659 1.00 31.84 94 GLY B O 1
ATOM 2702 N N . LEU B 1 74 ? -110.361 21.057 314.688 1.00 26.33 95 LEU B N 1
ATOM 2703 C CA . LEU B 1 74 ? -111.270 19.972 314.350 1.00 24.05 95 LEU B CA 1
ATOM 2704 C C . LEU B 1 74 ? -112.676 20.463 314.063 1.00 27.26 95 LEU B C 1
ATOM 2705 O O . LEU B 1 74 ? -113.555 19.653 313.762 1.00 29.26 95 LEU B O 1
ATOM 2710 N N . ALA B 1 75 ? -112.909 21.766 314.154 1.00 28.22 96 ALA B N 1
ATOM 2711 C CA . ALA B 1 75 ? -114.257 22.288 314.297 1.00 29.24 96 ALA B CA 1
ATOM 2712 C C . ALA B 1 75 ? -114.608 23.410 313.333 1.00 29.23 96 ALA B C 1
ATOM 2713 O O . ALA B 1 75 ? -115.756 23.866 313.346 1.00 31.73 96 ALA B O 1
ATOM 2715 N N . ASP B 1 76 ? -113.667 23.876 312.511 1.00 30.27 97 ASP B N 1
ATOM 2716 C CA . ASP B 1 76 ? -113.916 25.102 311.755 1.00 35.11 97 ASP B CA 1
ATOM 2717 C C . ASP B 1 76 ? -115.091 24.972 310.786 1.00 45.19 97 ASP B C 1
ATOM 2718 O O . ASP B 1 76 ? -115.674 25.991 310.405 1.00 42.59 97 ASP B O 1
ATOM 2723 N N . GLN B 1 77 ? -115.486 23.755 310.411 1.00 37.71 98 GLN B N 1
ATOM 2724 C CA . GLN B 1 77 ? -116.639 23.567 309.535 1.00 38.47 98 GLN B CA 1
ATOM 2725 C C . GLN B 1 77 ? -117.814 22.890 310.236 1.00 40.98 98 GLN B C 1
ATOM 2726 O O . GLN B 1 77 ? -118.668 22.294 309.570 1.00 39.71 98 GLN B O 1
ATOM 2732 N N . LEU B 1 78 ? -117.887 22.966 311.559 1.00 35.83 99 LEU B N 1
ATOM 2733 C CA . LEU B 1 78 ? -119.010 22.365 312.260 1.00 38.80 99 LEU B CA 1
ATOM 2734 C C . LEU B 1 78 ? -120.225 23.285 312.212 1.00 50.53 99 LEU B C 1
ATOM 2735 O O . LEU B 1 78 ? -120.087 24.501 312.095 1.00 50.61 99 LEU B O 1
ATOM 2740 N N . PRO B 1 91 ? -126.090 -0.901 314.597 1.00 52.00 112 PRO B N 1
ATOM 2741 C CA . PRO B 1 91 ? -125.135 -2.018 314.543 1.00 54.69 112 PRO B CA 1
ATOM 2742 C C . PRO B 1 91 ? -125.825 -3.357 314.318 1.00 53.82 112 PRO B C 1
ATOM 2743 O O . PRO B 1 91 ? -125.218 -4.290 313.793 1.00 50.17 112 PRO B O 1
ATOM 2747 N N . SER B 1 92 ? -127.101 -3.424 314.700 1.00 54.74 113 SER B N 1
ATOM 2748 C CA . SER B 1 92 ? -127.820 -4.693 314.720 1.00 52.30 113 SER B CA 1
ATOM 2749 C C . SER B 1 92 ? -128.140 -5.204 313.321 1.00 50.17 113 SER B C 1
ATOM 2750 O O . SER B 1 92 ? -128.217 -6.420 313.111 1.00 51.50 113 SER B O 1
ATOM 2753 N N . GLN B 1 93 ? -128.348 -4.306 312.359 1.00 45.57 114 GLN B N 1
ATOM 2754 C CA . GLN B 1 93 ? -128.707 -4.697 311.002 1.00 44.53 114 GLN B CA 1
ATOM 2755 C C . GLN B 1 93 ? -127.508 -4.729 310.071 1.00 37.92 114 GLN B C 1
ATOM 2756 O O . GLN B 1 93 ? -127.674 -4.906 308.858 1.00 33.87 114 GLN B O 1
ATOM 2762 N N . LEU B 1 94 ? -126.300 -4.583 310.618 1.00 35.72 115 LEU B N 1
ATOM 2763 C CA . LEU B 1 94 ? -125.102 -4.549 309.793 1.00 34.44 115 LEU B CA 1
ATOM 2764 C C . LEU B 1 94 ? -124.980 -5.788 308.926 1.00 31.40 115 LEU B C 1
ATOM 2765 O O . LEU B 1 94 ? -124.478 -5.706 307.802 1.00 30.71 115 LEU B O 1
ATOM 2770 N N . ALA B 1 95 ? -125.436 -6.943 309.425 1.00 31.57 116 ALA B N 1
ATOM 2771 C CA . ALA B 1 95 ? -125.302 -8.181 308.673 1.00 27.84 116 ALA B CA 1
ATOM 2772 C C . ALA B 1 95 ? -126.077 -8.163 307.368 1.00 27.29 116 ALA B C 1
ATOM 2773 O O . ALA B 1 95 ? -125.788 -8.969 306.474 1.00 26.60 116 ALA B O 1
ATOM 2775 N N . SER B 1 96 ? -127.052 -7.264 307.230 1.00 33.60 117 SER B N 1
ATOM 2776 C CA . SER B 1 96 ? -127.792 -7.189 305.976 1.00 31.18 117 SER B CA 1
ATOM 2777 C C . SER B 1 96 ? -126.944 -6.639 304.837 1.00 32.47 117 SER B C 1
ATOM 2778 O O . SER B 1 96 ? -127.196 -6.974 303.673 1.00 31.40 117 SER B O 1
ATOM 2781 N N . TRP B 1 97 ? -125.938 -5.806 305.143 1.00 25.45 118 TRP B N 1
ATOM 2782 C CA . TRP B 1 97 ? -125.137 -5.152 304.115 1.00 28.69 118 TRP B CA 1
ATOM 2783 C C . TRP B 1 97 ? -123.689 -5.627 304.060 1.00 24.60 118 TRP B C 1
ATOM 2784 O O . TRP B 1 97 ? -123.003 -5.341 303.075 1.00 24.19 118 TRP B O 1
ATOM 2795 N N . TYR B 1 98 ? -123.220 -6.333 305.087 1.00 28.15 119 TYR B N 1
ATOM 2796 C CA . TYR B 1 98 ? -121.866 -6.856 305.169 1.00 30.27 119 TYR B CA 1
ATOM 2797 C C . TYR B 1 98 ? -121.907 -8.308 305.606 1.00 25.34 119 TYR B C 1
ATOM 2798 O O . TYR B 1 98 ? -122.676 -8.668 306.501 1.00 29.93 119 TYR B O 1
ATOM 2807 N N . ASP B 1 99 ? -121.055 -9.126 304.999 1.00 32.26 120 ASP B N 1
ATOM 2808 C CA . ASP B 1 99 ? -120.867 -10.488 305.476 1.00 33.85 120 ASP B CA 1
ATOM 2809 C C . ASP B 1 99 ? -119.835 -10.490 306.595 1.00 37.73 120 ASP B C 1
ATOM 2810 O O . ASP B 1 99 ? -118.668 -10.147 306.369 1.00 37.17 120 ASP B O 1
ATOM 2815 N N . LEU B 1 100 ? -120.260 -10.880 307.791 1.00 31.60 121 LEU B N 1
ATOM 2816 C CA . LEU B 1 100 ? -119.418 -10.857 308.979 1.00 40.14 121 LEU B CA 1
ATOM 2817 C C . LEU B 1 100 ? -118.870 -12.259 309.231 1.00 45.54 121 LEU B C 1
ATOM 2818 O O . LEU B 1 100 ? -119.642 -13.199 309.438 1.00 50.09 121 LEU B O 1
ATOM 2823 N N . ARG B 1 101 ? -117.542 -12.395 309.218 1.00 37.33 122 ARG B N 1
ATOM 2824 C CA . ARG B 1 101 ? -116.884 -13.699 309.231 1.00 44.29 122 ARG B CA 1
ATOM 2825 C C . ARG B 1 101 ? -115.752 -13.729 310.244 1.00 39.53 122 ARG B C 1
ATOM 2826 O O . ARG B 1 101 ? -114.858 -12.881 310.198 1.00 33.75 122 ARG B O 1
ATOM 2834 N N . LEU B 1 102 ? -115.778 -14.714 311.140 1.00 41.48 123 LEU B N 1
ATOM 2835 C CA . LEU B 1 102 ? -114.649 -14.971 312.033 1.00 41.50 123 LEU B CA 1
ATOM 2836 C C . LEU B 1 102 ? -113.554 -15.661 311.234 1.00 41.16 123 LEU B C 1
ATOM 2837 O O . LEU B 1 102 ? -113.715 -16.809 310.807 1.00 46.68 123 LEU B O 1
ATOM 2842 N N . VAL B 1 103 ? -112.441 -14.965 311.034 1.00 36.11 124 VAL B N 1
ATOM 2843 C CA . VAL B 1 103 ? -111.346 -15.471 310.213 1.00 33.21 124 VAL B CA 1
ATOM 2844 C C . VAL B 1 103 ? -110.371 -16.294 311.038 1.00 45.03 124 VAL B C 1
ATOM 2845 O O . VAL B 1 103 ? -109.901 -17.350 310.599 1.00 50.60 124 VAL B O 1
ATOM 2849 N N . GLY B 1 104 ? -110.073 -15.821 312.237 1.00 37.58 125 GLY B N 1
ATOM 2850 C CA . GLY B 1 104 ? -109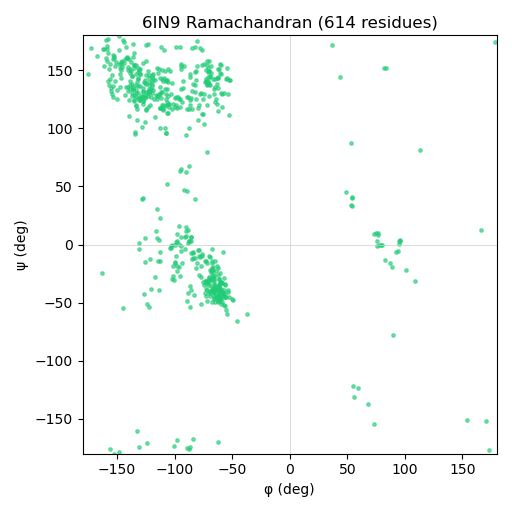.110 -16.490 313.093 1.00 42.14 125 GLY B CA 1
ATOM 2851 C C . GLY B 1 104 ? -108.798 -15.624 314.289 1.00 33.29 125 GLY B C 1
ATOM 2852 O O . GLY B 1 104 ? -109.627 -14.817 314.724 1.00 27.29 125 GLY B O 1
ATOM 2853 N N . GLU B 1 105 ? -107.589 -15.796 314.813 1.00 30.21 126 GLU B N 1
ATOM 2854 C CA . GLU B 1 105 ? -107.168 -15.078 316.001 1.00 30.44 126 GLU B CA 1
ATOM 2855 C C . GLU B 1 105 ? -105.870 -14.341 315.706 1.00 26.82 126 GLU B C 1
ATOM 2856 O O . GLU B 1 105 ? -105.139 -14.676 314.770 1.00 27.05 126 GLU B O 1
ATOM 2862 N N . SER B 1 106 ? -105.604 -13.312 316.505 1.00 28.17 127 SER B N 1
ATOM 2863 C CA . SER B 1 106 ? -104.424 -12.491 316.292 1.00 26.97 127 SER B CA 1
ATOM 2864 C C . SER B 1 106 ? -103.936 -11.967 317.629 1.00 25.71 127 SER B C 1
ATOM 2865 O O . SER B 1 106 ? -104.510 -12.242 318.686 1.00 24.12 127 SER B O 1
ATOM 2868 N N . ARG B 1 107 ? -102.871 -11.180 317.561 1.00 22.22 128 ARG B N 1
ATOM 2869 C CA . ARG B 1 107 ? -102.311 -10.521 318.726 1.00 21.66 128 ARG B CA 1
ATOM 2870 C C . ARG B 1 107 ? -102.009 -9.085 318.321 1.00 23.78 128 ARG B C 1
ATOM 2871 O O . ARG B 1 107 ? -101.324 -8.853 317.322 1.00 23.42 128 ARG B O 1
ATOM 2879 N N . VAL B 1 108 ? -102.571 -8.131 319.052 1.00 21.79 129 VAL B N 1
ATOM 2880 C CA . VAL B 1 108 ? -102.425 -6.705 318.763 1.00 21.36 129 VAL B CA 1
ATOM 2881 C C . VAL B 1 108 ? -102.158 -5.999 320.080 1.00 23.66 129 VAL B C 1
ATOM 2882 O O . VAL B 1 108 ? -102.833 -6.271 321.076 1.00 20.05 129 VAL B O 1
ATOM 2886 N N . ALA B 1 109 ? -101.162 -5.111 320.098 1.00 19.93 130 ALA B N 1
ATOM 2887 C CA . ALA B 1 109 ? -100.821 -4.353 321.303 1.00 22.93 130 ALA B CA 1
ATOM 2888 C C . ALA B 1 109 ? -100.574 -5.280 322.490 1.00 22.55 130 ALA B C 1
ATOM 2889 O O . ALA B 1 109 ? -100.880 -4.939 323.633 1.00 22.07 130 ALA B O 1
ATOM 2891 N N . GLY B 1 110 ? -100.028 -6.462 322.215 1.00 22.92 131 GLY B N 1
ATOM 2892 C CA . GLY B 1 110 ? -99.724 -7.418 323.256 1.00 26.13 131 GLY B CA 1
ATOM 2893 C C . GLY B 1 110 ? -100.927 -8.167 323.783 1.00 26.82 131 GLY B C 1
ATOM 2894 O O . GLY B 1 110 ? -100.800 -8.871 324.786 1.00 28.42 131 GLY B O 1
ATOM 2895 N N . ARG B 1 111 ? -102.085 -8.050 323.131 1.00 22.51 132 ARG B N 1
ATOM 2896 C CA . ARG B 1 111 ? -103.319 -8.622 323.655 1.00 22.75 132 ARG B CA 1
ATOM 2897 C C . ARG B 1 111 ? -103.887 -9.641 322.678 1.00 25.56 132 ARG B C 1
ATOM 2898 O O . ARG B 1 111 ? -103.806 -9.447 321.459 1.00 22.26 132 ARG B O 1
ATOM 2906 N N . PRO B 1 112 ? -104.492 -10.719 323.169 1.00 27.07 133 PRO B N 1
ATOM 2907 C CA . PRO B 1 112 ? -105.174 -11.641 322.253 1.00 29.73 133 PRO B CA 1
ATOM 2908 C C . PRO B 1 112 ? -106.414 -10.982 321.671 1.00 23.80 133 PRO B C 1
ATOM 2909 O O . PRO B 1 112 ? -107.165 -10.308 322.375 1.00 26.11 133 PRO B O 1
ATOM 2913 N N . ALA B 1 113 ? -106.618 -11.178 320.372 1.00 25.10 134 ALA B N 1
ATOM 2914 C CA . ALA B 1 113 ? -107.713 -10.553 319.653 1.00 26.30 134 ALA B CA 1
ATOM 2915 C C . ALA B 1 113 ? -108.371 -11.591 318.755 1.00 27.86 134 ALA B C 1
ATOM 2916 O O . ALA B 1 113 ? -107.815 -12.658 318.503 1.00 24.62 134 ALA B O 1
ATOM 2918 N N . VAL B 1 114 ? -109.570 -11.275 318.273 1.00 24.77 135 VAL B N 1
ATOM 2919 C CA . VAL B 1 114 ? -110.249 -12.082 317.264 1.00 27.17 135 VAL B CA 1
ATOM 2920 C C . VAL B 1 114 ? -110.330 -11.270 315.980 1.00 25.22 135 VAL B C 1
ATOM 2921 O O . VAL B 1 114 ? -110.523 -10.052 316.030 1.00 27.66 135 VAL B O 1
ATOM 2925 N N . VAL B 1 115 ? -110.183 -11.934 314.832 1.00 26.63 136 VAL B N 1
ATOM 2926 C CA . VAL B 1 115 ? -110.117 -11.250 313.538 1.00 26.13 136 VAL B CA 1
ATOM 2927 C C . VAL B 1 115 ? -111.440 -11.439 312.803 1.00 33.57 136 VAL B C 1
ATOM 2928 O O . VAL B 1 115 ? -111.844 -12.570 312.505 1.00 29.13 136 VAL B O 1
ATOM 2932 N N . LEU B 1 116 ? -112.091 -10.325 312.482 1.00 30.53 137 LEU B N 1
ATOM 2933 C CA . LEU B 1 116 ? -113.395 -10.293 311.832 1.00 30.31 137 LEU B CA 1
ATOM 2934 C C .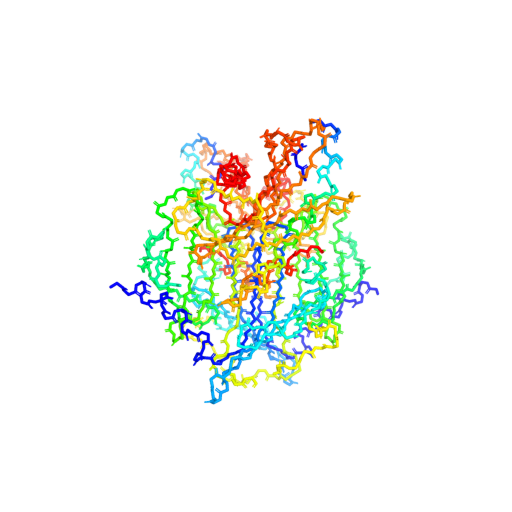 LEU B 1 116 ? -113.230 -9.751 310.425 1.00 33.35 137 LEU B C 1
ATOM 2935 O O . LEU B 1 116 ? -112.818 -8.599 310.259 1.00 32.94 137 LEU B O 1
ATOM 2940 N N . ALA B 1 117 ? -113.553 -10.557 309.417 1.00 26.96 138 ALA B N 1
ATOM 2941 C CA . ALA B 1 117 ? -113.583 -10.064 308.047 1.00 26.74 138 ALA B CA 1
ATOM 2942 C C . ALA B 1 117 ? -114.984 -9.528 307.786 1.00 34.49 138 ALA B C 1
ATOM 2943 O O . ALA B 1 117 ? -115.970 -10.274 307.869 1.00 32.61 138 ALA B O 1
ATOM 2945 N N . VAL B 1 118 ? -115.074 -8.225 307.526 1.00 30.82 139 VAL B N 1
ATOM 2946 C CA . VAL B 1 118 ? -116.345 -7.539 307.310 1.00 27.50 139 VAL B CA 1
ATOM 2947 C C . VAL B 1 118 ? -116.402 -7.230 305.823 1.00 32.84 139 VAL B C 1
ATOM 2948 O O . VAL B 1 118 ? -115.842 -6.231 305.359 1.00 30.01 139 VAL B O 1
ATOM 2952 N N . THR B 1 119 ? -117.054 -8.083 305.080 1.00 29.43 140 THR B N 1
ATOM 2953 C CA . THR B 1 119 ? -117.007 -8.037 303.629 1.00 27.32 140 THR B CA 1
ATOM 2954 C C . THR B 1 119 ? -118.284 -7.439 303.081 1.00 29.78 140 THR B C 1
ATOM 2955 O O . THR B 1 119 ? -119.379 -7.898 303.445 1.00 31.77 140 THR B O 1
ATOM 2959 N N . PRO B 1 120 ? -118.191 -6.448 302.197 1.00 28.53 141 PRO B N 1
ATOM 2960 C CA . PRO B 1 120 ? -119.407 -5.864 301.620 1.00 27.40 141 PRO B CA 1
ATOM 2961 C C . PRO B 1 120 ? -120.171 -6.901 300.820 1.00 29.40 141 PRO B C 1
ATOM 2962 O O . PRO B 1 120 ? -119.584 -7.746 300.139 1.00 26.20 141 PRO B O 1
ATOM 2966 N N . ARG B 1 121 ? -121.489 -6.822 300.898 1.00 30.58 142 ARG B N 1
ATOM 2967 C CA . ARG B 1 121 ? -122.340 -7.683 300.093 1.00 34.85 142 ARG B CA 1
ATOM 2968 C C . ARG B 1 121 ? -122.639 -7.096 298.728 1.00 35.89 142 ARG B C 1
ATOM 2969 O O . ARG B 1 121 ? -123.413 -7.687 297.975 1.00 33.39 142 ARG B O 1
ATOM 2977 N N . ASP B 1 122 ? -122.068 -5.942 298.404 1.00 28.16 143 ASP B N 1
ATOM 2978 C CA . ASP B 1 122 ? -122.209 -5.348 297.087 1.00 27.83 143 ASP B CA 1
ATOM 2979 C C . ASP B 1 122 ? -120.978 -4.492 296.838 1.00 28.64 143 ASP B C 1
ATOM 2980 O O . ASP B 1 122 ? -120.081 -4.398 297.682 1.00 28.04 143 ASP B O 1
ATOM 2985 N N . GLN B 1 123 ? -120.942 -3.867 295.670 1.00 25.32 144 GLN B N 1
ATOM 2986 C CA . GLN B 1 123 ? -119.804 -3.049 295.260 1.00 28.35 144 GLN B CA 1
ATOM 2987 C C . GLN B 1 123 ? -119.881 -1.607 295.764 1.00 26.63 144 GLN B C 1
ATOM 2988 O O . GLN B 1 123 ? -119.027 -0.786 295.398 1.00 29.67 144 GLN B O 1
ATOM 2994 N N . HIS B 1 124 ? -120.858 -1.276 296.601 1.00 25.18 145 HIS B N 1
ATOM 2995 C CA . HIS B 1 124 ? -121.171 0.113 296.907 1.00 23.14 145 HIS B CA 1
ATOM 2996 C C . HIS B 1 124 ? -120.546 0.608 298.197 1.00 27.30 145 HIS B C 1
ATOM 2997 O O . HIS B 1 124 ? -120.791 1.758 298.588 1.00 25.47 145 HIS B O 1
ATOM 3004 N N . ARG B 1 125 ? -119.748 -0.217 298.866 1.00 27.80 146 ARG B N 1
ATOM 3005 C CA . ARG B 1 125 ? -119.137 0.184 300.124 1.00 22.87 146 ARG B CA 1
ATOM 3006 C C . ARG B 1 125 ? -117.846 -0.595 300.306 1.00 23.88 146 ARG B C 1
ATOM 3007 O O . ARG B 1 125 ? -117.630 -1.624 299.671 1.00 24.65 146 ARG B O 1
ATOM 3015 N N . TYR B 1 126 ? -117.007 -0.109 301.205 1.00 22.45 147 TYR B N 1
ATOM 3016 C CA . TYR B 1 126 ? -115.730 -0.739 301.481 1.00 23.26 147 TYR B CA 1
ATOM 3017 C C . TYR B 1 126 ? -115.850 -1.747 302.613 1.00 25.45 147 TYR B C 1
ATOM 3018 O O . TYR B 1 126 ? -116.701 -1.621 303.498 1.00 26.92 147 TYR B O 1
ATOM 3027 N N . GLY B 1 127 ? -114.954 -2.744 302.592 1.00 26.54 148 GLY B N 1
ATOM 3028 C CA . GLY B 1 127 ? -114.883 -3.718 303.657 1.00 24.09 148 GLY B CA 1
ATOM 3029 C C . GLY B 1 127 ? -113.845 -3.375 304.712 1.00 26.37 148 GLY B C 1
ATOM 3030 O O . GLY B 1 127 ? -113.038 -2.456 304.570 1.00 26.09 148 GLY B O 1
ATOM 3031 N N . PHE B 1 128 ? -113.891 -4.126 305.804 1.00 25.67 149 PHE B N 1
ATOM 3032 C CA . PHE B 1 128 ? -112.973 -3.940 306.922 1.00 25.16 149 PHE B CA 1
ATOM 3033 C C . PHE B 1 128 ? -112.348 -5.270 307.307 1.00 31.34 149 PHE B C 1
ATOM 3034 O O . PHE B 1 128 ? -112.987 -6.322 307.221 1.00 29.54 149 PHE B O 1
ATOM 3042 N N . GLU B 1 129 ? -111.100 -5.210 307.754 1.00 27.63 150 GLU B N 1
ATOM 3043 C CA . GLU B 1 129 ? -110.524 -6.251 308.593 1.00 28.03 150 GLU B CA 1
ATOM 3044 C C . GLU B 1 129 ? -110.462 -5.655 309.987 1.00 25.09 150 GLU B C 1
ATOM 3045 O O . GLU B 1 129 ? -109.698 -4.713 310.217 1.00 25.27 150 GLU B O 1
ATOM 3051 N N . LEU B 1 130 ? -111.253 -6.203 310.909 1.00 21.93 151 LEU B N 1
ATOM 3052 C CA . LEU B 1 130 ? -111.289 -5.760 312.297 1.00 22.90 151 LEU B CA 1
ATOM 3053 C C . LEU B 1 130 ? -110.632 -6.801 313.193 1.00 26.63 151 LEU B C 1
ATOM 3054 O O . LEU B 1 130 ? -110.908 -8.001 313.079 1.00 27.68 151 LEU B O 1
ATOM 3059 N N . HIS B 1 131 ? -109.780 -6.338 314.094 1.00 24.62 152 HIS B N 1
ATOM 3060 C CA . HIS B 1 131 ? -109.241 -7.170 315.162 1.00 24.27 152 HIS B CA 1
ATOM 3061 C C . HIS B 1 131 ? -109.852 -6.670 316.459 1.00 26.31 152 HIS B C 1
ATOM 3062 O O . HIS B 1 131 ? -109.645 -5.511 316.833 1.00 23.49 152 HIS B O 1
ATOM 3069 N N . LEU B 1 132 ? -110.640 -7.517 317.120 1.00 21.55 153 LEU B N 1
ATOM 3070 C CA . LEU B 1 132 ? -111.372 -7.106 318.311 1.00 24.01 153 LEU B CA 1
ATOM 3071 C C . LEU B 1 132 ? -110.725 -7.722 319.539 1.00 24.85 153 LEU B C 1
ATOM 3072 O O . LEU B 1 132 ? -110.392 -8.909 319.532 1.00 27.89 153 LEU B O 1
ATOM 3077 N N . ASP B 1 133 ? -110.535 -6.907 320.573 1.00 20.38 154 ASP B N 1
ATOM 3078 C CA . ASP B 1 133 ? -109.962 -7.387 321.816 1.00 23.97 154 ASP B CA 1
ATOM 3079 C C . ASP B 1 133 ? -110.747 -8.593 322.313 1.00 31.43 154 ASP B C 1
ATOM 3080 O O . ASP B 1 133 ? -111.983 -8.564 322.382 1.00 30.93 154 ASP B O 1
ATOM 3085 N N . ARG B 1 134 ? -110.023 -9.666 322.631 1.00 26.36 155 ARG B N 1
ATOM 3086 C CA . ARG B 1 134 ? -110.692 -10.891 323.056 1.00 33.04 155 ARG B CA 1
ATOM 3087 C C . ARG B 1 134 ? -111.484 -10.672 324.341 1.00 37.60 155 ARG B C 1
ATOM 3088 O O . ARG B 1 134 ? -112.638 -11.111 324.450 1.00 36.90 155 ARG B O 1
ATOM 3096 N N . ASP B 1 135 ? -110.890 -9.976 325.317 1.00 35.89 156 ASP B N 1
ATOM 3097 C CA . ASP B 1 135 ? -111.520 -9.836 326.628 1.00 39.57 156 ASP B CA 1
ATOM 3098 C C . ASP B 1 135 ? -112.694 -8.863 326.615 1.00 42.27 156 ASP B C 1
ATOM 3099 O O . ASP B 1 135 ? -113.661 -9.066 327.356 1.00 48.22 156 ASP B O 1
ATOM 3104 N N . THR B 1 136 ? -112.633 -7.800 325.811 1.00 36.21 157 THR B N 1
ATOM 3105 C CA . THR B 1 136 ? -113.612 -6.724 325.907 1.00 39.42 157 THR B CA 1
ATOM 3106 C C . THR B 1 136 ? -114.404 -6.459 324.637 1.00 38.50 157 THR B C 1
ATOM 3107 O O . THR B 1 136 ? -115.406 -5.737 324.703 1.00 42.35 157 THR B O 1
ATOM 3111 N N . GLY B 1 137 ? -114.005 -7.016 323.496 1.00 30.82 158 GLY B N 1
ATOM 3112 C CA . GLY B 1 137 ? -114.605 -6.662 322.228 1.00 29.33 158 GLY B CA 1
ATOM 3113 C C . GLY B 1 137 ? -114.184 -5.321 321.667 1.00 29.42 158 GLY B C 1
ATOM 3114 O O . GLY B 1 137 ? -114.638 -4.952 320.579 1.00 31.95 158 GLY B O 1
ATOM 3115 N N . LEU B 1 138 ? -113.342 -4.573 322.364 1.00 32.77 159 LEU B N 1
ATOM 3116 C CA . LEU B 1 138 ? -112.935 -3.270 321.860 1.00 35.53 159 LEU B CA 1
ATOM 3117 C C . LEU B 1 138 ? -112.130 -3.433 320.572 1.00 29.54 159 LEU B C 1
ATOM 3118 O O . LEU B 1 138 ? -111.356 -4.389 320.434 1.00 29.52 159 LEU B O 1
ATOM 3123 N N . PRO B 1 139 ? -112.305 -2.543 319.596 1.00 28.72 160 PRO B N 1
ATOM 3124 C CA . PRO B 1 139 ? -111.531 -2.658 318.352 1.00 29.70 160 PRO B CA 1
ATOM 3125 C C . PRO B 1 139 ? -110.076 -2.276 318.597 1.00 30.40 160 PRO B C 1
ATOM 3126 O O . PRO B 1 139 ? -109.777 -1.159 319.022 1.00 29.42 160 PRO B O 1
ATOM 3130 N N . LEU B 1 140 ? -109.171 -3.217 318.340 1.00 22.54 161 LEU B N 1
ATOM 3131 C CA . LEU B 1 140 ? -107.738 -2.956 318.455 1.00 19.90 161 LEU B CA 1
ATOM 3132 C C . LEU B 1 140 ? -107.110 -2.571 317.132 1.00 24.60 161 LEU B C 1
ATOM 3133 O O . LEU B 1 140 ? -106.095 -1.859 317.115 1.00 22.34 161 LEU B O 1
ATOM 3138 N N . LYS B 1 141 ? -107.689 -3.028 316.027 1.00 21.63 162 LYS B N 1
ATOM 3139 C CA . LYS B 1 141 ? -107.160 -2.702 314.715 1.00 20.17 162 LYS B CA 1
ATOM 3140 C C . LYS B 1 141 ? -108.307 -2.676 313.724 1.00 25.54 162 LYS B C 1
ATOM 3141 O O . LYS B 1 141 ? -109.132 -3.595 313.698 1.00 24.10 162 LYS B O 1
ATOM 3147 N N . SER B 1 142 ? -108.352 -1.636 312.902 1.00 20.64 163 SER B N 1
ATOM 3148 C CA . SER B 1 142 ? -109.357 -1.540 311.851 1.00 21.78 163 SER B CA 1
ATOM 3149 C C . SER B 1 142 ? -108.659 -1.151 310.557 1.00 22.48 163 SER B C 1
ATOM 3150 O O . SER B 1 142 ? -108.062 -0.076 310.477 1.00 22.96 163 SER B O 1
ATOM 3153 N N . LEU B 1 143 ? -108.709 -2.037 309.567 1.00 21.33 164 LEU B N 1
ATOM 3154 C CA . LEU B 1 143 ? -108.129 -1.824 308.248 1.00 22.59 164 LEU B CA 1
ATOM 3155 C C . LEU B 1 143 ? -109.260 -1.671 307.239 1.00 25.07 164 LEU B C 1
ATOM 3156 O O . LEU B 1 143 ? -110.091 -2.575 307.088 1.00 23.49 164 LEU B O 1
ATOM 3161 N N . LEU B 1 144 ? -109.301 -0.526 306.567 1.00 23.27 165 LEU B N 1
ATOM 3162 C CA . LEU B 1 144 ? -110.295 -0.270 305.531 1.00 20.28 165 LEU B CA 1
ATOM 3163 C C . LEU B 1 144 ? -109.737 -0.749 304.195 1.00 26.47 165 LEU B C 1
ATOM 3164 O O . LEU B 1 144 ? -108.641 -0.348 303.796 1.00 20.80 165 LEU B O 1
ATOM 3169 N N . LEU B 1 145 ? -110.498 -1.591 303.495 1.00 25.00 166 LEU B N 1
ATOM 3170 C CA . LEU B 1 145 ? -110.031 -2.252 302.281 1.00 28.59 166 LEU B CA 1
ATOM 3171 C C . LEU B 1 145 ? -110.909 -1.882 301.093 1.00 29.25 166 LEU B C 1
ATOM 3172 O O . LEU B 1 145 ? -112.136 -1.819 301.210 1.00 30.69 166 LEU B O 1
ATOM 3177 N N . ASN B 1 146 ? -110.290 -1.672 299.935 1.00 30.55 167 ASN B N 1
ATOM 3178 C CA . ASN B 1 146 ? -111.108 -1.494 298.749 1.00 33.58 167 ASN B CA 1
ATOM 3179 C C . ASN B 1 146 ? -111.377 -2.845 298.083 1.00 44.60 167 ASN B C 1
ATOM 3180 O O . ASN B 1 146 ? -110.999 -3.909 298.580 1.00 44.30 167 ASN B O 1
ATOM 3185 N N . GLU B 1 147 ? -112.041 -2.780 296.926 1.00 46.17 168 GLU B N 1
ATOM 3186 C CA . GLU B 1 147 ? -112.469 -3.962 296.183 1.00 47.69 168 GLU B CA 1
ATOM 3187 C C . GLU B 1 147 ? -111.303 -4.858 295.787 1.00 47.76 168 GLU B C 1
ATOM 3188 O O . GLU B 1 147 ? -111.469 -6.081 295.680 1.00 47.58 168 GLU B O 1
ATOM 3194 N N . LYS B 1 148 ? -110.135 -4.275 295.535 1.00 47.63 169 LYS B N 1
ATOM 3195 C CA . LYS B 1 148 ? -108.951 -5.026 295.150 1.00 46.93 169 LYS B CA 1
ATOM 3196 C C . LYS B 1 148 ? -108.121 -5.450 296.350 1.00 44.79 169 LYS B C 1
ATOM 3197 O O . LYS B 1 148 ? -106.965 -5.846 296.179 1.00 50.86 169 LYS B O 1
ATOM 3203 N N . GLY B 1 149 ? -108.687 -5.376 297.555 1.00 48.81 170 GLY B N 1
ATOM 3204 C CA . GLY B 1 149 ? -107.997 -5.778 298.763 1.00 45.39 170 GLY B CA 1
ATOM 3205 C C . GLY B 1 149 ? -106.904 -4.844 299.227 1.00 41.75 170 GLY B C 1
ATOM 3206 O O . GLY B 1 149 ? -106.158 -5.198 300.144 1.00 42.95 170 GLY B O 1
ATOM 3207 N N . GLN B 1 150 ? -106.784 -3.665 298.627 1.00 38.21 171 GLN B N 1
ATOM 3208 C CA . GLN B 1 150 ? -105.742 -2.722 298.997 1.00 36.07 171 GLN B CA 1
ATOM 3209 C C . GLN B 1 150 ? -106.151 -1.907 300.221 1.00 33.06 171 GLN B C 1
ATOM 3210 O O . GLN B 1 150 ? -107.327 -1.596 300.437 1.00 30.18 171 GLN B O 1
ATOM 3216 N N . LEU B 1 151 ? -105.149 -1.533 301.007 1.00 31.50 172 LEU B N 1
ATOM 3217 C CA . LEU B 1 151 ? -105.367 -0.839 302.263 1.00 27.55 172 LEU B CA 1
ATOM 3218 C C . LEU B 1 151 ? -105.588 0.648 302.007 1.00 26.28 172 LEU B C 1
ATOM 3219 O O . LEU B 1 151 ? -104.757 1.309 301.376 1.00 28.32 172 LEU B O 1
ATOM 3224 N N . LEU B 1 152 ? -106.703 1.176 302.501 1.00 21.50 173 LEU B N 1
ATOM 3225 C CA . LEU B 1 152 ? -106.983 2.599 302.386 1.00 20.31 173 LEU B CA 1
ATOM 3226 C C . LEU B 1 152 ? -106.702 3.365 303.671 1.00 23.39 173 LEU B C 1
ATOM 3227 O O . LEU B 1 152 ? -106.417 4.567 303.608 1.00 22.63 173 LEU B O 1
ATOM 3232 N N . GLU B 1 153 ? -106.791 2.714 304.830 1.00 20.74 174 GLU B N 1
ATOM 3233 C CA . GLU B 1 153 ? -106.443 3.384 306.076 1.00 19.01 174 GLU B CA 1
ATOM 3234 C C . GLU B 1 153 ? -106.177 2.327 307.140 1.00 19.64 174 GLU B C 1
ATOM 3235 O O . GLU B 1 153 ? -106.681 1.202 307.060 1.00 21.92 174 GLU B O 1
ATOM 3241 N N . ARG B 1 154 ? -105.363 2.693 308.121 1.00 19.14 175 ARG B N 1
ATOM 3242 C CA . ARG B 1 154 ? -105.022 1.824 309.239 1.00 18.72 175 ARG B CA 1
ATOM 3243 C C . ARG B 1 154 ? -105.296 2.574 310.524 1.00 20.48 175 ARG B C 1
ATOM 3244 O O . ARG B 1 154 ? -104.811 3.694 310.704 1.00 19.24 175 ARG B O 1
ATOM 3252 N N . PHE B 1 155 ? -106.065 1.948 311.405 1.00 18.71 176 PHE B N 1
ATOM 3253 C CA . PHE B 1 155 ? -106.376 2.426 312.746 1.00 16.87 176 PHE B CA 1
ATOM 3254 C C . PHE B 1 155 ? -105.923 1.319 313.684 1.00 20.69 176 PHE B C 1
ATOM 3255 O O . PHE B 1 155 ? -106.409 0.188 313.573 1.00 20.37 176 PHE B O 1
ATOM 3263 N N . GLN B 1 156 ? -104.968 1.604 314.562 1.00 16.68 177 GLN B N 1
ATOM 3264 C CA . GLN B 1 156 ? -104.396 0.494 315.317 1.00 18.00 177 GLN B CA 1
ATOM 3265 C C . GLN B 1 156 ? -103.937 0.971 316.679 1.00 18.89 177 GLN B C 1
ATOM 3266 O O . GLN B 1 156 ? -103.126 1.895 316.769 1.00 20.03 177 GLN B O 1
ATOM 3272 N N . PHE B 1 157 ? -104.424 0.314 317.735 1.00 17.36 178 PHE B N 1
ATOM 3273 C CA . PHE B 1 157 ? -103.872 0.546 319.060 1.00 15.44 178 PHE B CA 1
ATOM 3274 C C . PHE B 1 157 ? -102.471 -0.028 319.177 1.00 16.66 178 PHE B C 1
ATOM 3275 O O . PHE B 1 157 ? -102.193 -1.147 318.725 1.00 20.08 178 PHE B O 1
ATOM 3283 N N . THR B 1 158 ? -101.603 0.730 319.821 1.00 15.10 179 THR B N 1
ATOM 3284 C CA . THR B 1 158 ? -100.278 0.259 320.206 1.00 16.79 179 THR B CA 1
ATOM 3285 C C . THR B 1 158 ? -100.216 -0.113 321.677 1.00 21.90 179 THR B C 1
ATOM 3286 O O . THR B 1 158 ? -99.340 -0.887 322.076 1.00 21.54 179 THR B O 1
ATOM 3290 N N . GLN B 1 159 ? -101.164 0.368 322.475 1.00 21.62 180 GLN B N 1
ATOM 3291 C CA . GLN B 1 159 ? -101.217 0.051 323.894 1.00 22.48 180 GLN B CA 1
ATOM 3292 C C . GLN B 1 159 ? -102.667 0.199 324.320 1.00 27.81 180 GLN B C 1
ATOM 3293 O O . GLN B 1 159 ? -103.311 1.196 323.985 1.00 22.19 180 GLN B O 1
ATOM 3299 N N . LEU B 1 160 ? -103.202 -0.812 324.995 1.00 23.41 181 LEU B N 1
ATOM 3300 C CA . LEU B 1 160 ? -104.546 -0.726 325.544 1.00 25.66 181 LEU B CA 1
ATOM 3301 C C . LEU B 1 160 ? -104.496 -1.239 326.971 1.00 36.45 181 LEU B C 1
ATOM 3302 O O . LEU B 1 160 ? -104.130 -2.395 327.200 1.00 32.23 181 LEU B O 1
ATOM 3307 N N . ASN B 1 161 ? -104.846 -0.375 327.925 1.00 28.97 182 ASN B N 1
ATOM 3308 C CA . ASN B 1 161 ? -104.784 -0.690 329.348 1.00 31.24 182 ASN B CA 1
ATOM 3309 C C . ASN B 1 161 ? -106.221 -0.728 329.856 1.00 34.61 182 ASN B C 1
ATOM 3310 O O . ASN B 1 161 ? -106.833 0.322 330.076 1.00 25.80 182 ASN B O 1
ATOM 3315 N N . THR B 1 162 ? -106.764 -1.937 330.002 1.00 33.00 183 THR B N 1
ATOM 3316 C CA . THR B 1 162 ? -108.086 -2.139 330.583 1.00 34.14 183 THR B CA 1
ATOM 3317 C C . THR B 1 162 ? -108.019 -2.421 332.074 1.00 39.45 183 THR B C 1
ATOM 3318 O O . THR B 1 162 ? -109.042 -2.751 332.680 1.00 40.04 183 THR B O 1
ATOM 3322 N N . GLY B 1 163 ? -106.838 -2.318 332.671 1.00 36.25 184 GLY B N 1
ATOM 3323 C CA . GLY B 1 163 ? -106.709 -2.345 334.113 1.00 46.10 184 GLY B CA 1
ATOM 3324 C C . GLY B 1 163 ? -106.468 -0.933 334.601 1.00 45.85 184 GLY B C 1
ATOM 3325 O O . GLY B 1 163 ? -106.396 -0.674 335.806 1.00 55.21 184 GLY B O 1
ATOM 3326 N N . ALA B 1 164 ? -106.360 -0.011 333.641 1.00 50.34 185 ALA B N 1
ATOM 3327 C CA . ALA B 1 164 ? -106.039 1.389 333.895 1.00 54.08 185 ALA B CA 1
ATOM 3328 C C . ALA B 1 164 ? -106.852 1.964 335.046 1.00 57.39 185 ALA B C 1
ATOM 3329 O O . ALA B 1 164 ? -106.295 2.270 336.108 1.00 58.51 185 ALA B O 1
ATOM 3331 N N . ALA B 1 165 ? -108.171 2.061 334.860 1.00 50.57 186 ALA B N 1
ATOM 3332 C CA . ALA B 1 165 ? -108.994 2.988 335.627 1.00 56.94 186 ALA B CA 1
ATOM 3333 C C . ALA B 1 165 ? -108.374 4.377 335.501 1.00 58.24 186 ALA B C 1
ATOM 3334 O O . ALA B 1 165 ? -107.539 4.762 336.328 1.00 51.87 186 ALA B O 1
ATOM 3336 N N . PRO B 1 166 ? -108.737 5.150 334.464 1.00 60.89 187 PRO B N 1
ATOM 3337 C CA . PRO B 1 166 ? -108.178 6.486 334.214 1.00 56.04 187 PRO B CA 1
ATOM 3338 C C . PRO B 1 166 ? -108.484 7.477 335.336 1.00 56.21 187 PRO B C 1
ATOM 3339 O O . PRO B 1 166 ? -109.539 7.350 335.960 1.00 61.56 187 PRO B O 1
ATOM 3343 N N . GLN B 1 170 ? -107.203 10.969 333.395 1.00 43.81 191 GLN B N 1
ATOM 3344 C CA . GLN B 1 170 ? -107.134 12.345 332.921 1.00 43.66 191 GLN B CA 1
ATOM 3345 C C . GLN B 1 170 ? -108.215 12.609 331.879 1.00 41.26 191 GLN B C 1
ATOM 3346 O O . GLN B 1 170 ? -107.946 12.606 330.679 1.00 39.92 191 GLN B O 1
ATOM 3352 N N . LEU B 1 171 ? -109.444 12.830 332.338 1.00 36.85 192 LEU B N 1
ATOM 3353 C CA . LEU B 1 171 ? -110.548 13.157 331.451 1.00 36.72 192 LEU B CA 1
ATOM 3354 C C . LEU B 1 171 ? -110.706 14.658 331.253 1.00 35.20 192 LEU B C 1
ATOM 3355 O O . LEU B 1 171 ? -111.570 15.077 330.481 1.00 36.73 192 LEU B O 1
ATOM 3360 N N . GLN B 1 172 ? -109.905 15.466 331.941 1.00 40.61 193 GLN B N 1
ATOM 3361 C CA . GLN B 1 172 ? -109.967 16.918 331.832 1.00 44.31 193 GLN B CA 1
ATOM 3362 C C . GLN B 1 172 ? -109.090 17.369 330.670 1.00 38.61 193 GLN B C 1
ATOM 3363 O O . GLN B 1 172 ? -107.878 17.127 330.672 1.00 38.36 193 GLN B O 1
ATOM 3369 N N . ALA B 1 173 ? -109.697 18.024 329.687 1.00 37.04 194 ALA B N 1
ATOM 3370 C CA . ALA B 1 173 ? -108.946 18.469 328.525 1.00 39.74 194 ALA B CA 1
ATOM 3371 C C . ALA B 1 173 ? -108.240 19.790 328.810 1.00 35.56 194 ALA B C 1
ATOM 3372 O O . ALA B 1 173 ? -108.471 20.444 329.829 1.00 37.08 194 ALA B O 1
ATOM 3374 N N . GLY B 1 174 ? -107.356 20.171 327.883 1.00 34.02 195 GLY B N 1
ATOM 3375 C CA . GLY B 1 174 ? -106.619 21.411 327.998 1.00 34.42 195 GLY B CA 1
ATOM 3376 C C . GLY B 1 174 ? -107.431 22.614 327.555 1.00 32.70 195 GLY B C 1
ATOM 3377 O O . GLY B 1 174 ? -108.553 22.508 327.052 1.00 32.94 195 GLY B O 1
ATOM 3378 N N . ALA B 1 175 ? -106.831 23.791 327.740 1.00 31.45 196 ALA B N 1
ATOM 3379 C CA . ALA B 1 175 ? -107.527 25.033 327.430 1.00 34.64 196 ALA B CA 1
ATOM 3380 C C . ALA B 1 175 ? -107.945 25.111 325.965 1.00 33.68 196 ALA B C 1
ATOM 3381 O O . ALA B 1 175 ? -108.988 25.696 325.655 1.00 31.47 196 ALA B O 1
ATOM 3383 N N . GLU B 1 176 ? -107.166 24.523 325.046 1.00 32.86 197 GLU B N 1
ATOM 3384 C CA . GLU B 1 176 ? -107.527 24.636 323.633 1.00 31.20 197 GLU B CA 1
ATOM 3385 C C . GLU B 1 176 ? -108.791 23.860 323.275 1.00 30.21 197 GLU B C 1
ATOM 3386 O O . GLU B 1 176 ? -109.307 24.042 322.168 1.00 34.48 197 GLU B O 1
ATOM 3392 N N . CYS B 1 177 ? -109.307 23.015 324.174 1.00 28.12 198 CYS B N 1
ATOM 3393 C CA . CYS B 1 177 ? -110.545 22.273 323.939 1.00 30.79 198 CYS B CA 1
ATOM 3394 C C . CYS B 1 177 ? -111.707 23.157 324.384 1.00 35.20 198 CYS B C 1
ATOM 3395 O O . CYS B 1 177 ? -112.015 23.238 325.576 1.00 37.30 198 CYS B O 1
ATOM 3398 N N . GLN B 1 178 ? -112.365 23.808 323.426 1.00 33.05 199 GLN B N 1
ATOM 3399 C CA . GLN B 1 178 ? -113.384 24.813 323.724 1.00 33.96 199 GLN B CA 1
ATOM 3400 C C . GLN B 1 178 ? -114.780 24.208 323.765 1.00 36.35 199 GLN B C 1
ATOM 3401 O O . GLN B 1 178 ? -115.132 23.365 322.934 1.00 32.61 199 GLN B O 1
ATOM 3407 N N . VAL B 1 179 ? -115.584 24.675 324.728 1.00 35.22 200 VAL B N 1
ATOM 3408 C CA . VAL B 1 179 ? -116.919 24.131 324.944 1.00 33.12 200 VAL B CA 1
ATOM 3409 C C . VAL B 1 179 ? -117.804 24.415 323.740 1.00 31.88 200 VAL B C 1
ATOM 3410 O O . VAL B 1 179 ? -117.813 25.527 323.197 1.00 34.65 200 VAL B O 1
ATOM 3414 N N . VAL B 1 180 ? -118.555 23.405 323.319 1.00 36.91 201 VAL B N 1
ATOM 3415 C CA . VAL B 1 180 ? -119.432 23.513 322.166 1.00 40.53 201 VAL B CA 1
ATOM 3416 C C . VAL B 1 180 ? -120.765 24.119 322.582 1.00 52.38 201 VAL B C 1
ATOM 3417 O O . VAL B 1 180 ? -121.373 24.872 321.819 1.00 55.38 201 VAL B O 1
ATOM 3421 N N . THR B 1 190 ? -136.043 22.151 306.972 1.00 49.01 211 THR B N 1
ATOM 3422 C CA . THR B 1 190 ? -136.683 21.505 305.825 1.00 49.59 211 THR B CA 1
ATOM 3423 C C . THR B 1 190 ? -135.883 21.731 304.540 1.00 46.11 211 THR B C 1
ATOM 3424 O O . THR B 1 190 ? -135.921 22.815 303.947 1.00 46.82 211 THR B O 1
ATOM 3428 N N . VAL B 1 191 ? -135.161 20.701 304.109 1.00 37.97 212 VAL B N 1
ATOM 3429 C CA . VAL B 1 191 ? -134.341 20.763 302.905 1.00 29.96 212 VAL B CA 1
ATOM 3430 C C . VAL B 1 191 ? -135.134 20.169 301.747 1.00 28.15 212 VAL B C 1
ATOM 3431 O O . VAL B 1 191 ? -135.630 19.041 301.842 1.00 27.36 212 VAL B O 1
ATOM 3435 N N . ALA B 1 192 ? -135.254 20.928 300.659 1.00 23.07 213 ALA B N 1
ATOM 3436 C CA . ALA B 1 192 ? -136.138 20.576 299.545 1.00 24.94 213 ALA B CA 1
ATOM 3437 C C . ALA B 1 192 ? -135.416 19.760 298.476 1.00 25.52 213 ALA B C 1
ATOM 3438 O O . ALA B 1 192 ? -135.548 20.027 297.279 1.00 20.95 213 ALA B O 1
ATOM 3440 N N . TRP B 1 193 ? -134.668 18.748 298.924 1.00 22.10 214 TRP B N 1
ATOM 3441 C CA . TRP B 1 193 ? -133.872 17.867 298.077 1.00 20.92 214 TRP B CA 1
ATOM 3442 C C . TRP B 1 193 ? -133.866 16.472 298.678 1.00 26.98 214 TRP B C 1
ATOM 3443 O O . TRP B 1 193 ? -133.967 16.310 299.896 1.00 27.40 214 TRP B O 1
ATOM 3454 N N . ARG B 1 194 ? -133.705 15.470 297.817 1.00 22.44 215 ARG B N 1
ATOM 3455 C CA . ARG B 1 194 ? -133.664 14.082 298.257 1.00 28.05 215 ARG B CA 1
ATOM 3456 C C . ARG B 1 194 ? -132.835 13.287 297.258 1.00 29.01 215 ARG B C 1
ATOM 3457 O O . ARG B 1 194 ? -132.627 13.713 296.118 1.00 24.55 215 ARG B O 1
ATOM 3465 N N . SER B 1 195 ? -132.357 12.125 297.685 1.00 29.47 216 SER B N 1
ATOM 3466 C CA . SER B 1 195 ? -131.745 11.212 296.729 1.00 29.79 216 SER B CA 1
ATOM 3467 C C . SER B 1 195 ? -132.790 10.233 296.214 1.00 28.05 216 SER B C 1
ATOM 3468 O O . SER B 1 195 ? -133.598 9.701 296.980 1.00 35.77 216 SER B O 1
ATOM 3471 N N . GLU B 1 196 ? -132.794 10.030 294.903 1.00 25.49 217 GLU B N 1
ATOM 3472 C CA . GLU B 1 196 ? -133.625 8.991 294.317 1.00 28.14 217 GLU B CA 1
ATOM 3473 C C . GLU B 1 196 ? -132.942 7.629 294.342 1.00 30.17 217 GLU B C 1
ATOM 3474 O O . GLU B 1 196 ? -133.602 6.613 294.102 1.00 34.89 217 GLU B O 1
ATOM 3480 N N . TRP B 1 197 ? -131.642 7.569 294.639 1.00 27.57 218 TRP B N 1
ATOM 3481 C CA . TRP B 1 197 ? -130.968 6.280 294.742 1.00 28.62 218 TRP B CA 1
ATOM 3482 C C . TRP B 1 197 ? -129.978 6.281 295.892 1.00 26.81 218 TRP B C 1
ATOM 3483 O O . TRP B 1 197 ? -129.176 7.207 296.031 1.00 25.25 218 TRP B O 1
ATOM 3494 N N . LEU B 1 198 ? -130.045 5.238 296.709 1.00 23.29 219 LEU B N 1
ATOM 3495 C CA . LEU B 1 198 ? -129.086 4.969 297.761 1.00 26.22 219 LEU B CA 1
ATOM 3496 C C . LEU B 1 198 ? -128.692 3.501 297.704 1.00 23.98 219 LEU B C 1
ATOM 3497 O O . LEU B 1 198 ? -129.521 2.651 297.364 1.00 24.79 219 LEU B O 1
ATOM 3502 N N . PRO B 1 199 ? -127.449 3.169 298.043 1.00 25.81 220 PRO B N 1
ATOM 3503 C CA . PRO B 1 199 ? -127.122 1.765 298.264 1.00 25.94 220 PRO B CA 1
ATOM 3504 C C . PRO B 1 199 ? -127.958 1.215 299.396 1.00 25.44 220 PRO B C 1
ATOM 3505 O O . PRO B 1 199 ? -128.325 1.949 300.333 1.00 24.57 220 PRO B O 1
ATOM 3509 N N . PRO B 1 200 ? -128.318 -0.068 299.345 1.00 25.44 221 PRO B N 1
ATOM 3510 C CA . PRO B 1 200 ? -129.083 -0.662 300.448 1.00 23.82 221 PRO B CA 1
ATOM 3511 C C . PRO B 1 200 ? -128.400 -0.408 301.785 1.00 23.43 221 PRO B C 1
ATOM 3512 O O . PRO B 1 200 ? -127.174 -0.410 301.887 1.00 22.74 221 PRO B O 1
ATOM 3516 N N . GLY B 1 201 ? -129.203 -0.148 302.809 1.00 24.26 222 GLY B N 1
ATOM 3517 C CA . GLY B 1 201 ? -128.695 0.093 304.139 1.00 27.97 222 GLY B CA 1
ATOM 3518 C C . GLY B 1 201 ? -128.357 1.533 304.456 1.00 25.34 222 GLY B C 1
ATOM 3519 O O . GLY B 1 201 ? -128.254 1.878 305.635 1.00 23.26 222 GLY B O 1
ATOM 3520 N N . PHE B 1 202 ? -128.161 2.378 303.447 1.00 23.57 223 PHE B N 1
ATOM 3521 C CA . PHE B 1 202 ? -127.878 3.785 303.704 1.00 22.85 223 PHE B CA 1
ATOM 3522 C C . PHE B 1 202 ? -129.183 4.525 303.940 1.00 22.96 223 PHE B C 1
ATOM 3523 O O . PHE B 1 202 ? -130.143 4.378 303.173 1.00 29.20 223 PHE B O 1
ATOM 3531 N N . THR B 1 203 ? -129.218 5.306 305.012 1.00 24.03 224 THR B N 1
ATOM 3532 C CA . THR B 1 203 ? -130.391 6.075 305.384 1.00 26.74 224 THR B CA 1
ATOM 3533 C C . THR B 1 203 ? -129.970 7.505 305.693 1.00 25.05 224 THR B C 1
ATOM 3534 O O . THR B 1 203 ? -128.824 7.762 306.084 1.00 23.41 224 THR B O 1
ATOM 3538 N N . LEU B 1 204 ? -130.896 8.439 305.491 1.00 24.33 225 LEU B N 1
ATOM 3539 C CA . LEU B 1 204 ? -130.633 9.844 305.798 1.00 20.61 225 LEU B CA 1
ATOM 3540 C C . LEU B 1 204 ? -130.411 10.016 307.296 1.00 26.68 225 LEU B C 1
ATOM 3541 O O . LEU B 1 204 ? -131.248 9.614 308.110 1.00 29.43 225 LEU B O 1
ATOM 3546 N N . THR B 1 205 ? -129.271 10.599 307.655 1.00 22.08 226 THR B N 1
ATOM 3547 C CA . THR B 1 205 ? -128.922 10.922 309.035 1.00 26.02 226 THR B CA 1
ATOM 3548 C C . THR B 1 205 ? -129.472 12.285 309.435 1.00 31.53 226 THR B C 1
ATOM 3549 O O . THR B 1 205 ? -130.161 12.415 310.449 1.00 33.33 226 THR B O 1
ATOM 3553 N N . ARG B 1 206 ? -129.154 13.310 308.649 1.00 24.47 227 ARG B N 1
ATOM 3554 C CA . ARG B 1 206 ? -129.552 14.674 308.960 1.00 28.75 227 ARG B CA 1
ATOM 3555 C C . ARG B 1 206 ? -129.576 15.456 307.659 1.00 27.75 227 ARG B C 1
ATOM 3556 O O . ARG B 1 206 ? -128.905 15.093 306.686 1.00 23.30 227 ARG B O 1
ATOM 3564 N N . SER B 1 207 ? -130.367 16.527 307.644 1.00 26.14 228 SER B N 1
ATOM 3565 C CA . SER B 1 207 ? -130.318 17.476 306.541 1.00 24.42 228 SER B CA 1
ATOM 3566 C C . SER B 1 207 ? -130.411 18.897 307.084 1.00 28.73 228 SER B C 1
ATOM 3567 O O . SER B 1 207 ? -131.150 19.160 308.034 1.00 25.58 228 SER B O 1
ATOM 3570 N N . PHE B 1 208 ? -129.647 19.809 306.491 1.00 23.91 229 PHE B N 1
ATOM 3571 C CA . PHE B 1 208 ? -129.564 21.164 307.015 1.00 21.63 229 PHE B CA 1
ATOM 3572 C C . PHE B 1 208 ? -129.104 22.077 305.897 1.00 27.00 229 PHE B C 1
ATOM 3573 O O . PHE B 1 208 ? -128.623 21.627 304.857 1.00 22.92 229 PHE B O 1
ATOM 3581 N N . MET B 1 209 ? -129.277 23.368 306.117 1.00 28.37 230 MET B N 1
ATOM 3582 C CA . MET B 1 209 ? -128.803 24.370 305.189 1.00 28.85 230 MET B CA 1
ATOM 3583 C C . MET B 1 209 ? -127.534 24.983 305.732 1.00 32.85 230 MET B C 1
ATOM 3584 O O . MET B 1 209 ? -127.376 25.197 306.939 1.00 28.24 230 MET B O 1
ATOM 3589 N N . ARG B 1 210 ? -126.611 25.198 304.833 1.00 26.23 231 ARG B N 1
ATOM 3590 C CA . ARG B 1 210 ? -125.545 26.122 305.123 1.00 26.92 231 ARG B CA 1
ATOM 3591 C C . ARG B 1 210 ? -125.656 27.113 303.973 1.00 28.19 231 ARG B C 1
ATOM 3592 O O . ARG B 1 210 ? -126.630 27.130 303.207 1.00 30.95 231 ARG B O 1
ATOM 3600 N N . ARG B 1 211 ? -124.671 27.951 303.896 1.00 32.49 232 ARG B N 1
ATOM 3601 C CA . ARG B 1 211 ? -124.522 28.877 302.796 1.00 36.00 232 ARG B CA 1
ATOM 3602 C C . ARG B 1 211 ? -123.267 28.418 301.990 1.00 39.62 232 ARG B C 1
ATOM 3603 O O . ARG B 1 211 ? -122.631 27.387 302.358 1.00 53.62 232 ARG B O 1
ATOM 3611 N N . SER B 1 212 ? -122.996 28.990 300.779 1.00 23.55 233 SER B N 1
ATOM 3612 C CA . SER B 1 212 ? -121.836 28.593 299.916 1.00 28.26 233 SER B CA 1
ATOM 3613 C C . SER B 1 212 ? -120.556 29.325 300.313 1.00 34.28 233 SER B C 1
ATOM 3614 O O . SER B 1 212 ? -120.589 30.566 300.386 1.00 48.00 233 SER B O 1
ATOM 3617 N N . PRO B 1 213 ? -119.399 28.663 300.472 1.00 32.14 234 PRO B N 1
ATOM 3618 C CA . PRO B 1 213 ? -118.247 29.401 301.046 1.00 32.78 234 PRO B CA 1
ATOM 3619 C C . PRO B 1 213 ? -117.824 30.638 300.264 1.00 34.15 234 PRO B C 1
ATOM 3620 O O . PRO B 1 213 ? -116.989 31.395 300.777 1.00 37.91 234 PRO B O 1
ATOM 3624 N N . VAL B 1 214 ? -118.397 30.895 299.081 1.00 30.98 235 VAL B N 1
ATOM 3625 C CA . VAL B 1 214 ? -117.892 31.899 298.154 1.00 29.06 235 VAL B CA 1
ATOM 3626 C C . VAL B 1 214 ? -118.924 32.979 297.858 1.00 31.00 235 VAL B C 1
ATOM 3627 O O . VAL B 1 214 ? -118.573 34.154 297.700 1.00 28.45 235 VAL B O 1
ATOM 3631 N N . THR B 1 215 ? -120.190 32.604 297.732 1.00 31.96 236 THR B N 1
ATOM 3632 C CA . THR B 1 215 ? -121.226 33.473 297.187 1.00 32.25 236 THR B CA 1
ATOM 3633 C C . THR B 1 215 ? -122.358 33.626 298.194 1.00 34.03 236 THR B C 1
ATOM 3634 O O . THR B 1 215 ? -122.360 32.962 299.234 1.00 28.07 236 THR B O 1
ATOM 3638 N N . PRO B 1 216 ? -123.354 34.519 297.927 1.00 32.16 237 PRO B N 1
ATOM 3639 C CA . PRO B 1 216 ? -124.526 34.610 298.817 1.00 35.57 237 PRO B CA 1
ATOM 3640 C C . PRO B 1 216 ? -125.599 33.558 298.545 1.00 38.98 237 PRO B C 1
ATOM 3641 O O . PRO B 1 216 ? -126.790 33.861 298.643 1.00 47.11 237 PRO B O 1
ATOM 3645 N N . ASP B 1 217 ? -125.208 32.332 298.242 1.00 25.19 238 ASP B N 1
ATOM 3646 C CA . ASP B 1 217 ? -126.214 31.323 297.950 1.00 27.59 238 ASP B CA 1
ATOM 3647 C C . ASP B 1 217 ? -126.342 30.328 299.094 1.00 25.88 238 ASP B C 1
ATOM 3648 O O . ASP B 1 217 ? -125.332 29.961 299.703 1.00 25.87 238 ASP B O 1
ATOM 3653 N N . PRO B 1 218 ? -127.558 29.882 299.414 1.00 24.23 239 PRO B N 1
ATOM 3654 C CA . PRO B 1 218 ? -127.701 28.755 300.338 1.00 22.94 239 PRO B CA 1
ATOM 3655 C C . PRO B 1 218 ? -127.231 27.475 299.673 1.00 24.75 239 PRO B C 1
ATOM 3656 O O . PRO B 1 218 ? -127.338 27.304 298.451 1.00 21.94 239 PRO B O 1
ATOM 3660 N N . VAL B 1 219 ? -126.716 26.571 300.500 1.00 19.86 240 VAL B N 1
ATOM 3661 C CA . VAL B 1 219 ? -126.241 25.260 300.077 1.00 23.51 240 VAL B CA 1
ATOM 3662 C C . VAL B 1 219 ? -126.932 24.227 300.957 1.00 22.31 240 VAL B C 1
ATOM 3663 O O . VAL B 1 219 ? -126.851 24.301 302.191 1.00 21.86 240 VAL B O 1
ATOM 3667 N N . ALA B 1 220 ? -127.632 23.287 300.328 1.00 17.62 241 ALA B N 1
ATOM 3668 C CA . ALA B 1 220 ? -128.315 22.236 301.075 1.00 19.81 241 ALA B CA 1
ATOM 3669 C C . ALA B 1 220 ? -127.338 21.108 301.377 1.00 21.96 241 ALA B C 1
ATOM 3670 O O . ALA B 1 220 ? -126.508 20.743 300.535 1.00 20.88 241 ALA B O 1
ATOM 3672 N N . CYS B 1 221 ? -127.408 20.585 302.599 1.00 19.53 242 CYS B N 1
ATOM 3673 C CA . CYS B 1 221 ? -126.540 19.505 303.044 1.00 22.60 242 CYS B CA 1
ATOM 3674 C C . CYS B 1 221 ? -127.396 18.317 303.461 1.00 26.47 242 CYS B C 1
ATOM 3675 O O . CYS B 1 221 ? -128.372 18.482 304.200 1.00 24.37 242 CYS B O 1
ATOM 3678 N N . LEU B 1 222 ? -127.040 17.130 302.977 1.00 23.66 243 LEU B N 1
ATOM 3679 C CA . LEU B 1 222 ? -127.666 15.884 303.400 1.00 23.39 243 LEU B CA 1
ATOM 3680 C C . LEU B 1 222 ? -126.574 14.927 303.845 1.00 25.95 243 LEU B C 1
ATOM 3681 O O . LEU B 1 222 ? -125.522 14.853 303.209 1.00 28.37 243 LEU B O 1
ATOM 3686 N N . THR B 1 223 ? -126.811 14.185 304.923 1.00 19.01 244 THR B N 1
ATOM 3687 C CA . THR B 1 223 ? -125.828 13.200 305.360 1.00 23.28 244 THR B CA 1
ATOM 3688 C C . THR B 1 223 ? -126.503 11.844 305.480 1.00 20.41 244 THR B C 1
ATOM 3689 O O . THR B 1 223 ? -127.658 11.762 305.905 1.00 21.54 244 THR B O 1
ATOM 3693 N N . TYR B 1 224 ? -125.781 10.789 305.089 1.00 17.72 245 TYR B N 1
ATOM 3694 C CA . TYR B 1 224 ? -126.301 9.425 305.047 1.00 21.08 245 TYR B CA 1
ATOM 3695 C C . TYR B 1 224 ? -125.272 8.472 305.645 1.00 20.77 245 TYR B C 1
ATOM 3696 O O . TYR B 1 224 ? -124.072 8.735 305.628 1.00 21.11 245 TYR B O 1
ATOM 3705 N N . GLY B 1 225 ? -125.751 7.344 306.157 1.00 21.06 246 GLY B N 1
ATOM 3706 C CA . GLY B 1 225 ? -124.837 6.315 306.618 1.00 22.20 246 GLY B CA 1
ATOM 3707 C C . GLY B 1 225 ? -125.531 4.975 306.690 1.00 21.06 246 GLY B C 1
ATOM 3708 O O . GLY B 1 225 ? -126.762 4.900 306.718 1.00 23.27 246 GLY B O 1
ATOM 3709 N N . ASP B 1 226 ? -124.725 3.911 306.705 1.00 22.70 247 ASP B N 1
ATOM 3710 C CA . ASP B 1 226 ? -125.238 2.544 306.793 1.00 22.28 247 ASP B CA 1
ATOM 3711 C C . ASP B 1 226 ? -124.834 1.836 308.078 1.00 28.89 247 ASP B C 1
ATOM 3712 O O . ASP B 1 226 ? -125.105 0.638 308.221 1.00 26.34 247 ASP B O 1
ATOM 3717 N N . GLY B 1 227 ? -124.190 2.537 309.012 1.00 29.21 248 GLY B N 1
ATOM 3718 C CA . GLY B 1 227 ? -123.695 1.953 310.246 1.00 28.64 248 GLY B CA 1
ATOM 3719 C C . GLY B 1 227 ? -122.182 1.832 310.309 1.00 32.48 248 GLY B C 1
ATOM 3720 O O . GLY B 1 227 ? -121.608 1.912 311.401 1.00 32.05 248 GLY B O 1
ATOM 3721 N N . LEU B 1 228 ? -121.529 1.630 309.175 1.00 28.36 249 LEU B N 1
ATOM 3722 C CA . LEU B 1 228 ? -120.073 1.644 309.130 1.00 29.73 249 LEU B CA 1
ATOM 3723 C C . LEU B 1 228 ? -119.510 2.758 308.264 1.00 31.26 249 LEU B C 1
ATOM 3724 O O . LEU B 1 228 ? -118.386 3.217 308.512 1.00 31.45 249 LEU B O 1
ATOM 3729 N N . ALA B 1 229 ? -120.253 3.193 307.259 1.00 22.76 250 ALA B N 1
ATOM 3730 C CA . ALA B 1 229 ? -119.791 4.162 306.277 1.00 22.62 250 ALA B CA 1
ATOM 3731 C C . ALA B 1 229 ? -120.743 5.345 306.265 1.00 24.58 250 ALA B C 1
ATOM 3732 O O . ALA B 1 229 ? -121.935 5.193 306.520 1.00 22.29 250 ALA B O 1
ATOM 3734 N N . ARG B 1 230 ? -120.205 6.524 305.956 1.00 22.98 251 ARG B N 1
ATOM 3735 C CA . ARG B 1 230 ? -120.994 7.737 305.858 1.00 22.73 251 ARG B CA 1
ATOM 3736 C C . ARG B 1 230 ? -120.595 8.497 304.603 1.00 22.67 251 ARG B C 1
ATOM 3737 O O . ARG B 1 230 ? -119.460 8.392 304.135 1.00 18.25 251 ARG B O 1
ATOM 3745 N N . PHE B 1 231 ? -121.545 9.261 304.061 1.00 19.95 252 PHE B N 1
ATOM 3746 C CA . PHE B 1 231 ? -121.232 10.231 303.025 1.00 19.07 252 PHE B CA 1
ATOM 3747 C C . PHE B 1 231 ? -122.166 11.423 303.178 1.00 20.89 252 PHE B C 1
ATOM 3748 O O . PHE B 1 231 ? -123.253 11.328 303.771 1.00 21.87 252 PHE B O 1
ATOM 3756 N N . SER B 1 232 ? -121.696 12.560 302.672 1.00 18.10 253 SER B N 1
ATOM 3757 C CA . SER B 1 232 ? -122.402 13.829 302.729 1.00 20.95 253 SER B CA 1
ATOM 3758 C C . SER B 1 232 ? -122.673 14.314 301.311 1.00 21.04 253 SER B C 1
ATOM 3759 O O . SER B 1 232 ? -121.881 14.078 300.392 1.00 19.85 253 SER B O 1
ATOM 3762 N N . VAL B 1 233 ? -123.802 14.993 301.143 1.00 18.09 254 VAL B N 1
ATOM 3763 C CA . VAL B 1 233 ? -124.194 15.555 299.854 1.00 16.87 254 VAL B CA 1
ATOM 3764 C C . VAL B 1 233 ? -124.375 17.055 300.034 1.00 21.00 254 VAL B C 1
ATOM 3765 O O . VAL B 1 233 ? -124.952 17.504 301.029 1.00 22.74 254 VAL B O 1
ATOM 3769 N N . PHE B 1 234 ? -123.888 17.826 299.077 1.00 17.88 255 PHE B N 1
ATOM 3770 C CA . PHE B 1 234 ? -124.007 19.277 299.090 1.00 16.80 255 PHE B CA 1
ATOM 3771 C C . PHE B 1 234 ? -124.611 19.681 297.757 1.00 19.12 255 PHE B C 1
ATOM 3772 O O . PHE B 1 234 ? -124.187 19.173 296.708 1.00 21.05 255 PHE B O 1
ATOM 3780 N N . ILE B 1 235 ? -125.597 20.576 297.791 1.00 17.15 256 ILE B N 1
ATOM 3781 C CA . ILE B 1 235 ? -126.290 21.025 296.586 1.00 17.61 256 ILE B CA 1
ATOM 3782 C C . ILE B 1 235 ? -126.184 22.543 296.542 1.00 17.64 256 ILE B C 1
ATOM 3783 O O . ILE B 1 235 ? -126.732 23.236 297.413 1.00 19.32 256 ILE B O 1
ATOM 3788 N N . GLU B 1 236 ? -125.491 23.057 295.529 1.00 16.99 257 GLU B N 1
ATOM 3789 C CA . GLU B 1 236 ? -125.167 24.475 295.410 1.00 16.30 257 GLU B CA 1
ATOM 3790 C C . GLU B 1 236 ? -125.652 25.013 294.066 1.00 19.20 257 GLU B C 1
ATOM 3791 O O . GLU B 1 236 ? -125.393 24.394 293.020 1.00 18.72 257 GLU B O 1
ATOM 3797 N N . PRO B 1 237 ? -126.351 26.143 294.044 1.00 17.48 258 PRO B N 1
ATOM 3798 C CA . PRO B 1 237 ? -126.902 26.644 292.773 1.00 20.51 258 PRO B CA 1
ATOM 3799 C C . PRO B 1 237 ? -125.814 27.129 291.827 1.00 18.87 258 PRO B C 1
ATOM 3800 O O . PRO B 1 237 ? -124.822 27.723 292.249 1.00 20.31 258 PRO B O 1
ATOM 3804 N N . LEU B 1 238 ? -126.037 26.907 290.532 1.00 16.92 259 LEU B N 1
ATOM 3805 C CA . LEU B 1 238 ? -125.103 27.327 289.493 1.00 20.35 259 LEU B CA 1
ATOM 3806 C C . LEU B 1 238 ? -125.497 28.617 288.785 1.00 22.96 259 LEU B C 1
ATOM 3807 O O . LEU B 1 238 ? -124.655 29.183 288.079 1.00 21.41 259 LEU B O 1
ATOM 3812 N N . HIS B 1 239 ? -126.742 29.077 288.925 1.00 20.93 260 HIS B N 1
ATOM 3813 C CA . HIS B 1 239 ? -127.179 30.319 288.281 1.00 22.77 260 HIS B CA 1
ATOM 3814 C C . HIS B 1 239 ? -126.903 30.291 286.783 1.00 21.89 260 HIS B C 1
ATOM 3815 O O . HIS B 1 239 ? -126.461 31.283 286.195 1.00 22.50 260 HIS B O 1
ATOM 3822 N N . GLY B 1 240 ? -127.130 29.139 286.162 1.00 22.11 261 GLY B N 1
ATOM 3823 C CA . GLY B 1 240 ? -126.918 28.994 284.738 1.00 23.50 261 GLY B CA 1
ATOM 3824 C C . GLY B 1 240 ? -125.475 28.839 284.287 1.00 29.25 261 GLY B C 1
ATOM 3825 O O . GLY B 1 240 ? -125.241 28.708 283.075 1.00 30.74 261 GLY B O 1
ATOM 3826 N N . ALA B 1 241 ? -124.502 28.851 285.203 1.00 22.77 262 ALA B N 1
ATOM 3827 C CA . ALA B 1 241 ? -123.104 28.658 284.821 1.00 27.03 262 ALA B CA 1
ATOM 3828 C C . ALA B 1 241 ? -122.854 27.221 284.369 1.00 27.60 262 ALA B C 1
ATOM 3829 O O . ALA B 1 241 ? -123.475 26.277 284.850 1.00 27.93 262 ALA B O 1
ATOM 3831 N N . MET B 1 242 ? -121.904 27.039 283.458 1.00 29.50 263 MET B N 1
ATOM 3832 C CA . MET B 1 242 ? -121.737 25.664 282.991 1.00 32.26 263 MET B CA 1
ATOM 3833 C C . MET B 1 242 ? -120.492 24.972 283.524 1.00 36.23 263 MET B C 1
ATOM 3834 O O . MET B 1 242 ? -119.719 24.370 282.771 1.00 41.37 263 MET B O 1
ATOM 3839 N N . VAL B 1 243 ? -120.343 25.012 284.845 1.00 31.32 264 VAL B N 1
ATOM 3840 C CA . VAL B 1 243 ? -119.254 24.328 285.518 1.00 27.62 264 VAL B CA 1
ATOM 3841 C C . VAL B 1 243 ? -119.363 22.829 285.296 1.00 28.25 264 VAL B C 1
ATOM 3842 O O . VAL B 1 243 ? -120.464 22.264 285.279 1.00 29.83 264 VAL B O 1
ATOM 3846 N N . GLY B 1 244 ? -118.216 22.169 285.141 1.00 31.96 265 GLY B N 1
ATOM 3847 C CA . GLY B 1 244 ? -118.175 20.754 284.850 1.00 37.22 265 GLY B CA 1
ATOM 3848 C C . GLY B 1 244 ? -117.875 19.886 286.064 1.00 36.88 265 GLY B C 1
ATOM 3849 O O . GLY B 1 244 ? -117.806 20.351 287.207 1.00 30.37 265 GLY B O 1
ATOM 3850 N N . ASP B 1 245 ? -117.700 18.587 285.780 1.00 26.78 266 ASP B N 1
ATOM 3851 C CA . ASP B 1 245 ? -117.344 17.578 286.775 1.00 28.01 266 ASP B CA 1
ATOM 3852 C C . ASP B 1 245 ? -116.080 17.959 287.531 1.00 32.54 266 ASP B C 1
ATOM 3853 O O . ASP B 1 245 ? -115.169 18.593 286.992 1.00 29.67 266 ASP B O 1
ATOM 3858 N N . ALA B 1 246 ? -115.985 17.487 288.770 1.00 28.36 267 ALA B N 1
ATOM 3859 C CA . ALA B 1 246 ? -114.723 17.507 289.490 1.00 28.55 267 ALA B CA 1
ATOM 3860 C C . ALA B 1 246 ? -114.611 16.255 290.335 1.00 29.14 267 ALA B C 1
ATOM 3861 O O . ALA B 1 246 ? -115.603 15.595 290.677 1.00 26.91 267 ALA B O 1
ATOM 3863 N N . ARG B 1 247 ? -113.377 15.953 290.693 1.00 28.72 268 ARG B N 1
ATOM 3864 C CA . ARG B 1 247 ? -113.151 14.796 291.525 1.00 29.52 268 ARG B CA 1
ATOM 3865 C C . ARG B 1 247 ? -111.915 14.987 292.366 1.00 34.19 268 ARG B C 1
ATOM 3866 O O . ARG B 1 247 ? -110.981 15.673 291.957 1.00 34.72 268 ARG B O 1
ATOM 3874 N N . SER B 1 248 ? -111.883 14.309 293.508 1.00 30.40 269 SER B N 1
ATOM 3875 C CA . SER B 1 248 ? -110.692 14.335 294.339 1.00 30.60 269 SER B CA 1
ATOM 3876 C C . SER B 1 248 ? -110.713 13.142 295.277 1.00 26.47 269 SER B C 1
ATOM 3877 O O . SER B 1 248 ? -111.672 12.363 295.320 1.00 25.39 269 SER B O 1
ATOM 3880 N N . GLN B 1 249 ? -109.629 13.000 296.030 1.00 27.45 270 GLN B N 1
ATOM 3881 C CA . GLN B 1 249 ? -109.497 11.873 296.934 1.00 28.36 270 GLN B CA 1
ATOM 3882 C C . GLN B 1 249 ? -108.569 12.279 298.065 1.00 34.47 270 GLN B C 1
ATOM 3883 O O . GLN B 1 249 ? -107.539 12.916 297.833 1.00 32.59 270 GLN B O 1
ATOM 3889 N N . LEU B 1 250 ? -108.946 11.923 299.286 1.00 27.02 271 LEU B N 1
ATOM 3890 C CA . LEU B 1 250 ? -108.092 12.118 300.451 1.00 29.71 271 LEU B CA 1
ATOM 3891 C C . LEU B 1 250 ? -108.123 10.826 301.259 1.00 29.21 271 LEU B C 1
ATOM 3892 O O . LEU B 1 250 ? -109.041 10.603 302.055 1.00 30.11 271 LEU B O 1
ATOM 3897 N N . GLY B 1 251 ? -107.122 9.975 301.046 1.00 30.87 272 GLY B N 1
ATOM 3898 C CA . GLY B 1 251 ? -107.115 8.654 301.631 1.00 27.58 272 GLY B CA 1
ATOM 3899 C C . GLY B 1 251 ? -108.378 7.893 301.281 1.00 28.30 272 GLY B C 1
ATOM 3900 O O . GLY B 1 251 ? -108.713 7.707 300.108 1.00 29.66 272 GLY B O 1
ATOM 3901 N N . PRO B 1 252 ? -109.127 7.464 302.299 1.00 23.79 273 PRO B N 1
ATOM 3902 C CA . PRO B 1 252 ? -110.357 6.706 302.050 1.00 27.22 273 PRO B CA 1
ATOM 3903 C C . PRO B 1 252 ? -111.559 7.552 301.642 1.00 27.70 273 PRO B C 1
ATOM 3904 O O . PRO B 1 252 ? -112.618 6.981 301.349 1.00 25.37 273 PRO B O 1
ATOM 3908 N N . THR B 1 253 ? -111.439 8.877 301.630 1.00 22.64 274 THR B N 1
ATOM 3909 C CA . THR B 1 253 ? -112.570 9.775 301.402 1.00 24.00 274 THR B CA 1
ATOM 3910 C C . THR B 1 253 ? -112.550 10.221 299.947 1.00 25.10 274 THR B C 1
ATOM 3911 O O . THR B 1 253 ? -111.588 10.863 299.500 1.00 23.07 274 THR B O 1
ATOM 3915 N N . VAL B 1 254 ? -113.612 9.887 299.207 1.00 20.13 275 VAL B N 1
ATOM 3916 C CA . VAL B 1 254 ? -113.719 10.350 297.829 1.00 19.64 275 VAL B CA 1
ATOM 3917 C C . VAL B 1 254 ? -114.541 11.637 297.797 1.00 22.73 275 VAL B C 1
ATOM 3918 O O . VAL B 1 254 ? -115.381 11.902 298.669 1.00 18.04 275 VAL B O 1
ATOM 3922 N N . VAL B 1 255 ? -114.285 12.460 296.783 1.00 18.34 276 VAL B N 1
ATOM 3923 C CA . VAL B 1 255 ? -115.057 13.670 296.534 1.00 20.39 276 VAL B CA 1
ATOM 3924 C C . VAL B 1 255 ? -115.432 13.678 295.065 1.00 23.99 276 VAL B C 1
ATOM 3925 O O . VAL B 1 255 ? -114.580 13.467 294.196 1.00 23.22 276 VAL B O 1
ATOM 3929 N N . VAL B 1 256 ? -116.706 13.904 294.793 1.00 19.92 277 VAL B N 1
ATOM 3930 C CA . VAL B 1 256 ? -117.244 13.859 293.443 1.00 20.37 277 VAL B CA 1
ATOM 3931 C C . VAL B 1 256 ? -118.184 15.038 293.279 1.00 23.29 277 VAL B C 1
ATOM 3932 O O . VAL B 1 256 ? -119.050 15.248 294.131 1.00 21.96 277 VAL B O 1
ATOM 3936 N N . SER B 1 257 ? -118.026 15.805 292.196 1.00 18.90 278 SER B N 1
ATOM 3937 C CA . SER B 1 257 ? -118.962 16.886 291.891 1.00 23.76 278 SER B CA 1
ATOM 3938 C C . SER B 1 257 ? -119.522 16.731 290.484 1.00 27.98 278 SER B C 1
ATOM 3939 O O . SER B 1 257 ? -118.759 16.636 289.517 1.00 24.66 278 SER B O 1
ATOM 3942 N N . LYS B 1 258 ? -120.854 16.736 290.372 1.00 21.71 279 LYS B N 1
ATOM 3943 C CA . LYS B 1 258 ? -121.530 16.583 289.089 1.00 22.45 279 LYS B CA 1
ATOM 3944 C C . LYS B 1 258 ? -122.664 17.591 288.996 1.00 23.81 279 LYS B C 1
ATOM 3945 O O . LYS B 1 258 ? -123.430 17.757 289.949 1.00 24.39 279 LYS B O 1
ATOM 3951 N N . ARG B 1 259 ? -122.786 18.242 287.847 1.00 23.24 280 ARG B N 1
ATOM 3952 C CA . ARG B 1 259 ? -123.886 19.182 287.665 1.00 23.66 280 ARG B CA 1
ATOM 3953 C C . ARG B 1 259 ? -125.207 18.437 287.516 1.00 27.82 280 ARG B C 1
ATOM 3954 O O . ARG B 1 259 ? -125.279 17.376 286.888 1.00 30.71 280 ARG B O 1
ATOM 3962 N N . LEU B 1 260 ? -126.253 18.987 288.134 1.00 21.87 281 LEU B N 1
ATOM 3963 C CA . LEU B 1 260 ? -127.617 18.483 288.041 1.00 22.35 281 LEU B CA 1
ATOM 3964 C C . LEU B 1 260 ? -128.411 19.456 287.184 1.00 23.79 281 LEU B C 1
ATOM 3965 O O . LEU B 1 260 ? -128.432 20.654 287.474 1.00 20.38 281 LEU B O 1
ATOM 3970 N N . GLN B 1 261 ? -129.045 18.956 286.129 1.00 23.71 282 GLN B N 1
ATOM 3971 C CA . GLN B 1 261 ? -129.933 19.809 285.343 1.00 27.69 282 GLN B CA 1
ATOM 3972 C C . GLN B 1 261 ? -131.189 20.123 286.150 1.00 24.88 282 GLN B C 1
ATOM 3973 O O . GLN B 1 261 ? -131.838 19.219 286.679 1.00 21.17 282 GLN B O 1
ATOM 3979 N N . THR B 1 262 ? -131.534 21.407 286.273 1.00 21.89 283 THR B N 1
ATOM 3980 C CA . THR B 1 262 ? -132.768 21.774 286.967 1.00 24.41 283 THR B CA 1
ATOM 3981 C C . THR B 1 262 ? -133.495 22.857 286.185 1.00 25.77 283 THR B C 1
ATOM 3982 O O . THR B 1 262 ? -132.967 23.441 285.228 1.00 25.89 283 THR B O 1
ATOM 3986 N N . ASP B 1 263 ? -134.707 23.154 286.633 1.00 24.84 284 ASP B N 1
ATOM 3987 C CA . ASP B 1 263 ? -135.434 24.296 286.107 1.00 23.67 284 ASP B CA 1
ATOM 3988 C C . ASP B 1 263 ? -135.155 25.577 286.883 1.00 26.22 284 ASP B C 1
ATOM 3989 O O . ASP B 1 263 ? -135.881 26.562 286.702 1.00 22.17 284 ASP B O 1
ATOM 3994 N N . ASP B 1 264 ? -134.150 25.583 287.764 1.00 22.91 285 ASP B N 1
ATOM 3995 C CA . ASP B 1 264 ? -133.797 26.779 288.524 1.00 19.13 285 ASP B CA 1
ATOM 3996 C C . ASP B 1 264 ? -132.314 27.104 288.376 1.00 21.75 285 ASP B C 1
ATOM 3997 O O . ASP B 1 264 ? -131.648 27.555 289.316 1.00 21.55 285 ASP B O 1
ATOM 4002 N N . GLY B 1 265 ? -131.791 26.939 287.162 1.00 19.03 286 GLY B N 1
ATOM 4003 C CA . GLY B 1 265 ? -130.439 27.366 286.848 1.00 19.74 286 GLY B CA 1
ATOM 4004 C C . GLY B 1 265 ? -129.373 26.295 286.968 1.00 21.33 286 GLY B C 1
ATOM 4005 O O . GLY B 1 265 ? -128.187 26.594 286.756 1.00 22.22 286 GLY B O 1
ATOM 4006 N N . GLY B 1 266 ? -129.751 25.063 287.288 1.00 19.91 287 GLY B N 1
ATOM 4007 C CA . GLY B 1 266 ? -128.769 24.019 287.529 1.00 21.73 287 GLY B CA 1
ATOM 4008 C C . GLY B 1 266 ? -128.212 24.025 288.940 1.00 24.29 287 GLY B C 1
ATOM 4009 O O . GLY B 1 266 ? -128.164 25.076 289.593 1.00 18.83 287 GLY B O 1
ATOM 4010 N N . GLN B 1 267 ? -127.792 22.855 289.422 1.00 18.70 288 GLN B N 1
ATOM 4011 C CA . GLN B 1 267 ? -127.137 22.736 290.713 1.00 17.12 288 GLN B CA 1
ATOM 4012 C C . GLN B 1 267 ? -125.857 21.926 290.561 1.00 22.65 288 GLN B C 1
ATOM 4013 O O . GLN B 1 267 ? -125.779 21.001 289.744 1.00 19.62 288 GLN B O 1
ATOM 4019 N N . MET B 1 268 ? -124.858 22.267 291.369 1.00 17.74 289 MET B N 1
ATOM 4020 C CA . MET B 1 268 ? -123.685 21.419 291.501 1.00 17.49 289 MET B CA 1
ATOM 4021 C C . MET B 1 268 ? -123.927 20.510 292.700 1.00 17.96 289 MET B C 1
ATOM 4022 O O . MET B 1 268 ? -124.199 20.998 293.801 1.00 19.06 289 MET B O 1
ATOM 4027 N N . VAL B 1 269 ? -123.866 19.200 292.478 1.00 14.31 290 VAL B N 1
ATOM 4028 C CA . VAL B 1 269 ? -124.042 18.211 293.534 1.00 15.48 290 VAL B CA 1
ATOM 4029 C C . VAL B 1 269 ? -122.679 17.616 293.855 1.00 20.51 290 VAL B C 1
ATOM 4030 O O . VAL B 1 269 ? -122.033 17.022 292.982 1.00 20.10 290 VAL B O 1
ATOM 4034 N N . THR B 1 270 ? -122.247 17.761 295.104 1.00 18.09 291 THR B N 1
ATOM 4035 C CA . THR B 1 270 ? -120.975 17.221 295.565 1.00 20.83 291 THR B CA 1
ATOM 4036 C C . THR B 1 270 ? -121.279 16.122 296.568 1.00 21.53 291 THR B C 1
ATOM 4037 O O . THR B 1 270 ? -122.085 16.329 297.477 1.00 20.16 291 THR B O 1
ATOM 4041 N N . VAL B 1 271 ? -120.666 14.952 296.383 1.00 17.91 292 VAL B N 1
ATOM 4042 C CA . VAL B 1 271 ? -120.784 13.841 297.323 1.00 18.63 292 VAL B CA 1
ATOM 4043 C C . VAL B 1 271 ? -119.393 13.533 297.869 1.00 22.48 292 VAL B C 1
ATOM 4044 O O . VAL B 1 271 ? -118.439 13.359 297.097 1.00 20.51 292 VAL B O 1
ATOM 4048 N N . VAL B 1 272 ? -119.272 13.534 299.200 1.00 20.34 293 VAL B N 1
ATOM 4049 C CA . VAL B 1 272 ? -118.014 13.311 299.911 1.00 18.38 293 VAL B CA 1
ATOM 4050 C C . VAL B 1 272 ? -118.244 12.150 300.867 1.00 20.08 293 VAL B C 1
ATOM 4051 O O . VAL B 1 272 ? -119.196 12.186 301.647 1.00 19.73 293 VAL B O 1
ATOM 4055 N N . GLY B 1 273 ? -117.381 11.137 300.833 1.00 19.51 294 GLY B N 1
ATOM 4056 C CA . GLY B 1 273 ? -117.578 10.075 301.813 1.00 19.80 294 GLY B CA 1
ATOM 4057 C C . GLY B 1 273 ? -116.579 8.948 301.688 1.00 21.27 294 GLY B C 1
ATOM 4058 O O . GLY B 1 273 ? -115.773 8.886 300.755 1.00 19.28 294 GLY B O 1
ATOM 4059 N N . GLU B 1 274 ? -116.671 8.024 302.645 1.00 22.81 295 GLU B N 1
ATOM 4060 C CA . GLU B 1 274 ? -115.764 6.875 302.680 1.00 23.33 295 GLU B CA 1
ATOM 4061 C C . GLU B 1 274 ? -116.436 5.703 301.976 1.00 22.79 295 GLU B C 1
ATOM 4062 O O . GLU B 1 274 ? -116.809 4.677 302.561 1.00 24.79 295 GLU B O 1
ATOM 4068 N N . VAL B 1 275 ? -116.632 5.912 300.682 1.00 20.94 296 VAL B N 1
ATOM 4069 C CA . VAL B 1 275 ? -117.328 4.956 299.826 1.00 19.59 296 VAL B CA 1
ATOM 4070 C C . VAL B 1 275 ? -116.630 4.923 298.488 1.00 23.03 296 VAL B C 1
ATOM 4071 O O . VAL B 1 275 ? -115.895 5.855 298.125 1.00 22.17 296 VAL B O 1
ATOM 4075 N N . PRO B 1 276 ? -116.846 3.855 297.726 1.00 24.58 297 PRO B N 1
ATOM 4076 C CA . PRO B 1 276 ? -116.241 3.788 296.415 1.00 24.02 297 PRO B CA 1
ATOM 4077 C C . PRO B 1 276 ? -116.684 4.931 295.562 1.00 29.83 297 PRO B C 1
ATOM 4078 O O . PRO B 1 276 ? -117.787 5.475 295.643 1.00 25.73 297 PRO B O 1
ATOM 4082 N N . LEU B 1 277 ? -115.743 5.287 294.757 1.00 26.54 298 LEU B N 1
ATOM 4083 C CA . LEU B 1 277 ? -115.971 6.172 293.675 1.00 29.25 298 LEU B CA 1
ATOM 4084 C C . LEU B 1 277 ? -117.336 5.999 292.965 1.00 31.00 298 LEU B C 1
ATOM 4085 O O . LEU B 1 277 ? -118.104 6.966 292.881 1.00 28.64 298 LEU B O 1
ATOM 4090 N N . GLY B 1 278 ? -117.647 4.823 292.401 1.00 28.13 299 GLY B N 1
ATOM 4091 C CA . GLY B 1 278 ? -118.887 4.714 291.635 1.00 28.61 299 GLY B CA 1
ATOM 4092 C C . GLY B 1 278 ? -120.126 4.995 292.466 1.00 26.35 299 GLY B C 1
ATOM 4093 O O . GLY B 1 278 ? -121.169 5.394 291.931 1.00 25.11 299 GLY B O 1
ATOM 4094 N N . THR B 1 279 ? -120.025 4.803 293.782 1.00 25.25 300 THR B N 1
ATOM 4095 C CA . THR B 1 279 ? -121.145 5.081 294.677 1.00 25.52 300 THR B CA 1
ATOM 4096 C C . THR B 1 279 ? -121.369 6.579 294.823 1.00 23.69 300 THR B C 1
ATOM 4097 O O . THR B 1 279 ? -122.506 7.063 294.725 1.00 22.46 300 THR B O 1
ATOM 4101 N N . ALA B 1 280 ? -120.295 7.326 295.095 1.00 22.52 301 ALA B N 1
ATOM 4102 C CA . ALA B 1 280 ? -120.408 8.780 295.142 1.00 21.07 301 ALA B CA 1
ATOM 4103 C C . ALA B 1 280 ? -120.957 9.331 293.832 1.00 25.63 301 ALA B C 1
ATOM 4104 O O . ALA B 1 280 ? -121.831 10.208 293.839 1.00 21.72 301 ALA B O 1
ATOM 4106 N N . GLU B 1 281 ? -120.479 8.816 292.691 1.00 21.74 302 GLU B N 1
ATOM 4107 C CA . GLU B 1 281 ? -120.989 9.287 291.402 1.00 23.80 302 GLU B CA 1
ATOM 4108 C C . GLU B 1 281 ? -122.480 9.005 291.247 1.00 23.10 302 GLU B C 1
ATOM 4109 O O . GLU B 1 281 ? -123.246 9.877 290.825 1.00 23.84 302 GLU B O 1
ATOM 4115 N N . ARG B 1 282 ? -122.909 7.778 291.541 1.00 23.06 303 ARG B N 1
ATOM 4116 C CA . ARG B 1 282 ? -124.306 7.439 291.280 1.00 22.62 303 ARG B CA 1
ATOM 4117 C C . ARG B 1 282 ? -125.236 8.187 292.229 1.00 22.17 303 ARG B C 1
ATOM 4118 O O . ARG B 1 282 ? -126.333 8.608 291.832 1.00 24.46 303 ARG B O 1
ATOM 4126 N N . VAL B 1 283 ? -124.806 8.402 293.474 1.00 17.54 304 VAL B N 1
ATOM 4127 C CA . VAL B 1 283 ? -125.607 9.223 294.386 1.00 20.43 304 VAL B CA 1
ATOM 4128 C C . VAL B 1 283 ? -125.720 10.645 293.843 1.00 21.73 304 VAL B C 1
ATOM 4129 O O . VAL B 1 283 ? -126.820 11.202 293.723 1.00 19.19 304 VAL B O 1
ATOM 4133 N N . ALA B 1 284 ? -124.582 11.238 293.474 1.00 18.55 305 ALA B N 1
ATOM 4134 C CA . ALA B 1 284 ? -124.579 12.600 292.951 1.00 20.09 305 ALA B CA 1
ATOM 4135 C C . ALA B 1 284 ? -125.547 12.744 291.785 1.00 22.16 305 ALA B C 1
ATOM 4136 O O . ALA B 1 284 ? -126.249 13.756 291.667 1.00 20.47 305 ALA B O 1
ATOM 4138 N N . LEU B 1 285 ? -125.608 11.730 290.919 1.00 20.30 306 LEU B N 1
ATOM 4139 C CA . LEU B 1 285 ? -126.472 11.804 289.749 1.00 22.15 306 LEU B CA 1
ATOM 4140 C C . LEU B 1 285 ? -127.933 11.551 290.086 1.00 24.51 306 LEU B C 1
ATOM 4141 O O . LEU B 1 285 ? -128.792 11.790 289.230 1.00 27.84 306 LEU B O 1
ATOM 4146 N N . SER B 1 286 ? -128.231 11.092 291.301 1.00 22.63 307 SER B N 1
ATOM 4147 C CA . SER B 1 286 ? -129.583 10.705 291.694 1.00 21.46 307 SER B CA 1
ATOM 4148 C C . SER B 1 286 ? -130.284 11.747 292.551 1.00 24.48 307 SER B C 1
ATOM 4149 O O . SER B 1 286 ? -131.429 11.529 292.953 1.00 22.16 307 SER B O 1
ATOM 4152 N N . ILE B 1 287 ? -129.625 12.859 292.861 1.00 21.94 308 ILE B N 1
ATOM 4153 C CA . ILE B 1 287 ? -130.242 13.878 293.698 1.00 21.56 308 ILE B CA 1
ATOM 4154 C C . ILE B 1 287 ? -131.327 14.588 292.901 1.00 24.67 308 ILE B C 1
ATOM 4155 O O . ILE B 1 287 ? -131.146 14.880 291.707 1.00 22.14 308 ILE B O 1
ATOM 4160 N N . ARG B 1 288 ? -132.474 14.843 293.544 1.00 20.86 309 ARG B N 1
ATOM 4161 C CA . ARG B 1 288 ? -133.614 15.482 292.895 1.00 24.00 309 ARG B CA 1
ATOM 4162 C C . ARG B 1 288 ? -134.281 16.466 293.846 1.00 23.74 309 ARG B C 1
ATOM 4163 O O . ARG B 1 288 ? -134.285 16.254 295.065 1.00 20.47 309 ARG B O 1
ATOM 4171 N N . PRO B 1 289 ? -134.891 17.523 293.314 1.00 23.60 310 PRO B N 1
ATOM 4172 C CA . PRO B 1 289 ? -135.672 18.430 294.166 1.00 22.26 310 PRO B CA 1
ATOM 4173 C C . PRO B 1 289 ? -136.931 17.758 294.697 1.00 23.12 310 PRO B C 1
ATOM 4174 O O . PRO B 1 289 ? -137.463 16.815 294.109 1.00 28.03 310 PRO B O 1
ATOM 4178 N N . GLU B 1 290 ? -137.392 18.251 295.845 1.00 21.67 311 GLU B N 1
ATOM 4179 C CA . GLU B 1 290 ? -138.683 17.850 296.388 1.00 26.94 311 GLU B CA 1
ATOM 4180 C C . GLU B 1 290 ? -139.796 18.438 295.528 1.00 32.55 311 GLU B C 1
ATOM 4181 O O . GLU B 1 290 ? -139.670 19.549 295.007 1.00 33.28 311 GLU B O 1
ATOM 4187 N N . ALA B 1 291 ? -140.880 17.686 295.359 1.00 32.45 312 ALA B N 1
ATOM 4188 C CA . ALA B 1 291 ? -142.028 18.122 294.567 1.00 37.60 312 ALA B CA 1
ATOM 4189 C C . ALA B 1 291 ? -143.230 18.380 295.471 1.00 39.23 312 ALA B C 1
ATOM 4190 O O . ALA B 1 291 ? -143.446 17.653 296.445 1.00 34.83 312 ALA B O 1
ATOM 4192 N N . ALA B 1 292 ? -144.019 19.411 295.155 1.00 42.33 313 ALA B N 1
ATOM 4193 C CA . ALA B 1 292 ? -145.269 19.632 295.903 1.00 44.82 313 ALA B CA 1
ATOM 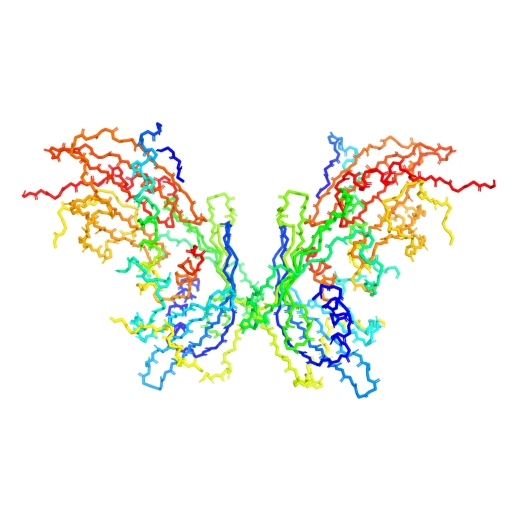4194 C C . ALA B 1 292 ? -146.263 18.509 295.618 1.00 47.61 313 ALA B C 1
ATOM 4195 O O . ALA B 1 292 ? -146.204 17.869 294.567 1.00 43.48 313 ALA B O 1
ATOM 4197 N N . ILE C 2 43 ? -107.563 18.587 293.778 1.00 48.45 148 ILE C N 1
ATOM 4198 C CA . ILE C 2 43 ? -108.785 18.635 292.982 1.00 50.47 148 ILE C CA 1
ATOM 4199 C C . ILE C 2 43 ? -108.491 18.412 291.523 1.00 47.24 148 ILE C C 1
ATOM 4200 O O . ILE C 2 43 ? -107.625 19.062 290.942 1.00 52.37 148 ILE C O 1
ATOM 4205 N N . THR C 2 44 ? -109.245 17.508 290.918 1.00 45.67 149 THR C N 1
ATOM 4206 C CA . THR C 2 44 ? -109.018 17.127 289.539 1.00 47.68 149 THR C CA 1
ATOM 4207 C C . THR C 2 44 ? -110.147 17.629 288.652 1.00 52.47 149 THR C C 1
ATOM 4208 O O . THR C 2 44 ? -111.294 17.175 288.770 1.00 38.36 149 THR C O 1
ATOM 4212 N N . ASN C 2 45 ? -109.788 18.528 287.740 1.00 55.89 150 ASN C N 1
ATOM 4213 C CA . ASN C 2 45 ? -110.672 19.236 286.818 1.00 62.96 150 ASN C CA 1
ATOM 4214 C C . ASN C 2 45 ? -112.029 19.610 287.396 1.00 54.14 150 ASN C C 1
ATOM 4215 O O . ASN C 2 45 ? -112.429 20.772 287.305 1.00 58.24 150 ASN C O 1
ATOM 4220 N N . SER C 2 47 ? -111.003 21.803 282.420 1.00 67.96 152 SER C N 1
ATOM 4221 C CA . SER C 2 47 ? -111.015 23.236 282.165 1.00 67.14 152 SER C CA 1
ATOM 4222 C C . SER C 2 47 ? -110.305 23.972 283.282 1.00 67.84 152 SER C C 1
ATOM 4223 O O . SER C 2 47 ? -110.383 23.574 284.447 1.00 66.36 152 SER C O 1
ATOM 4226 N N . SER C 2 48 ? -109.605 25.050 282.932 1.00 67.59 153 SER C N 1
ATOM 4227 C CA . SER C 2 48 ? -109.039 25.891 283.976 1.00 64.18 153 SER C CA 1
ATOM 4228 C C . SER C 2 48 ? -110.144 26.582 284.768 1.00 62.99 153 SER C C 1
ATOM 4229 O O . SER C 2 48 ? -110.112 26.576 286.000 1.00 59.51 153 SER C O 1
ATOM 4232 N N . SER C 2 49 ? -111.168 27.108 284.084 1.00 65.33 154 SER C N 1
ATOM 4233 C CA . SER C 2 49 ? -112.235 27.839 284.770 1.00 60.26 154 SER C CA 1
ATOM 4234 C C . SER C 2 49 ? -112.977 26.960 285.775 1.00 56.26 154 SER C C 1
ATOM 4235 O O . SER C 2 49 ? -113.375 27.435 286.847 1.00 51.84 154 SER C O 1
ATOM 4238 N N . ASP C 2 50 ? -113.192 25.686 285.444 1.00 55.23 155 ASP C N 1
ATOM 4239 C CA . ASP C 2 50 ? -113.824 24.788 286.404 1.00 49.65 155 ASP C CA 1
ATOM 4240 C C . ASP C 2 50 ? -112.959 24.616 287.644 1.00 49.79 155 ASP C C 1
ATOM 4241 O O . ASP C 2 50 ? -113.475 24.543 288.766 1.00 41.67 155 ASP C O 1
ATOM 4246 N N . THR C 2 51 ? -111.635 24.555 287.467 1.00 50.48 156 THR C N 1
ATOM 4247 C CA . THR C 2 51 ? -110.774 24.288 288.613 1.00 46.57 156 THR C CA 1
ATOM 4248 C C . THR C 2 51 ? -110.789 25.440 289.613 1.00 42.36 156 THR C C 1
ATOM 4249 O O . THR C 2 51 ? -110.670 25.199 290.817 1.00 40.40 156 THR C O 1
ATOM 4253 N N . ARG C 2 52 ? -110.975 26.683 289.164 1.00 42.98 157 ARG C N 1
ATOM 4254 C CA . ARG C 2 52 ? -111.094 27.769 290.138 1.00 46.74 157 ARG C CA 1
ATOM 4255 C C . ARG C 2 52 ? -112.430 27.724 290.859 1.00 38.60 157 ARG C C 1
ATOM 4256 O O . ARG C 2 52 ? -112.511 28.032 292.052 1.00 41.46 157 ARG C O 1
ATOM 4264 N N . TRP C 2 53 ? -113.496 27.379 290.143 1.00 34.26 158 TRP C N 1
ATOM 4265 C CA . TRP C 2 53 ? -114.789 27.250 290.790 1.00 32.63 158 TRP C CA 1
ATOM 4266 C C . TRP C 2 53 ? -114.735 26.181 291.881 1.00 29.19 158 TRP C C 1
ATOM 4267 O O . TRP C 2 53 ? -115.082 26.435 293.042 1.00 27.83 158 TRP C O 1
ATOM 4278 N N . HIS C 2 54 ? -114.237 24.995 291.538 1.00 26.88 159 HIS C N 1
ATOM 4279 C CA . HIS C 2 54 ? -114.217 23.893 292.490 1.00 25.99 159 HIS C CA 1
ATOM 4280 C C . HIS C 2 54 ? -113.161 24.078 293.581 1.00 30.34 159 HIS C C 1
ATOM 4281 O O . HIS C 2 54 ? -113.374 23.629 294.714 1.00 30.14 159 HIS C O 1
ATOM 4288 N N . GLU C 2 55 ? -112.036 24.742 293.275 1.00 30.40 160 GLU C N 1
ATOM 4289 C CA . GLU C 2 55 ? -110.958 24.891 294.259 1.00 32.91 160 GLU C CA 1
ATOM 4290 C C . GLU C 2 55 ? -111.396 25.660 295.495 1.00 29.60 160 GLU C C 1
ATOM 4291 O O . GLU C 2 55 ? -110.859 25.440 296.587 1.00 27.54 160 GLU C O 1
ATOM 4297 N N . GLN C 2 56 ? -112.351 26.575 295.346 1.00 31.07 161 GLN C N 1
ATOM 4298 C CA . GLN C 2 56 ? -112.831 27.372 296.465 1.00 33.71 161 GLN C CA 1
ATOM 4299 C C . GLN C 2 56 ? -113.898 26.662 297.283 1.00 29.37 161 GLN C C 1
ATOM 4300 O O . GLN C 2 56 ? -114.320 27.186 298.318 1.00 33.87 161 GLN C O 1
ATOM 4306 N N . ARG C 2 57 ? -114.365 25.509 296.833 1.00 24.95 162 ARG C N 1
ATOM 4307 C CA . ARG C 2 57 ? -115.531 24.896 297.451 1.00 25.23 162 ARG C CA 1
ATOM 4308 C C . ARG C 2 57 ? -115.219 23.478 297.914 1.00 24.57 162 ARG C C 1
ATOM 4309 O O . ARG C 2 57 ? -115.470 23.125 299.072 1.00 25.30 162 ARG C O 1
ATOM 4317 N N . LEU C 2 58 ? -114.657 22.666 297.019 1.00 23.20 163 LEU C N 1
ATOM 4318 C CA . LEU C 2 58 ? -114.458 21.252 297.338 1.00 27.78 163 LEU C CA 1
ATOM 4319 C C . LEU C 2 58 ? -113.605 21.000 298.580 1.00 29.19 163 LEU C C 1
ATOM 4320 O O . LEU C 2 58 ? -113.954 20.086 299.351 1.00 26.68 163 LEU C O 1
ATOM 4325 N N . PRO C 2 59 ? -112.502 21.721 298.828 1.00 27.63 164 PRO C N 1
ATOM 4326 C CA . PRO C 2 59 ? -111.763 21.508 300.080 1.00 27.32 164 PRO C CA 1
ATOM 4327 C C . PRO C 2 59 ? -112.580 21.796 301.312 1.00 28.42 164 PRO C C 1
ATOM 4328 O O . PRO C 2 59 ? -112.379 21.140 302.341 1.00 26.32 164 PRO C O 1
ATOM 4332 N N . ILE C 2 60 ? -113.488 22.773 301.241 1.00 25.75 165 ILE C N 1
ATOM 4333 C CA . ILE C 2 60 ? -114.292 23.124 302.401 1.00 22.43 165 ILE C CA 1
ATOM 4334 C C . ILE C 2 60 ? -115.352 22.059 302.662 1.00 22.26 165 ILE C C 1
ATOM 4335 O O . ILE C 2 60 ? -115.575 21.657 303.809 1.00 23.44 165 ILE C O 1
ATOM 4340 N N . TYR C 2 61 ? -115.993 21.554 301.602 1.00 23.25 166 TYR C N 1
ATOM 4341 C CA . TYR C 2 61 ? -116.998 20.510 301.780 1.00 22.38 166 TYR C CA 1
ATOM 4342 C C . TYR C 2 61 ? -116.363 19.207 302.265 1.00 22.72 166 TYR C C 1
ATOM 4343 O O . TYR C 2 61 ? -116.952 18.484 303.084 1.00 21.06 166 TYR C O 1
ATOM 4352 N N . LEU C 2 62 ? -115.166 18.892 301.766 1.00 23.09 167 LEU C N 1
ATOM 4353 C CA . LEU C 2 62 ? -114.411 17.760 302.291 1.00 21.60 167 LEU C CA 1
ATOM 4354 C C . LEU C 2 62 ? -114.199 17.901 303.794 1.00 22.53 167 LEU C C 1
ATOM 4355 O O . LEU C 2 62 ? -114.543 16.998 304.568 1.00 21.14 167 LEU C O 1
ATOM 4360 N N . ARG C 2 63 ? -113.662 19.049 304.227 1.00 25.19 168 ARG C N 1
ATOM 4361 C CA . ARG C 2 63 ? -113.444 19.288 305.653 1.00 22.89 168 ARG C CA 1
ATOM 4362 C C . ARG C 2 63 ? -114.734 19.178 306.440 1.00 22.78 168 ARG C C 1
ATOM 4363 O O . ARG C 2 63 ? -114.754 18.585 307.521 1.00 25.77 168 ARG C O 1
ATOM 4371 N N . GLN C 2 64 ? -115.824 19.750 305.925 1.00 22.29 169 GLN C N 1
ATOM 4372 C CA . GLN C 2 64 ? -117.087 19.674 306.652 1.00 22.29 169 GLN C CA 1
ATOM 4373 C C . GLN C 2 64 ? -117.534 18.230 306.852 1.00 20.92 169 GLN C C 1
ATOM 4374 O O . GLN C 2 64 ? -117.955 17.851 307.951 1.00 23.16 169 GLN C O 1
ATOM 4380 N N . HIS C 2 65 ? -117.471 17.408 305.799 1.00 19.43 170 HIS C N 1
ATOM 4381 C CA . HIS C 2 65 ? -117.887 16.017 305.953 1.00 21.56 170 HIS C CA 1
ATOM 4382 C C . HIS C 2 65 ? -117.054 15.305 307.006 1.00 20.84 170 HIS C C 1
ATOM 4383 O O . HIS C 2 65 ? -117.577 14.539 307.824 1.00 19.10 170 HIS C O 1
ATOM 4390 N N . VAL C 2 66 ? -115.741 15.475 306.944 1.00 22.28 171 VAL C N 1
ATOM 4391 C CA . VAL C 2 66 ? -114.893 14.716 307.848 1.00 21.31 171 VAL C CA 1
ATOM 4392 C C . VAL C 2 66 ? -115.091 15.207 309.271 1.00 21.34 171 VAL C C 1
ATOM 4393 O O . VAL C 2 66 ? -115.164 14.412 310.219 1.00 20.87 171 VAL C O 1
ATOM 4397 N N . GLN C 2 67 ? -115.199 16.524 309.445 1.00 17.77 172 GLN C N 1
ATOM 4398 C CA . GLN C 2 67 ? -115.362 17.038 310.800 1.00 19.23 172 GLN C CA 1
ATOM 4399 C C . GLN C 2 67 ? -116.737 16.703 311.364 1.00 25.04 172 GLN C C 1
ATOM 4400 O O . GLN C 2 67 ? -116.853 16.336 312.537 1.00 22.54 172 GLN C O 1
ATOM 4406 N N . GLN C 2 68 ? -117.797 16.826 310.560 1.00 22.74 173 GLN C N 1
ATOM 4407 C CA . GLN C 2 68 ? -119.118 16.538 311.115 1.00 23.97 173 GLN C CA 1
ATOM 4408 C C . GLN C 2 68 ? -119.282 15.047 311.377 1.00 27.63 173 GLN C C 1
ATOM 4409 O O . GLN C 2 68 ? -119.974 14.660 312.320 1.00 27.69 173 GLN C O 1
ATOM 4415 N N . SER C 2 69 ? -118.616 14.198 310.587 1.00 25.54 174 SER C N 1
ATOM 4416 C CA . SER C 2 69 ? -118.635 12.763 310.859 1.00 22.47 174 SER C CA 1
ATOM 4417 C C . SER C 2 69 ? -117.929 12.431 312.165 1.00 27.95 174 SER C C 1
ATOM 4418 O O . SER C 2 69 ? -118.294 11.456 312.834 1.00 27.63 174 SER C O 1
ATOM 4421 N N . ALA C 2 70 ? -116.913 13.213 312.531 1.00 23.93 175 ALA C N 1
ATOM 4422 C CA . ALA C 2 70 ? -116.205 12.953 313.782 1.00 26.13 175 ALA C CA 1
ATOM 4423 C C . ALA C 2 70 ? -117.076 13.248 314.991 1.00 34.51 175 ALA C C 1
ATOM 4424 O O . ALA C 2 70 ? -116.922 12.599 316.032 1.00 32.52 175 ALA C O 1
ATOM 4426 N N . VAL C 2 71 ? -117.995 14.206 314.879 1.00 34.18 176 VAL C N 1
ATOM 4427 C CA . VAL C 2 71 ? -118.808 14.580 316.035 1.00 34.95 176 VAL C CA 1
ATOM 4428 C C . VAL C 2 71 ? -120.050 13.705 316.158 1.00 40.57 176 VAL C C 1
ATOM 4429 O O . VAL C 2 71 ? -120.454 13.352 317.264 1.00 43.52 176 VAL C O 1
ATOM 4433 N N . SER C 2 72 ? -120.673 13.298 315.056 1.00 34.34 177 SER C N 1
ATOM 4434 C CA . SER C 2 72 ? -121.752 12.334 315.198 1.00 42.15 177 SER C CA 1
ATOM 4435 C C . SER C 2 72 ? -121.224 10.912 315.332 1.00 46.41 177 SER C C 1
ATOM 4436 O O . SER C 2 72 ? -121.932 10.047 315.858 1.00 44.24 177 SER C O 1
ATOM 4439 N N . GLY C 2 73 ? -119.984 10.663 314.910 1.00 40.04 178 GLY C N 1
ATOM 4440 C CA . GLY C 2 73 ? -119.422 9.328 314.969 1.00 39.24 178 GLY C CA 1
ATOM 4441 C C . GLY C 2 73 ? -118.695 9.016 316.262 1.00 45.18 178 GLY C C 1
ATOM 4442 O O . GLY C 2 73 ? -117.493 8.741 316.252 1.00 36.25 178 GLY C O 1
ATOM 4443 N N . THR C 2 74 ? -119.411 9.042 317.386 1.00 45.51 179 THR C N 1
ATOM 4444 C CA . THR C 2 74 ? -118.792 8.755 318.674 1.00 46.15 179 THR C CA 1
ATOM 4445 C C . THR C 2 74 ? -118.742 7.265 319.000 1.00 45.95 179 THR C C 1
ATOM 4446 O O . THR C 2 74 ? -118.261 6.903 320.079 1.00 44.73 179 THR C O 1
ATOM 4450 N N . GLU C 2 75 ? -119.196 6.394 318.093 1.00 40.76 180 GLU C N 1
ATOM 4451 C CA . GLU C 2 75 ? -119.121 4.958 318.345 1.00 45.19 180 GLU C CA 1
ATOM 4452 C C . GLU C 2 75 ? -117.682 4.443 318.389 1.00 42.21 180 GLU C C 1
ATOM 4453 O O . GLU C 2 75 ? -117.438 3.370 318.949 1.00 40.59 180 GLU C O 1
ATOM 4459 N N . SER C 2 76 ? -116.722 5.174 317.830 1.00 42.13 181 SER C N 1
ATOM 4460 C CA . SER C 2 76 ? -115.316 4.813 317.988 1.00 30.39 181 SER C CA 1
ATOM 4461 C C . SER C 2 76 ? -114.461 6.051 317.753 1.00 30.29 181 SER C C 1
ATOM 4462 O O . SER C 2 76 ? -114.963 7.124 317.413 1.00 29.10 181 SER C O 1
ATOM 4465 N N . ALA C 2 77 ? -113.153 5.889 317.937 1.00 26.48 182 ALA C N 1
ATOM 4466 C CA . ALA C 2 77 ? -112.225 7.000 317.753 1.00 26.35 182 ALA C CA 1
ATOM 4467 C C . ALA C 2 77 ? -111.816 7.198 316.297 1.00 20.95 182 ALA C C 1
ATOM 4468 O O . ALA C 2 77 ? -111.126 8.177 315.988 1.00 21.32 182 ALA C O 1
ATOM 4470 N N . LEU C 2 78 ? -112.223 6.300 315.400 1.00 21.51 183 LEU C N 1
ATOM 4471 C CA . LEU C 2 78 ? -111.803 6.402 314.005 1.00 24.74 183 LEU C CA 1
ATOM 4472 C C . LEU C 2 78 ? -112.298 7.669 313.305 1.00 25.00 183 LEU C C 1
ATOM 4473 O O . LEU C 2 78 ? -111.488 8.327 312.623 1.00 20.08 183 LEU C O 1
ATOM 4478 N N . PRO C 2 79 ? -113.569 8.080 313.414 1.00 23.95 184 PRO C N 1
ATOM 4479 C CA . PRO C 2 79 ? -113.949 9.345 312.757 1.00 23.11 184 PRO C CA 1
ATOM 4480 C C . PRO C 2 79 ? -113.169 10.540 313.279 1.00 18.66 184 PRO C C 1
ATOM 4481 O O . PRO C 2 79 ? -112.680 11.342 312.469 1.00 20.76 184 PRO C O 1
ATOM 4485 N N . TYR C 2 80 ? -112.991 10.657 314.601 1.00 17.88 185 TYR C N 1
ATOM 4486 C CA . TYR C 2 80 ? -112.109 11.690 315.145 1.00 16.99 185 TYR C CA 1
ATOM 4487 C C . TYR C 2 80 ? -110.725 11.658 314.506 1.00 20.19 185 TYR C C 1
ATOM 4488 O O . TYR C 2 80 ? -110.156 12.706 314.184 1.00 18.26 185 TYR C O 1
ATOM 4497 N N . ALA C 2 81 ? -110.145 10.466 314.363 1.00 19.64 186 ALA C N 1
ATOM 4498 C CA . ALA C 2 81 ? -108.779 10.381 313.847 1.00 21.09 186 ALA C CA 1
ATOM 4499 C C . ALA C 2 81 ? -108.701 10.865 312.405 1.00 18.96 186 ALA C C 1
ATOM 4500 O O . ALA C 2 81 ? -107.711 11.495 312.003 1.00 19.04 186 ALA C O 1
ATOM 4502 N N . ARG C 2 82 ? -109.734 10.577 311.609 1.00 20.22 187 ARG C N 1
ATOM 4503 C CA . ARG C 2 82 ? -109.765 11.097 310.243 1.00 20.94 187 ARG C CA 1
ATOM 4504 C C . ARG C 2 82 ? -109.764 12.619 310.238 1.00 17.37 187 ARG C C 1
ATOM 4505 O O . ARG C 2 82 ? -109.026 13.252 309.470 1.00 18.53 187 ARG C O 1
ATOM 4513 N N . ALA C 2 83 ? -110.607 13.226 311.082 1.00 18.85 188 ALA C N 1
ATOM 4514 C CA . ALA C 2 83 ? -110.643 14.677 311.189 1.00 19.97 188 ALA C CA 1
ATOM 4515 C C . ALA C 2 83 ? -109.305 15.232 311.654 1.00 20.45 188 ALA C C 1
ATOM 4516 O O . ALA C 2 83 ? -108.853 16.270 311.157 1.00 20.11 188 ALA C O 1
ATOM 4518 N N . ALA C 2 84 ? -108.650 14.558 312.606 1.00 18.01 189 ALA C N 1
ATOM 4519 C CA . ALA C 2 84 ? -107.352 15.020 313.089 1.00 22.79 189 ALA C CA 1
ATOM 4520 C C . ALA C 2 84 ? -106.252 14.875 312.044 1.00 21.19 189 ALA C C 1
ATOM 4521 O O . ALA C 2 84 ? -105.219 15.551 312.154 1.00 22.66 189 ALA C O 1
ATOM 4523 N N . SER C 2 85 ? -106.438 13.993 311.055 1.00 20.71 190 SER C N 1
ATOM 4524 C CA . SER C 2 85 ? -105.434 13.795 310.012 1.00 19.85 190 SER C CA 1
ATOM 4525 C C . SER C 2 85 ? -105.390 14.949 309.024 1.00 24.31 190 SER C C 1
ATOM 4526 O O . SER C 2 85 ? -104.437 15.042 308.245 1.00 26.26 190 SER C O 1
ATOM 4529 N N . LEU C 2 86 ? -106.395 15.815 309.028 1.00 20.66 191 LEU C N 1
ATOM 4530 C CA . LEU C 2 86 ? -106.455 16.910 308.066 1.00 24.99 191 LEU C CA 1
ATOM 4531 C C . LEU C 2 86 ? -105.406 17.972 308.377 1.00 33.30 191 LEU C C 1
ATOM 4532 O O . LEU C 2 86 ? -104.973 18.135 309.521 1.00 29.88 191 LEU C O 1
ATOM 4537 N N . GLU C 2 87 ? -105.012 18.711 307.340 1.00 33.06 192 GLU C N 1
ATOM 4538 C CA . GLU C 2 87 ? -104.042 19.802 307.483 1.00 41.41 192 GLU C CA 1
ATOM 4539 C C . GLU C 2 87 ? -104.512 20.832 308.502 1.00 38.93 192 GLU C C 1
ATOM 4540 O O . GLU C 2 87 ? -105.489 21.534 308.263 1.00 43.94 192 GLU C O 1
ATOM 4546 N N . GLN D 2 41 ? -89.323 -12.413 296.421 1.00 60.63 146 GLN D N 1
ATOM 4547 C CA . GLN D 2 41 ? -89.378 -11.032 295.958 1.00 60.07 146 GLN D CA 1
ATOM 4548 C C . GLN D 2 41 ? -88.380 -10.792 294.828 1.00 55.38 146 GLN D C 1
ATOM 4549 O O . GLN D 2 41 ? -88.047 -9.645 294.517 1.00 46.58 146 GLN D O 1
ATOM 4555 N N . VAL D 2 42 ? -87.904 -11.872 294.219 1.00 53.63 147 VAL D N 1
ATOM 4556 C CA . VAL D 2 42 ? -86.736 -11.795 293.348 1.00 53.28 147 VAL D CA 1
ATOM 4557 C C . VAL D 2 42 ? -87.153 -11.267 291.983 1.00 53.27 147 VAL D C 1
ATOM 4558 O O . VAL D 2 42 ? -87.955 -11.891 291.280 1.00 56.70 147 VAL D O 1
ATOM 4562 N N . ILE D 2 43 ? -86.608 -10.117 291.611 1.00 52.24 148 ILE D N 1
ATOM 4563 C CA . ILE D 2 43 ? -86.848 -9.546 290.298 1.00 54.20 148 ILE D CA 1
ATOM 4564 C C . ILE D 2 43 ? -85.596 -9.653 289.444 1.00 56.78 148 ILE D C 1
ATOM 4565 O O . ILE D 2 43 ? -84.643 -8.889 289.612 1.00 51.64 148 ILE D O 1
ATOM 4570 N N . THR D 2 44 ? -85.551 -10.632 288.558 1.00 58.29 149 THR D N 1
ATOM 4571 C CA . THR D 2 44 ? -86.382 -11.829 288.547 1.00 67.68 149 THR D CA 1
ATOM 4572 C C . THR D 2 44 ? -85.325 -12.855 288.005 1.00 69.85 149 THR D C 1
ATOM 4573 O O . THR D 2 44 ? -85.096 -13.881 288.651 1.00 64.78 149 THR D O 1
ATOM 4577 N N . ASN D 2 45 ? -84.691 -12.585 286.841 1.00 66.73 150 ASN D N 1
ATOM 4578 C CA . ASN D 2 45 ? -85.325 -11.714 285.845 1.00 70.40 150 ASN D CA 1
ATOM 4579 C C . ASN D 2 45 ? -85.423 -12.219 284.467 1.00 76.23 150 ASN D C 1
ATOM 4580 O O . ASN D 2 45 ? -84.516 -12.065 283.644 1.00 76.34 150 ASN D O 1
ATOM 4585 N N . SER D 2 46 ? -86.646 -12.670 284.212 1.00 79.37 151 SER D N 1
ATOM 4586 C CA . SER D 2 46 ? -87.218 -13.054 282.937 1.00 80.83 151 SER D CA 1
ATOM 4587 C C . SER D 2 46 ? -86.844 -14.465 282.582 1.00 78.07 151 SER D C 1
ATOM 4588 O O . SER D 2 46 ? -87.439 -15.034 281.669 1.00 80.51 151 SER D O 1
ATOM 4591 N N . SER D 2 47 ? -85.877 -15.053 283.265 1.00 73.11 152 SER D N 1
ATOM 4592 C CA . SER D 2 47 ? -85.406 -16.392 282.975 1.00 69.91 152 SER D CA 1
ATOM 4593 C C . SER D 2 47 ? -85.795 -17.290 284.140 1.00 66.85 152 SER D C 1
ATOM 4594 O O . SER D 2 47 ? -85.362 -17.062 285.276 1.00 65.76 152 SER D O 1
ATOM 4597 N N . SER D 2 48 ? -86.632 -18.290 283.862 1.00 64.23 153 SER D N 1
ATOM 4598 C CA . SER D 2 48 ? -87.037 -19.214 284.912 1.00 62.88 153 SER D CA 1
ATOM 4599 C C . SER D 2 48 ? -85.841 -19.960 285.487 1.00 60.25 153 SER D C 1
ATOM 4600 O O . SER D 2 48 ? -85.850 -20.329 286.666 1.00 59.99 153 SER D O 1
ATOM 4603 N N . SER D 2 49 ? -84.806 -20.189 284.677 1.00 60.16 154 SER D N 1
ATOM 4604 C CA . SER D 2 49 ? -83.575 -20.754 285.218 1.00 57.96 154 SER D CA 1
ATOM 4605 C C . SER D 2 49 ? -82.933 -19.798 286.217 1.00 53.09 154 SER D C 1
ATOM 4606 O O . SER D 2 49 ? -82.484 -20.217 287.290 1.00 45.97 154 SER D O 1
ATOM 4609 N N . ASP D 2 50 ? -82.904 -18.502 285.895 1.00 51.28 155 ASP D N 1
ATOM 4610 C CA . ASP D 2 50 ? -82.274 -17.546 286.796 1.00 51.67 155 ASP D CA 1
ATOM 4611 C C . ASP D 2 50 ? -83.138 -17.249 288.013 1.00 47.49 155 ASP D C 1
ATOM 4612 O O . ASP D 2 50 ? -82.600 -16.992 289.097 1.00 38.98 155 ASP D O 1
ATOM 4617 N N . THR D 2 51 ? -84.465 -17.273 287.867 1.00 51.57 156 THR D N 1
ATOM 4618 C CA . THR D 2 51 ? -85.326 -17.028 289.022 1.00 52.68 156 THR D CA 1
ATOM 4619 C C . THR D 2 51 ? -85.177 -18.137 290.056 1.00 46.06 156 THR D C 1
ATOM 4620 O O . THR D 2 51 ? -85.021 -17.869 291.253 1.00 38.96 156 THR D O 1
ATOM 4624 N N . ARG D 2 52 ? -85.193 -19.393 289.605 1.00 45.72 157 ARG D N 1
ATOM 4625 C CA . ARG D 2 52 ? -85.033 -20.517 290.523 1.00 48.17 157 ARG D CA 1
ATOM 4626 C C . ARG D 2 52 ? -83.686 -20.464 291.236 1.00 44.32 157 ARG D C 1
ATOM 4627 O O . ARG D 2 52 ? -83.597 -20.748 292.437 1.00 40.96 157 ARG D O 1
ATOM 4635 N N . TRP D 2 53 ? -82.629 -20.088 290.512 1.00 35.70 158 TRP D N 1
ATOM 4636 C CA . TRP D 2 53 ? -81.305 -19.991 291.115 1.00 30.29 158 TRP D CA 1
ATOM 4637 C C . TRP D 2 53 ? -81.262 -18.900 292.184 1.00 29.80 158 TRP D C 1
ATOM 4638 O O . TRP D 2 53 ? -80.808 -19.133 293.310 1.00 26.67 158 TRP D O 1
ATOM 4649 N N . HIS D 2 54 ? -81.741 -17.700 291.854 1.00 27.00 159 HIS D N 1
ATOM 4650 C CA . HIS D 2 54 ? -81.674 -16.600 292.809 1.00 26.09 159 HIS D CA 1
ATOM 4651 C C . HIS D 2 54 ? -82.663 -16.763 293.962 1.00 31.40 159 HIS D C 1
ATOM 4652 O O . HIS D 2 54 ? -82.374 -16.319 295.083 1.00 27.25 159 HIS D O 1
ATOM 4659 N N . GLU D 2 55 ? -83.824 -17.387 293.719 1.00 26.42 160 GLU D N 1
ATOM 4660 C CA . GLU D 2 55 ? -84.832 -17.471 294.771 1.00 29.94 160 GLU D CA 1
ATOM 4661 C C . GLU D 2 55 ? -84.396 -18.362 295.927 1.00 27.66 160 GLU D C 1
ATOM 4662 O O . GLU D 2 55 ? -84.926 -18.221 297.031 1.00 28.38 160 GLU D O 1
ATOM 4668 N N . GLN D 2 56 ? -83.427 -19.250 295.717 1.00 29.78 161 GLN D N 1
ATOM 4669 C CA . GLN D 2 56 ? -82.928 -20.093 296.795 1.00 32.54 161 GLN D CA 1
ATOM 4670 C C . GLN D 2 56 ? -81.835 -19.430 297.621 1.00 27.75 161 GLN D C 1
ATOM 4671 O O . GLN D 2 56 ? -81.412 -19.999 298.639 1.00 26.90 161 GLN D O 1
ATOM 4677 N N . ARG D 2 57 ? -81.357 -18.265 297.199 1.00 22.81 162 ARG D N 1
ATOM 4678 C CA . ARG D 2 57 ? -80.201 -17.613 297.799 1.00 23.05 162 AR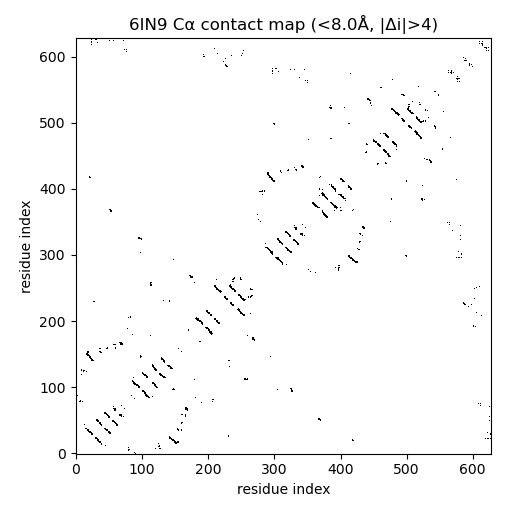G D CA 1
ATOM 4679 C C . ARG D 2 57 ? -80.516 -16.219 298.313 1.00 22.94 162 ARG D C 1
ATOM 4680 O O . ARG D 2 57 ? -80.233 -15.918 299.479 1.00 23.64 162 ARG D O 1
ATOM 4688 N N . LEU D 2 58 ? -81.081 -15.355 297.464 1.00 25.81 163 LEU D N 1
ATOM 4689 C CA . LEU D 2 58 ? -81.282 -13.956 297.843 1.00 23.94 163 LEU D CA 1
ATOM 4690 C C . LEU D 2 58 ? -82.087 -13.771 299.122 1.00 26.67 163 LEU D C 1
ATOM 4691 O O . LEU D 2 58 ? -81.688 -12.926 299.944 1.00 23.80 163 LEU D O 1
ATOM 4696 N N . PRO D 2 59 ? -83.206 -14.466 299.346 1.00 23.48 164 PRO D N 1
ATOM 4697 C CA . PRO D 2 59 ? -83.926 -14.265 300.612 1.00 25.46 164 PRO D CA 1
ATOM 4698 C C . PRO D 2 59 ? -83.078 -14.577 301.819 1.00 26.42 164 PRO D C 1
ATOM 4699 O O . PRO D 2 59 ? -83.219 -13.908 302.850 1.00 22.11 164 PRO D O 1
ATOM 4703 N N . ILE D 2 60 ? -82.171 -15.556 301.707 1.00 21.86 165 ILE D N 1
ATOM 4704 C CA . ILE D 2 60 ? -81.330 -15.939 302.834 1.00 19.97 165 ILE D CA 1
ATOM 4705 C C . ILE D 2 60 ? -80.265 -14.881 303.112 1.00 23.31 165 ILE D C 1
ATOM 4706 O O . ILE D 2 60 ? -79.982 -14.567 304.275 1.00 20.16 165 ILE D O 1
ATOM 4711 N N . TYR D 2 61 ? -79.614 -14.369 302.057 1.00 17.40 166 TYR D N 1
ATOM 4712 C CA . TYR D 2 61 ? -78.609 -13.323 302.238 1.00 18.44 166 TYR D CA 1
ATOM 4713 C C . TYR D 2 61 ? -79.245 -12.045 302.771 1.00 18.46 166 TYR D C 1
ATOM 4714 O O . TYR D 2 61 ? -78.643 -11.343 303.594 1.00 19.60 166 TYR D O 1
ATOM 4723 N N . LEU D 2 62 ? -80.454 -11.718 302.299 1.00 20.21 167 LEU D N 1
ATOM 4724 C CA . LEU D 2 62 ? -81.197 -10.584 302.857 1.00 21.16 167 LEU D CA 1
ATOM 4725 C C . LEU D 2 62 ? -81.401 -10.752 304.358 1.00 19.05 167 LEU D C 1
ATOM 4726 O O . LEU D 2 62 ? -81.081 -9.856 305.151 1.00 20.24 167 LEU D O 1
ATOM 4731 N N . ARG D 2 63 ? -81.922 -11.908 304.770 1.00 20.73 168 ARG D N 1
ATOM 4732 C CA . ARG D 2 63 ? -82.128 -12.148 306.194 1.00 21.32 168 ARG D CA 1
ATOM 4733 C C . ARG D 2 63 ? -80.824 -12.039 306.968 1.00 23.09 168 ARG D C 1
ATOM 4734 O O . ARG D 2 63 ? -80.796 -11.468 308.065 1.00 20.92 168 ARG D O 1
ATOM 4742 N N . GLN D 2 64 ? -79.729 -12.585 306.428 1.00 19.62 169 GLN D N 1
ATOM 4743 C CA . GLN D 2 64 ? -78.469 -12.491 307.152 1.00 17.13 169 GLN D CA 1
ATOM 4744 C C . GLN D 2 64 ? -78.055 -11.043 307.348 1.00 21.68 169 GLN D C 1
ATOM 4745 O O . GLN D 2 64 ? -77.628 -10.656 308.441 1.00 20.64 169 GLN D O 1
ATOM 4751 N N . HIS D 2 65 ? -78.158 -10.226 306.298 1.00 17.69 170 HIS D N 1
ATOM 4752 C CA . HIS D 2 65 ? -77.738 -8.840 306.444 1.00 15.95 170 HIS D CA 1
ATOM 4753 C C . HIS D 2 65 ? -78.556 -8.146 307.520 1.00 17.60 170 HIS D C 1
ATOM 4754 O O . HIS D 2 65 ? -78.009 -7.477 308.396 1.00 17.88 170 HIS D O 1
ATOM 4761 N N . VAL D 2 66 ? -79.872 -8.321 307.480 1.00 17.19 171 VAL D N 1
ATOM 4762 C CA . VAL D 2 66 ? -80.710 -7.552 308.392 1.00 16.69 171 VAL D CA 1
ATOM 4763 C C . VAL D 2 66 ? -80.548 -8.063 309.815 1.00 18.84 171 VAL D C 1
ATOM 4764 O O . VAL D 2 66 ? -80.480 -7.274 310.763 1.00 18.94 171 VAL D O 1
ATOM 4768 N N . GLN D 2 67 ? -80.450 -9.389 309.988 1.00 19.09 172 GLN D N 1
ATOM 4769 C CA . GLN D 2 67 ? -80.326 -9.942 311.339 1.00 21.75 172 GLN D CA 1
ATOM 4770 C C . GLN D 2 67 ? -78.985 -9.600 311.965 1.00 24.88 172 GLN D C 1
ATOM 4771 O O . GLN D 2 67 ? -78.915 -9.247 313.151 1.00 21.66 172 GLN D O 1
ATOM 4777 N N . GLN D 2 68 ? -77.897 -9.732 311.204 1.00 20.36 173 GLN D N 1
ATOM 4778 C CA . GLN D 2 68 ? -76.599 -9.397 311.770 1.00 22.08 173 GLN D CA 1
ATOM 4779 C C . GLN D 2 68 ? -76.511 -7.914 312.094 1.00 27.16 173 GLN D C 1
ATOM 4780 O O . GLN D 2 68 ? -75.891 -7.540 313.092 1.00 27.29 173 GLN D O 1
ATOM 4786 N N . SER D 2 69 ? -77.144 -7.057 311.288 1.00 23.25 174 SER D N 1
ATOM 4787 C CA . SER D 2 69 ? -77.101 -5.626 311.583 1.00 25.30 174 SER D CA 1
ATOM 4788 C C . SER D 2 69 ? -77.834 -5.305 312.877 1.00 28.20 174 SER D C 1
ATOM 4789 O O . SER D 2 69 ? -77.521 -4.310 313.538 1.00 30.26 174 SER D O 1
ATOM 4792 N N . ALA D 2 70 ? -78.809 -6.133 313.244 1.00 24.25 175 ALA D N 1
ATOM 4793 C CA . ALA D 2 70 ? -79.565 -5.946 314.474 1.00 23.98 175 ALA D CA 1
ATOM 4794 C C . ALA D 2 70 ? -78.786 -6.379 315.710 1.00 32.23 175 ALA D C 1
ATOM 4795 O O . ALA D 2 70 ? -79.032 -5.853 316.795 1.00 35.09 175 ALA D O 1
ATOM 4797 N N . VAL D 2 71 ? -77.856 -7.329 315.590 1.00 33.07 176 VAL D N 1
ATOM 4798 C CA . VAL D 2 71 ? -77.140 -7.771 316.783 1.00 38.20 176 VAL D CA 1
ATOM 4799 C C . VAL D 2 71 ? -75.826 -7.026 316.983 1.00 44.69 176 VAL D C 1
ATOM 4800 O O . VAL D 2 71 ? -75.274 -7.055 318.093 1.00 44.37 176 VAL D O 1
ATOM 4804 N N . SER D 2 72 ? -75.321 -6.347 315.956 1.00 40.75 177 SER D N 1
ATOM 4805 C CA . SER D 2 72 ? -74.089 -5.578 316.082 1.00 44.14 177 SER D CA 1
ATOM 4806 C C . SER D 2 72 ? -74.352 -4.264 316.803 1.00 49.53 177 SER D C 1
ATOM 4807 O O . SER D 2 72 ? -74.738 -3.279 316.180 1.00 49.99 177 SER D O 1
ATOM 4810 N N . SER D 2 76 ? -80.524 1.500 319.201 1.00 52.67 181 SER D N 1
ATOM 4811 C CA . SER D 2 76 ? -80.300 0.190 318.591 1.00 50.45 181 SER D CA 1
ATOM 4812 C C . SER D 2 76 ? -81.604 -0.595 318.522 1.00 43.14 181 SER D C 1
ATOM 4813 O O . SER D 2 76 ? -81.615 -1.807 318.243 1.00 43.92 181 SER D O 1
ATOM 4816 N N . ALA D 2 77 ? -82.714 0.106 318.773 1.00 41.63 182 ALA D N 1
ATOM 4817 C CA . ALA D 2 77 ? -84.018 -0.501 318.563 1.00 28.51 182 ALA D CA 1
ATOM 4818 C C . ALA D 2 77 ? -84.411 -0.503 317.089 1.00 23.61 182 ALA D C 1
ATOM 4819 O O . ALA D 2 77 ? -85.184 -1.365 316.665 1.00 22.53 182 ALA D O 1
ATOM 4821 N N . LEU D 2 78 ? -83.881 0.433 316.288 1.00 21.84 183 LEU D N 1
ATOM 4822 C CA . LEU D 2 78 ? -84.230 0.442 314.869 1.00 19.95 183 LEU D CA 1
ATOM 4823 C C . LEU D 2 78 ? -83.712 -0.795 314.150 1.00 21.41 183 LEU D C 1
ATOM 4824 O O . LEU D 2 78 ? -84.484 -1.410 313.394 1.00 18.08 183 LEU D O 1
ATOM 4829 N N . PRO D 2 79 ? -82.452 -1.215 314.316 1.00 22.30 184 PRO D N 1
ATOM 4830 C CA . PRO D 2 79 ? -82.029 -2.455 313.648 1.00 21.15 184 PRO D CA 1
ATOM 4831 C C . PRO D 2 79 ? -82.843 -3.665 314.067 1.00 17.90 184 PRO D C 1
ATOM 4832 O O . PRO D 2 79 ? -83.203 -4.480 313.209 1.00 18.53 184 PRO D O 1
ATOM 4836 N N . TYR D 2 80 ? -83.149 -3.803 315.362 1.00 17.28 185 TYR D N 1
ATOM 4837 C CA . TYR D 2 80 ? -84.014 -4.887 315.812 1.00 18.94 185 TYR D CA 1
ATOM 4838 C C . TYR D 2 80 ? -85.345 -4.859 315.067 1.00 17.88 185 TYR D C 1
ATOM 4839 O O . TYR D 2 80 ? -85.854 -5.894 314.629 1.00 18.28 185 TYR D O 1
ATOM 4848 N N . ALA D 2 81 ? -85.934 -3.668 314.934 1.00 18.74 186 ALA D N 1
ATOM 4849 C CA . ALA D 2 81 ? -87.260 -3.563 314.335 1.00 16.37 186 ALA D CA 1
ATOM 4850 C C . ALA D 2 81 ? -87.243 -3.992 312.872 1.00 16.09 186 ALA D C 1
ATOM 4851 O O . ALA D 2 81 ? -88.192 -4.618 312.391 1.00 19.12 186 ALA D O 1
ATOM 4853 N N . ARG D 2 82 ? -86.175 -3.651 312.144 1.00 17.76 187 ARG D N 1
ATOM 4854 C CA . ARG D 2 82 ? -86.056 -4.108 310.761 1.00 19.04 187 ARG D CA 1
ATOM 4855 C C . ARG D 2 82 ? -85.998 -5.629 310.690 1.00 16.79 187 ARG D C 1
ATOM 4856 O O . ARG D 2 82 ? -86.658 -6.246 309.843 1.00 20.31 187 ARG D O 1
ATOM 4864 N N . ALA D 2 83 ? -85.215 -6.251 311.577 1.00 16.97 188 ALA D N 1
ATOM 4865 C CA . ALA D 2 83 ? -85.166 -7.709 311.633 1.00 16.15 188 ALA D CA 1
ATOM 4866 C C . ALA D 2 83 ? -86.524 -8.288 311.977 1.00 21.42 188 ALA D C 1
ATOM 4867 O O . ALA D 2 83 ? -86.963 -9.282 311.379 1.00 18.93 188 ALA D O 1
ATOM 4869 N N . ALA D 2 84 ? -87.221 -7.669 312.928 1.00 18.26 189 ALA D N 1
ATOM 4870 C CA . ALA D 2 84 ? -88.519 -8.211 313.305 1.00 19.53 189 ALA D CA 1
ATOM 4871 C C . ALA D 2 84 ? -89.546 -8.079 312.186 1.00 21.05 189 ALA D C 1
ATOM 4872 O O . ALA D 2 84 ? -90.529 -8.829 312.180 1.00 25.37 189 ALA D O 1
ATOM 4874 N N . SER D 2 85 ? -89.355 -7.140 311.252 1.00 20.03 190 SER D N 1
ATOM 4875 C CA . SER D 2 85 ? -90.306 -6.955 310.162 1.00 20.51 190 SER D CA 1
ATOM 4876 C C . SER D 2 85 ? -90.242 -8.077 309.135 1.00 25.25 190 SER D C 1
ATOM 4877 O O . SER D 2 85 ? -91.160 -8.198 308.320 1.00 27.96 190 SER D O 1
ATOM 4880 N N . LEU D 2 86 ? -89.202 -8.902 309.156 1.00 21.35 191 LEU D N 1
ATOM 4881 C CA . LEU D 2 86 ? -89.092 -9.971 308.172 1.00 23.55 191 LEU D CA 1
ATOM 4882 C C . LEU D 2 86 ? -90.110 -11.080 308.455 1.00 33.21 191 LEU D C 1
ATOM 4883 O O . LEU D 2 86 ? -90.598 -11.241 309.577 1.00 35.74 191 LEU D O 1
ATOM 4888 N N . GLU D 2 87 ? -90.421 -11.851 307.412 1.00 36.76 192 GLU D N 1
ATOM 4889 C CA . GLU D 2 87 ? -91.473 -12.879 307.458 1.00 47.12 192 GLU D CA 1
ATOM 4890 C C . GLU D 2 87 ? -92.767 -12.326 308.056 1.00 49.40 192 GLU D C 1
ATOM 4891 O O . GLU D 2 87 ? -93.604 -11.763 307.347 1.00 56.58 192 GLU D O 1
#

Sequence (628 aa):
DASDWLNRLAEADRQNSFQGTFVYERNGSFSTHEIWHRVESDGAVRERLLQLDGARQEVVRVDGRTQCISGGLADQLADPSQLASWYDLRLVGESRVAGRPAVVLAVTPRDQHRYGFELHLDRDTGLPLKSLLLNEKGQLLERFQFTQLNTGAAPAEDQLQAGAECQVVTVAWRSEWLPPGFTLTRSFMRRSPVTPDPVACCLTYGDGLARFSVFIEPLHGAMVGDARSQLGPTVVVSKRLQTDDGGQMVTVVGEVPLGTAERVALSIRPEAAADASDWLNRLAEADRQNSFQGTFVYERNGSFSSTHEIWHRVESDGAVRERLLQLDGARQEVVRVDGRTQCISGGLADQLPSQLASWYDLRLVGESRVAGRPAVVLAVTPRDQHRYGFELHLDRDTGLPLKSLLLNEKGQLLERFQFTQLNTGAAPQLQAGAECQVVTVAWRSEWLPPGFTLTRSFMRRSPVTPDPVACLTYGDGLARFSVFIEPLHGAMVGDARSQLGPTVVVSKRLQTDDGGQMVTVVGEVPLGTAERVALSIRPEAAITNSSSDTRWHEQRLPIYLRQHVQQSAVSGTESALPYARAASLEQVITNSSSSDTRWHEQRLPIYLRQHVQQSAVSSALPYARAASLE

Nearest PDB structures (foldseek):
  6in9-assembly1_A  TM=1.004E+00  e=1.714E-54  Pseudomonas aeruginosa PAO1
  6jau-assembly1_A  TM=1.001E+00  e=2.215E-50  Pseudomonas aeruginosa PAO1
  6in9-assembly2_B  TM=9.953E-01  e=1.746E-49  Pseudomonas aeruginosa PAO1
  2v42-assembly1_B  TM=8.447E-01  e=1.456E-22  Escherichia coli BL21(DE3)
  3m4w-assembly2_D  TM=7.857E-01  e=9.168E-20  Escherichia coli K-12

B-factor: mean 31.41, std 11.84, range [10.39, 80.83]

Foldseek 3Di:
DQVVLVVLQVCLLQVWWKKFKKWKDFVPDIWIKIKGWFQDPVSWIWMKIFTDPDDTWIWIDTRPRTFWTFCVVPVPPPDCPCLVVFWPWDFDAWDAALNAIWTWIWTHGPDQWAWIWIWTAGPVRSHTAKIFTAHPVRDTLMIMGTNHMGIDDHDDPVVSDDDPSTGGDDDQKDFPDAPPQKDWPDKDWDADPPDRWIKIKIKIDNVPKIKMKIKTADQQDDDAWDWDDDRQKIWIWHWDDDPRNIIIIIMIIRIDPVNRVNRSHRMDGHDD/DVLQVLQVLQVCLLQPFWKKFKKWKDFVPDIWIKIKGWDQDPVRWIWMKMWTDPDDTWIWIDIPRHTFWTFCVVDVPHGNCLCVFWPWDFDAWDAALNAIWTWIWTHGPDQKFWTWTFTAGPVRSHTAWIFTAHPVRDTLMIMHTNHMGRVDNDPSDDDPSGGGDPDQKDFPDADPQKDWDDKDWDADPPDRGIKIKIKIDNHPKIKMKIKTADQQDDDAWDWDDDRQKIKIWHWEDDPRNIIIIIMIINIDPVNRVNRSHGMDGHDD/DDAPPVGCVVCVVPVVVVVLVVLVVCCVVVPVDCVSVVSNVPDD/DDPADPDPVVRVVVVVPVVVVVLVVLVVCPVVDVVSVVSNVPDD